Protein 6JUV (pdb70)

Nearest PDB structures (foldseek):
  6juv-assembly1_A  TM=1.005E+00  e=2.113E-29  Pyrococcus yayanosii CH1
  3w6j-assembly1_C  TM=4.391E-01  e=6.725E-09  Geobacillus stearothermophilus
  3w6j-assembly2_E  TM=4.284E-01  e=5.653E-09  Geobacillus stearothermophilus
  1t6s-assembly1_A  TM=4.518E-01  e=2.189E-06  Chlorobaculum tepidum TLS
  3w6k-assembly1_C  TM=7.356E-01  e=2.696E-03  Geobacillus stearothermophilus

Foldseek 3Di:
DCDDVNLLVLLVVCQVVVQDWDALVRCCVVSVPDDSVSVVVSQVVVQVVCVVVVDQDGWDADDDRTIHHGDPVCCVVCVVPDDDDDDPLLVLLQLVQLQCPQDWPVVSCVLRPCVCVVSVVVCVCAQWDWDDDDNTTTIHGDCVVCVVPPHPPPDSVVSNVVSVCVCVPPVVVSVCVVVVVVVVVVVD/DDDVVLLVQLVVCQVPLQAWAALVVCCVVRVPVDSVSNVVSLVVVQVVCVVVVHQDHWDADPARTIHTGQLVCLVVCLVPDQDDDDPLLVLLLLVQLQQFQDWPVVSCVLRPPVCVVSVVVCNSHQKDWHDDDPTTGIYGDCVVCSNPVNSPPDSVVSNVVSVVVCVPVVVVSVVVVVVVVPD

Organism: Pyrococcus yayanosii (strain CH1 / JCM 16557) (NCBI:txid529709)

Secondary structure (DSSP, 8-state):
---HHHHHHHHHHHHHHH-S-EEHHHHHHHH----HHHHHHHHHHHHHHHHHHT-SB---EETTTEE--B-HHHHTTSTT-------HHHHHHHHHHHHH-SEEHHHHHHTTGGGHHHHHHHHH---EEEEEETTEEEEEE-HHHHHHHT-SS--HHHHHHHHHHHHHHH-S---HHHHHHHHHHHH-/--HHHHHHHHHHHHHHH-S-EEHHHHHHHHT---HHHHHHHHHHHHHHHHHTT-SB---EETTTEE--B-HHHHTTTTT--PPP--HHHHHHHHHHHHH-SEEHHHHHHHH-THHHHHHHHHH---EEEEEETTEEEEEE-HHHHHHTT-TT--HHHHHHHHHHHHHHH-S---HHHHHHT--

InterPro domains:
  IPR005234 Chromosome segregation/condensation protein ScpB [PF04079] (9-155)
  IPR005234 Chromosome segregation/condensation protein ScpB [PIRSF019345] (5-175)
  IPR005234 Chromosome segregation/condensation protein ScpB [PTHR34298] (4-189)
  IPR005234 Chromosome segregation/condensation protein ScpB [TIGR00281] (7-176)
  IPR036388 Winged helix-like DNA-binding domain superfamily [G3DSA:1.10.10.10] (3-85)
  IPR036388 Winged helix-like DNA-binding domain superfamily [G3DSA:1.10.10.10] (86-153)
  IPR036390 Winged helix DNA-binding domain superfamily [SSF46785] (3-78)
  IPR036390 Winged helix DNA-binding domain superfamily [SSF46785] (84-152)

B-factor: mean 58.32, std 17.36, range [13.72, 154.05]

CATH classification: 1.10.10.10

Sequence (371 aa):
VDGLLEDKALVEAALFVAGRPLSLKELSKALGIKSLEYLEKLIELIASEYEERKSAIEVVKVLGDKWVQLKQEYSQKVIHLPKPELRAGELKTLALIAYLQPVEQSKIIKLRGSQAYEHIKKLLEGLIYAEPYERTKLLGTTQKFAELYGFPENDPELIKEAFKKVIHSEYADLEKIEKNNRKDKREEDGLLEDKALVEAALFVAGRPLSLKELSKALGIKSLEYLEKLIELIASEYEERKSAIEVVKVLGDKWVQLKQEYSQKVIHLPKPELRAGELKTLALIAYLQPVEQSKIIKLRGSQAYEHIKKLLEGLIYAEPYERTKLLGTTQKFAELYGFPENDPELIKEAFKKVIHSEYADLEKIEKNNRKD

Solvent-accessible surface area: 22368 Å² total

Radius of gyration: 30.1 Å; Cα contacts (8 Å, |Δi|>4): 441; chains: 2; bounding box: 50×96×54 Å

Structure (mmCIF, N/CA/C/O backbone):
data_6JUV
#
_entry.id   6JUV
#
_cell.length_a   92.300
_cell.length_b   92.300
_cell.length_c   111.817
_cell.angle_alpha   90.000
_cell.angle_beta   90.000
_cell.angle_gamma   90.000
#
_symmetry.space_group_name_H-M   'P 41 2 2'
#
loop_
_entity.id
_entity.type
_entity.pdbx_description
1 polymer 'Segregation and condensation protein B'
2 non-polymer 'CHLORIDE ION'
3 water water
#
loop_
_atom_site.group_PDB
_atom_site.id
_atom_site.type_symbol
_atom_site.label_atom_id
_atom_site.label_alt_id
_atom_site.label_comp_id
_atom_site.label_asym_id
_atom_site.label_entity_id
_atom_site.label_seq_id
_atom_site.pdbx_PDB_ins_code
_atom_site.Cartn_x
_atom_site.Cartn_y
_atom_site.Cartn_z
_atom_site.occupancy
_atom_site.B_iso_or_equiv
_atom_site.auth_seq_id
_atom_site.auth_comp_id
_atom_site.auth_asym_id
_atom_site.auth_atom_id
_atom_site.pdbx_PDB_model_num
ATOM 1 N N . VAL A 1 5 ? -30.313 -47.454 7.406 1.00 78.82 0 VAL A N 1
ATOM 2 C CA . VAL A 1 5 ? -31.196 -46.900 6.386 1.00 86.03 0 VAL A CA 1
ATOM 3 C C . VAL A 1 5 ? -30.402 -46.402 5.178 1.00 90.19 0 VAL A C 1
ATOM 4 O O . VAL A 1 5 ? -30.736 -45.375 4.586 1.00 86.59 0 VAL A O 1
ATOM 6 N N . ASP A 1 6 ? -29.354 -47.137 4.820 1.00 89.26 1 ASP A N 1
ATOM 7 C CA . ASP A 1 6 ? -28.524 -46.813 3.659 1.00 90.73 1 ASP A CA 1
ATOM 8 C C . ASP A 1 6 ? -28.971 -47.632 2.447 1.00 83.58 1 ASP A C 1
ATOM 9 O O . ASP A 1 6 ? -28.228 -48.440 1.888 1.00 87.26 1 ASP A O 1
ATOM 14 N N . GLY A 1 7 ? -30.214 -47.396 2.040 1.00 68.93 2 GLY A N 1
ATOM 15 C CA . GLY A 1 7 ? -30.890 -48.260 1.096 1.00 71.56 2 GLY A CA 1
ATOM 16 C C . GLY A 1 7 ? -30.383 -48.123 -0.332 1.00 64.29 2 GLY A C 1
ATOM 17 O O . GLY A 1 7 ? -29.401 -47.443 -0.630 1.00 60.12 2 GLY A O 1
ATOM 18 N N . LEU A 1 8 ? -31.089 -48.812 -1.235 1.00 64.97 3 LEU A N 1
ATOM 19 C CA . LEU A 1 8 ? -30.736 -48.787 -2.653 1.00 57.15 3 LEU A CA 1
ATOM 20 C C . LEU A 1 8 ? -31.315 -47.564 -3.352 1.00 63.11 3 LEU A C 1
ATOM 21 O O . LEU A 1 8 ? -30.637 -46.938 -4.175 1.00 57.42 3 LEU A O 1
ATOM 26 N N . LEU A 1 9 ? -32.562 -47.205 -3.031 1.00 67.64 4 LEU A N 1
ATOM 27 C CA . LEU A 1 9 ? -33.170 -46.013 -3.607 1.00 58.21 4 LEU A CA 1
ATOM 28 C C . LEU A 1 9 ? -32.441 -44.741 -3.196 1.00 70.31 4 LEU A C 1
ATOM 29 O O . LEU A 1 9 ? -32.614 -43.702 -3.842 1.00 72.77 4 LEU A O 1
ATOM 34 N N . GLU A 1 10 ? -31.635 -44.799 -2.135 1.00 71.03 5 GLU A N 1
ATOM 35 C CA . GLU A 1 10 ? -30.807 -43.668 -1.740 1.00 66.91 5 GLU A CA 1
ATOM 36 C C . GLU A 1 10 ? -29.442 -43.694 -2.412 1.00 66.50 5 GLU A C 1
ATOM 37 O O . GLU A 1 10 ? -28.873 -42.630 -2.681 1.00 75.06 5 GLU A O 1
ATOM 43 N N . ASP A 1 11 ? -28.904 -44.885 -2.683 1.00 55.71 6 ASP A N 1
ATOM 44 C CA . ASP A 1 11 ? -27.743 -44.984 -3.562 1.00 62.87 6 ASP A CA 1
ATOM 45 C C . ASP A 1 11 ? -28.058 -44.398 -4.932 1.00 62.81 6 ASP A C 1
ATOM 46 O O . ASP A 1 11 ? -27.291 -43.590 -5.467 1.00 59.40 6 ASP A O 1
ATOM 51 N N . LYS A 1 12 ? -29.201 -44.782 -5.506 1.00 68.03 7 LYS A N 1
ATOM 52 C CA . LYS A 1 12 ? -29.572 -44.305 -6.836 1.00 64.95 7 LYS A CA 1
ATOM 53 C C . LYS A 1 12 ? -29.881 -42.812 -6.829 1.00 63.77 7 LYS A C 1
ATOM 54 O O . LYS A 1 12 ? -29.481 -42.087 -7.747 1.00 62.50 7 LYS A O 1
ATOM 60 N N . ALA A 1 13 ? -30.598 -42.338 -5.807 1.00 60.59 8 ALA A N 1
ATOM 61 C CA . ALA A 1 13 ? -30.909 -40.915 -5.725 1.00 60.95 8 ALA A CA 1
ATOM 62 C C . ALA A 1 13 ? -29.649 -40.078 -5.556 1.00 61.18 8 ALA A C 1
ATOM 63 O O . ALA A 1 13 ? -29.617 -38.913 -5.969 1.00 64.81 8 ALA A O 1
ATOM 65 N N . LEU A 1 14 ? -28.601 -40.651 -4.962 1.00 66.77 9 LEU A N 1
ATOM 66 C CA . LEU A 1 14 ? -27.341 -39.927 -4.844 1.00 68.08 9 LEU A CA 1
ATOM 67 C C . LEU A 1 14 ? -26.608 -39.878 -6.180 1.00 60.13 9 LEU A C 1
ATOM 68 O O . LEU A 1 14 ? -25.952 -38.878 -6.497 1.00 59.02 9 LEU A O 1
ATOM 73 N N . VAL A 1 15 ? -26.709 -40.945 -6.977 1.00 59.85 10 VAL A N 1
ATOM 74 C CA . VAL A 1 15 ? -26.064 -40.960 -8.289 1.00 58.27 10 VAL A CA 1
ATOM 75 C C . VAL A 1 15 ? -26.622 -39.849 -9.167 1.00 59.37 10 VAL A C 1
ATOM 76 O O . VAL A 1 15 ? -25.872 -39.064 -9.761 1.00 62.88 10 VAL A O 1
ATOM 80 N N . GLU A 1 16 ? -27.951 -39.764 -9.261 1.00 55.86 11 GLU A N 1
ATOM 81 C CA . GLU A 1 16 ? -28.568 -38.760 -10.119 1.00 53.75 11 GLU A CA 1
ATOM 82 C C . GLU A 1 16 ? -28.337 -37.349 -9.594 1.00 61.47 11 GLU A C 1
ATOM 83 O O . GLU A 1 16 ? -28.281 -36.398 -10.383 1.00 70.66 11 GLU A O 1
ATOM 89 N N . ALA A 1 17 ? -28.196 -37.190 -8.275 1.00 57.88 12 ALA A N 1
ATOM 90 C CA . ALA A 1 17 ? -27.897 -35.874 -7.723 1.00 55.40 12 ALA A CA 1
ATOM 91 C C . ALA A 1 17 ? -26.506 -35.409 -8.126 1.00 56.81 12 ALA A C 1
ATOM 92 O O . ALA A 1 17 ? -26.287 -34.210 -8.333 1.00 65.34 12 ALA A O 1
ATOM 94 N N . ALA A 1 18 ? -25.561 -36.343 -8.248 1.00 49.97 13 ALA A N 1
ATOM 95 C CA . ALA A 1 18 ? -24.222 -35.990 -8.702 1.00 58.44 13 ALA A CA 1
ATOM 96 C C . ALA A 1 18 ? -24.220 -35.621 -10.179 1.00 61.02 13 ALA A C 1
ATOM 97 O O . ALA A 1 18 ? -23.542 -34.671 -10.586 1.00 63.62 13 ALA A O 1
ATOM 99 N N . LEU A 1 19 ? -24.968 -36.365 -10.998 1.00 60.07 14 LEU A N 1
ATOM 100 C CA . LEU A 1 19 ? -25.051 -36.042 -12.418 1.00 61.01 14 LEU A CA 1
ATOM 101 C C . LEU A 1 19 ? -25.761 -34.715 -12.651 1.00 56.58 14 LEU A C 1
ATOM 102 O O . LEU A 1 19 ? -25.465 -34.019 -13.629 1.00 61.92 14 LEU A O 1
ATOM 107 N N . PHE A 1 20 ? -26.695 -34.351 -11.771 1.00 50.88 15 PHE A N 1
ATOM 108 C CA . PHE A 1 20 ? -27.352 -33.053 -11.879 1.00 56.43 15 PHE A CA 1
ATOM 109 C C . PHE A 1 20 ? -26.386 -31.919 -11.563 1.00 55.65 15 PHE A C 1
ATOM 110 O O . PHE A 1 20 ? -26.282 -30.947 -12.320 1.00 58.86 15 PHE A O 1
ATOM 118 N N . VAL A 1 21 ? -25.667 -32.028 -10.445 1.00 58.70 16 VAL A N 1
ATOM 119 C CA . VAL A 1 21 ? -24.866 -30.908 -9.967 1.00 62.22 16 VAL A CA 1
ATOM 120 C C . VAL A 1 21 ? -23.535 -30.789 -10.700 1.00 60.53 16 VAL A C 1
ATOM 121 O O . VAL A 1 21 ? -22.919 -29.716 -10.677 1.00 63.80 16 VAL A O 1
ATOM 125 N N . ALA A 1 22 ? -23.077 -31.854 -11.360 1.00 59.50 17 ALA A N 1
ATOM 126 C CA . ALA A 1 22 ? -21.795 -31.801 -12.052 1.00 69.19 17 ALA A CA 1
ATOM 127 C C . ALA A 1 22 ? -21.915 -31.082 -13.390 1.00 70.57 17 ALA A C 1
ATOM 128 O O . ALA A 1 22 ? -21.133 -30.173 -13.688 1.00 68.66 17 ALA A O 1
ATOM 130 N N . GLY A 1 23 ? -22.887 -31.480 -14.211 1.00 76.06 18 GLY A N 1
ATOM 131 C CA . GLY A 1 23 ? -23.028 -30.946 -15.548 1.00 76.88 18 GLY A CA 1
ATOM 132 C C . GLY A 1 23 ? -21.932 -31.331 -16.513 1.00 82.22 18 GLY A C 1
ATOM 133 O O . GLY A 1 23 ? -22.044 -31.017 -17.705 1.00 83.46 18 GLY A O 1
ATOM 134 N N . ARG A 1 24 ? -20.884 -32.004 -16.049 1.00 84.43 19 ARG A N 1
ATOM 135 C CA . ARG A 1 24 ? -19.733 -32.404 -16.838 1.00 78.32 19 ARG A CA 1
ATOM 136 C C . ARG A 1 24 ? -19.639 -33.924 -16.889 1.00 78.96 19 ARG A C 1
ATOM 137 O O . ARG A 1 24 ? -20.246 -34.620 -16.065 1.00 75.90 19 ARG A O 1
ATOM 145 N N . PRO A 1 25 ? -18.893 -34.474 -17.849 1.00 79.59 20 PRO A N 1
ATOM 146 C CA . PRO A 1 25 ? -18.689 -35.928 -17.876 1.00 77.51 20 PRO A CA 1
ATOM 147 C C . PRO A 1 25 ? -17.961 -36.421 -16.634 1.00 83.11 20 PRO A C 1
ATOM 148 O O . PRO A 1 25 ? -17.035 -35.778 -16.134 1.00 86.47 20 PRO A O 1
ATOM 152 N N . LEU A 1 26 ? -18.395 -37.578 -16.138 1.00 86.22 21 LEU A N 1
ATOM 153 C CA . LEU A 1 26 ? -17.761 -38.224 -14.999 1.00 82.34 21 LEU A CA 1
ATOM 154 C C . LEU A 1 26 ? -17.796 -39.731 -15.207 1.00 82.85 21 LEU A C 1
ATOM 155 O O . LEU A 1 26 ? -18.794 -40.273 -15.689 1.00 85.30 21 LEU A O 1
ATOM 160 N N . SER A 1 27 ? -16.708 -40.399 -14.840 1.00 85.37 22 SER A N 1
ATOM 161 C CA . SER A 1 27 ? -16.585 -41.838 -15.019 1.00 85.00 22 SER A CA 1
ATOM 162 C C . SER A 1 27 ? -17.010 -42.578 -13.755 1.00 85.06 22 SER A C 1
ATOM 163 O O . SER A 1 27 ? -17.172 -41.993 -12.681 1.00 83.41 22 SER A O 1
ATOM 166 N N . LEU A 1 28 ? -17.202 -43.892 -13.904 1.00 87.16 23 LEU A N 1
ATOM 167 C CA . LEU A 1 28 ? -17.553 -44.723 -12.756 1.00 85.64 23 LEU A CA 1
ATOM 168 C C . LEU A 1 28 ? -16.451 -44.700 -11.706 1.00 81.42 23 LEU A C 1
ATOM 169 O O . LEU A 1 28 ? -16.728 -44.603 -10.505 1.00 75.09 23 LEU A O 1
ATOM 174 N N . LYS A 1 29 ? -15.192 -44.787 -12.141 1.00 79.97 24 LYS A N 1
ATOM 175 C CA . LYS A 1 29 ? -14.072 -44.694 -11.213 1.00 77.18 24 LYS A CA 1
ATOM 176 C C . LYS A 1 29 ? -13.978 -43.322 -10.562 1.00 83.30 24 LYS A C 1
ATOM 177 O O . LYS A 1 29 ? -13.376 -43.198 -9.490 1.00 85.67 24 LYS A O 1
ATOM 179 N N . GLU A 1 30 ? -14.554 -42.291 -11.184 1.00 78.25 25 GLU A N 1
ATOM 180 C CA . GLU A 1 30 ? -14.583 -40.969 -10.568 1.00 82.41 25 GLU A CA 1
ATOM 181 C C . GLU A 1 30 ? -15.731 -40.852 -9.574 1.00 80.78 25 GLU A C 1
ATOM 182 O O . GLU A 1 30 ? -15.544 -40.369 -8.451 1.00 77.71 25 GLU A O 1
ATOM 184 N N . LEU A 1 31 ? -16.929 -41.289 -9.972 1.00 79.80 26 LEU A N 1
ATOM 185 C CA . LEU A 1 31 ? -18.059 -41.290 -9.050 1.00 75.08 26 LEU A CA 1
ATOM 186 C C . LEU A 1 31 ? -17.808 -42.208 -7.862 1.00 82.27 26 LEU A C 1
ATOM 187 O O . LEU A 1 31 ? -18.289 -41.935 -6.757 1.00 83.85 26 LEU A O 1
ATOM 192 N N . SER A 1 32 ? -17.052 -43.291 -8.065 1.00 80.95 27 SER A N 1
ATOM 193 C CA . SER A 1 32 ? -16.792 -44.233 -6.980 1.00 82.01 27 SER A CA 1
ATOM 194 C C . SER A 1 32 ? -16.102 -43.555 -5.803 1.00 86.33 27 SER A C 1
ATOM 195 O O . SER A 1 32 ? -16.345 -43.908 -4.644 1.00 87.01 27 SER A O 1
ATOM 198 N N . LYS A 1 33 ? -15.241 -42.575 -6.080 1.00 84.89 28 LYS A N 1
ATOM 199 C CA . LYS A 1 33 ? -14.518 -41.897 -5.010 1.00 81.32 28 LYS A CA 1
ATOM 200 C C . LYS A 1 33 ? -15.409 -40.896 -4.283 1.00 83.65 28 LYS A C 1
ATOM 201 O O . LYS A 1 33 ? -15.517 -40.929 -3.052 1.00 83.95 28 LYS A O 1
ATOM 203 N N . ALA A 1 34 ? -16.057 -40.000 -5.030 1.00 88.63 29 ALA A N 1
ATOM 204 C CA . ALA A 1 34 ? -16.875 -38.964 -4.405 1.00 86.54 29 ALA A CA 1
ATOM 205 C C . ALA A 1 34 ? -18.143 -39.552 -3.798 1.00 86.06 29 ALA A C 1
ATOM 206 O O . ALA A 1 34 ? -18.471 -39.279 -2.637 1.00 79.54 29 ALA A O 1
ATOM 208 N N . LEU A 1 35 ? -18.871 -40.365 -4.568 1.00 89.35 30 LEU A N 1
ATOM 209 C CA . LEU A 1 35 ? -20.116 -40.939 -4.068 1.00 83.93 30 LEU A CA 1
ATOM 210 C C . LEU A 1 35 ? -19.858 -41.972 -2.981 1.00 85.27 30 LEU A C 1
ATOM 211 O O . LEU A 1 35 ? -20.660 -42.105 -2.050 1.00 77.05 30 LEU A O 1
ATOM 216 N N . GLY A 1 36 ? -18.761 -42.714 -3.088 1.00 85.89 31 GLY A N 1
ATOM 217 C CA . GLY A 1 36 ? -18.437 -43.723 -2.103 1.00 86.43 31 GLY A CA 1
ATOM 218 C C . GLY A 1 36 ? -18.969 -45.107 -2.389 1.00 78.22 31 GLY A C 1
ATOM 219 O O . GLY A 1 36 ? -19.077 -45.917 -1.460 1.00 76.83 31 GLY A O 1
ATOM 220 N N . ILE A 1 37 ? -19.314 -45.407 -3.637 1.00 75.58 32 ILE A N 1
ATOM 221 C CA . ILE A 1 37 ? -19.737 -46.752 -4.005 1.00 76.62 32 ILE A CA 1
ATOM 222 C C . ILE A 1 37 ? -18.500 -47.606 -4.243 1.00 79.39 32 ILE A C 1
ATOM 223 O O . ILE A 1 37 ? -17.502 -47.139 -4.807 1.00 82.07 32 ILE A O 1
ATOM 228 N N . LYS A 1 38 ? -18.551 -48.859 -3.796 1.00 82.27 33 LYS A N 1
ATOM 229 C CA . LYS A 1 38 ? -17.406 -49.767 -3.942 1.00 82.57 33 LYS A CA 1
ATOM 230 C C . LYS A 1 38 ? -17.465 -50.491 -5.285 1.00 77.27 33 LYS A C 1
ATOM 231 O O . LYS A 1 38 ? -16.664 -50.219 -6.184 1.00 67.80 33 LYS A O 1
ATOM 233 N N . SER A 1 39 ? -18.419 -51.408 -5.430 1.00 79.24 34 SER A N 1
ATOM 234 C CA . SER A 1 39 ? -18.548 -52.207 -6.645 1.00 88.93 34 SER A CA 1
ATOM 235 C C . SER A 1 39 ? -18.973 -51.319 -7.810 1.00 86.24 34 SER A C 1
ATOM 236 O O . SER A 1 39 ? -20.104 -50.821 -7.846 1.00 85.80 34 SER A O 1
ATOM 238 N N . LEU A 1 40 ? -18.063 -51.125 -8.771 1.00 76.69 35 LEU A N 1
ATOM 239 C CA . LEU A 1 40 ? -18.395 -50.404 -9.994 1.00 72.80 35 LEU A CA 1
ATOM 240 C C . LEU A 1 40 ? -19.459 -51.124 -10.809 1.00 85.37 35 LEU A C 1
ATOM 241 O O . LEU A 1 40 ? -20.157 -50.480 -11.599 1.00 80.74 35 LEU A O 1
ATOM 243 N N . GLU A 1 41 ? -19.584 -52.444 -10.647 1.00 96.59 36 GLU A N 1
ATOM 244 C CA . GLU A 1 41 ? -20.679 -53.168 -11.281 1.00 90.52 36 GLU A CA 1
ATOM 245 C C . GLU A 1 41 ? -22.024 -52.645 -10.798 1.00 84.02 36 GLU A C 1
ATOM 246 O O . GLU A 1 41 ? -22.943 -52.429 -11.597 1.00 82.18 36 GLU A O 1
ATOM 252 N N . TYR A 1 42 ? -22.150 -52.427 -9.489 1.00 78.09 37 TYR A N 1
ATOM 253 C CA . TYR A 1 42 ? -23.404 -51.947 -8.922 1.00 77.73 37 TYR A CA 1
ATOM 254 C C . TYR A 1 42 ? -23.651 -50.489 -9.291 1.00 80.70 37 TYR A C 1
ATOM 255 O O . TYR A 1 42 ? -24.780 -50.111 -9.627 1.00 79.37 37 TYR A O 1
ATOM 264 N N . LEU A 1 43 ? -22.606 -49.658 -9.241 1.00 78.32 38 LEU A N 1
ATOM 265 C CA . LEU A 1 43 ? -22.760 -48.253 -9.600 1.00 80.49 38 LEU A CA 1
ATOM 266 C C . LEU A 1 43 ? -23.180 -48.099 -11.056 1.00 74.62 38 LEU A C 1
ATOM 267 O O . LEU A 1 43 ? -24.045 -47.276 -11.375 1.00 68.45 38 LEU A O 1
ATOM 272 N N . GLU A 1 44 ? -22.582 -48.888 -11.952 1.00 70.76 39 GLU A N 1
ATOM 273 C CA . GLU A 1 44 ? -22.936 -48.801 -13.365 1.00 69.50 39 GLU A CA 1
ATOM 274 C C . GLU A 1 44 ? -24.391 -49.185 -13.595 1.00 71.55 39 GLU A C 1
ATOM 275 O O . GLU A 1 44 ? -25.089 -48.547 -14.392 1.00 65.30 39 GLU A O 1
ATOM 277 N N . LYS A 1 45 ? -24.867 -50.222 -12.900 1.00 71.75 40 LYS A N 1
ATOM 278 C CA . LYS A 1 45 ? -26.257 -50.643 -13.042 1.00 65.22 40 LYS A CA 1
ATOM 279 C C . LYS A 1 45 ? -27.221 -49.525 -12.674 1.00 67.27 40 LYS A C 1
ATOM 280 O O . LYS A 1 45 ? -28.291 -49.403 -13.280 1.00 62.46 40 LYS A O 1
ATOM 286 N N . LEU A 1 46 ? -26.856 -48.696 -11.693 1.00 66.13 41 LEU A N 1
ATOM 287 C CA . LEU A 1 46 ? -27.722 -47.595 -11.291 1.00 62.82 41 LEU A CA 1
ATOM 288 C C . LEU A 1 46 ? -27.861 -46.552 -12.391 1.00 61.92 41 LEU A C 1
ATOM 289 O O . LEU A 1 46 ? -28.881 -45.857 -12.457 1.00 58.81 41 LEU A O 1
ATOM 294 N N . ILE A 1 47 ? -26.859 -46.425 -13.256 1.00 62.54 42 ILE A N 1
ATOM 295 C CA . ILE A 1 47 ? -26.878 -45.363 -14.255 1.00 64.47 42 ILE A CA 1
ATOM 296 C C . ILE A 1 47 ? -27.608 -45.796 -15.521 1.00 68.63 42 ILE A C 1
ATOM 297 O O . ILE A 1 47 ? -28.302 -44.988 -16.143 1.00 63.68 42 ILE A O 1
ATOM 302 N N . GLU A 1 48 ? -27.463 -47.058 -15.940 1.00 66.61 43 GLU A N 1
ATOM 303 C CA . GLU A 1 48 ? -28.336 -47.565 -16.995 1.00 62.39 43 GLU A CA 1
ATOM 304 C C . GLU A 1 48 ? -29.794 -47.468 -16.575 1.00 59.50 43 GLU A C 1
ATOM 305 O O . GLU A 1 48 ? -30.662 -47.124 -17.384 1.00 54.35 43 GLU A O 1
ATOM 311 N N . LEU A 1 49 ? -30.080 -47.775 -15.312 1.00 61.13 44 LEU A N 1
ATOM 312 C CA . LEU A 1 49 ? -31.421 -47.575 -14.783 1.00 68.36 44 LEU A CA 1
ATOM 313 C C . LEU A 1 49 ? -31.837 -46.117 -14.920 1.00 63.48 44 LEU A C 1
ATOM 314 O O . LEU A 1 49 ? -32.752 -45.792 -15.683 1.00 62.60 44 LEU A O 1
ATOM 319 N N . ILE A 1 50 ? -31.134 -45.216 -14.221 1.00 64.35 45 ILE A N 1
ATOM 320 C CA . ILE A 1 50 ? -31.507 -43.801 -14.207 1.00 71.98 45 ILE A CA 1
ATOM 321 C C . ILE A 1 50 ? -31.581 -43.227 -15.618 1.00 67.96 45 ILE A C 1
ATOM 322 O O . ILE A 1 50 ? -32.286 -42.241 -15.857 1.00 64.39 45 ILE A O 1
ATOM 327 N N . ALA A 1 51 ? -30.870 -43.828 -16.575 1.00 61.66 46 ALA A N 1
ATOM 328 C CA . ALA A 1 51 ? -30.978 -43.371 -17.957 1.00 59.60 46 ALA A CA 1
ATOM 329 C C . ALA A 1 51 ? -32.277 -43.847 -18.596 1.00 66.03 46 ALA A C 1
ATOM 330 O O . ALA A 1 51 ? -32.943 -43.085 -19.309 1.00 66.88 46 ALA A O 1
ATOM 332 N N . SER A 1 52 ? -32.657 -45.102 -18.345 1.00 69.39 47 SER A N 1
ATOM 333 C CA . SER A 1 52 ? -33.867 -45.647 -18.953 1.00 66.97 47 SER A CA 1
ATOM 334 C C . SER A 1 52 ? -35.119 -44.988 -18.389 1.00 63.25 47 SER A C 1
ATOM 335 O O . SER A 1 52 ? -36.090 -44.761 -19.120 1.00 63.50 47 SER A O 1
ATOM 338 N N . GLU A 1 53 ? -35.115 -44.668 -17.092 1.00 57.63 48 GLU A N 1
ATOM 339 C CA . GLU A 1 53 ? -36.285 -44.032 -16.494 1.00 66.94 48 GLU A CA 1
ATOM 340 C C . GLU A 1 53 ? -36.518 -42.639 -17.067 1.00 73.67 48 GLU A C 1
ATOM 341 O O . GLU A 1 53 ? -37.667 -42.190 -17.142 1.00 61.95 48 GLU A O 1
ATOM 347 N N . TYR A 1 54 ? -35.454 -41.945 -17.482 1.00 71.39 49 TYR A N 1
ATOM 348 C CA . TYR A 1 54 ? -35.629 -40.715 -18.247 1.00 69.09 49 TYR A CA 1
ATOM 349 C C . TYR A 1 54 ? -35.990 -40.997 -19.699 1.00 67.45 49 TYR A C 1
ATOM 350 O O . TYR A 1 54 ? -36.684 -40.190 -20.328 1.00 67.18 49 TYR A O 1
ATOM 359 N N . GLU A 1 55 ? -35.527 -42.123 -20.246 1.00 70.35 50 GLU A N 1
ATOM 360 C CA . GLU A 1 55 ? -35.840 -42.470 -21.629 1.00 71.14 50 GLU A CA 1
ATOM 361 C C . GLU A 1 55 ? -37.328 -42.757 -21.796 1.00 73.47 50 GLU A C 1
ATOM 362 O O . GLU A 1 55 ? -37.997 -42.160 -22.647 1.00 64.95 50 GLU A O 1
ATOM 368 N N . GLU A 1 56 ? -37.865 -43.673 -20.985 1.00 70.70 51 GLU A N 1
ATOM 369 C CA . GLU A 1 56 ? -39.293 -43.967 -21.051 1.00 70.20 51 GLU A CA 1
ATOM 370 C C . GLU A 1 56 ? -40.134 -42.774 -20.617 1.00 66.04 51 GLU A C 1
ATOM 371 O O . GLU A 1 56 ? -41.299 -42.659 -21.017 1.00 65.68 51 GLU A O 1
ATOM 377 N N . ARG A 1 57 ? -39.568 -41.877 -19.807 1.00 71.37 52 ARG A N 1
ATOM 378 C CA . ARG A 1 57 ? -40.301 -40.687 -19.390 1.00 73.73 52 ARG A CA 1
ATOM 379 C C . ARG A 1 57 ? -40.538 -39.721 -20.542 1.00 67.33 52 ARG A C 1
ATOM 380 O O . ARG A 1 57 ? -41.422 -38.864 -20.436 1.00 65.27 52 ARG A O 1
ATOM 382 N N . LYS A 1 58 ? -39.777 -39.846 -21.631 1.00 64.60 53 LYS A N 1
ATOM 383 C CA . LYS A 1 58 ? -39.858 -38.924 -22.765 1.00 70.29 53 LYS A CA 1
ATOM 384 C C . LYS A 1 58 ? -39.670 -37.481 -22.305 1.00 73.44 53 LYS A C 1
ATOM 385 O O . LYS A 1 58 ? -40.380 -36.568 -22.732 1.00 69.66 53 LYS A O 1
ATOM 387 N N . SER A 1 59 ? -38.704 -37.281 -21.416 1.00 70.01 54 SER A N 1
ATOM 388 C CA . SER A 1 59 ? -38.400 -35.981 -20.841 1.00 68.31 54 SER A CA 1
ATOM 389 C C . SER A 1 59 ? -37.293 -35.289 -21.629 1.00 70.44 54 SER A C 1
ATOM 390 O O . SER A 1 59 ? -36.504 -35.926 -22.332 1.00 70.13 54 SER A O 1
ATOM 393 N N . ALA A 1 60 ? -37.244 -33.960 -21.497 1.00 64.30 55 ALA A N 1
ATOM 394 C CA . ALA A 1 60 ? -36.257 -33.177 -22.234 1.00 66.22 55 ALA A CA 1
ATOM 395 C C . ALA A 1 60 ? -34.836 -33.494 -21.792 1.00 63.18 55 ALA A C 1
ATOM 396 O O . ALA A 1 60 ? -33.892 -33.336 -22.575 1.00 67.40 55 ALA A O 1
ATOM 398 N N . ILE A 1 61 ? -34.661 -33.932 -20.555 1.00 59.11 56 ILE A N 1
ATOM 399 C CA . ILE A 1 61 ? -33.338 -34.262 -20.043 1.00 56.13 56 ILE A CA 1
ATOM 400 C C . ILE A 1 61 ? -33.007 -35.704 -20.404 1.00 60.27 56 ILE A C 1
ATOM 401 O O . ILE A 1 61 ? -33.891 -36.562 -20.505 1.00 70.68 56 ILE A O 1
ATOM 406 N N . GLU A 1 62 ? -31.720 -35.977 -20.611 1.00 52.48 57 GLU A N 1
ATOM 407 C CA . GLU A 1 62 ? -31.283 -37.318 -20.963 1.00 58.30 57 GLU A CA 1
ATOM 408 C C . GLU A 1 62 ? -29.926 -37.591 -20.331 1.00 56.49 57 GLU A C 1
ATOM 409 O O . GLU A 1 62 ? -29.136 -36.672 -20.097 1.00 63.18 57 GLU A O 1
ATOM 415 N N . VAL A 1 63 ? -29.669 -38.866 -20.055 1.00 57.75 58 VAL A N 1
ATOM 416 C CA . VAL A 1 63 ? -28.413 -39.324 -19.470 1.00 54.74 58 VAL A CA 1
ATOM 417 C C . VAL A 1 63 ? -27.786 -40.307 -20.449 1.00 60.59 58 VAL A C 1
ATOM 418 O O . VAL A 1 63 ? -28.331 -41.393 -20.683 1.00 66.36 58 VAL A O 1
ATOM 422 N N . VAL A 1 64 ? -26.648 -39.927 -21.030 1.00 60.99 59 VAL A N 1
ATOM 423 C CA . VAL A 1 64 ? -25.963 -40.739 -22.027 1.00 59.57 59 VAL A CA 1
ATOM 424 C C . VAL A 1 64 ? -24.502 -40.880 -21.622 1.00 66.30 59 VAL A C 1
ATOM 425 O O . VAL A 1 64 ? -23.958 -40.046 -20.891 1.00 68.68 59 VAL A O 1
ATOM 429 N N . LYS A 1 65 ? -23.868 -41.953 -22.089 1.00 70.07 60 LYS A N 1
ATOM 430 C CA . LYS A 1 65 ? -22.431 -42.129 -21.934 1.00 74.22 60 LYS A CA 1
ATOM 431 C C . LYS A 1 65 ? -21.704 -41.458 -23.095 1.00 79.60 60 LYS A C 1
ATOM 432 O O . LYS A 1 65 ? -22.137 -41.545 -24.248 1.00 73.43 60 LYS A O 1
ATOM 438 N N . VAL A 1 66 ? -20.605 -40.770 -22.781 1.00 74.39 61 VAL A N 1
ATOM 439 C CA . VAL A 1 66 ? -19.812 -40.071 -23.785 1.00 69.60 61 VAL A CA 1
ATOM 440 C C . VAL A 1 66 ? -18.336 -40.381 -23.574 1.00 77.26 61 VAL A C 1
ATOM 441 O O . VAL A 1 66 ? -17.877 -40.589 -22.447 1.00 74.67 61 VAL A O 1
ATOM 445 N N . LEU A 1 67 ? -17.597 -40.420 -24.682 1.00 82.39 62 LEU A N 1
ATOM 446 C CA . LEU A 1 67 ? -16.130 -40.547 -24.698 1.00 78.48 62 LEU A CA 1
ATOM 447 C C . LEU A 1 67 ? -15.741 -41.827 -23.959 1.00 75.10 62 LEU A C 1
ATOM 448 O O . LEU A 1 67 ? -16.296 -42.895 -24.266 1.00 76.32 62 LEU A O 1
ATOM 450 N N . GLY A 1 68 ? -14.815 -41.780 -23.003 1.00 72.95 63 GLY A N 1
ATOM 451 C CA . GLY A 1 68 ? -14.326 -42.984 -22.360 1.00 82.33 63 GLY A CA 1
ATOM 452 C C . GLY A 1 68 ? -15.006 -43.335 -21.051 1.00 86.14 63 GLY A C 1
ATOM 453 O O . GLY A 1 68 ? -14.536 -42.944 -19.977 1.00 70.57 63 GLY A O 1
ATOM 454 N N . ASP A 1 69 ? -16.111 -44.083 -21.137 1.00 85.62 64 ASP A N 1
ATOM 455 C CA . ASP A 1 69 ? -16.848 -44.578 -19.970 1.00 80.26 64 ASP A CA 1
ATOM 456 C C . ASP A 1 69 ? -17.218 -43.450 -19.007 1.00 78.79 64 ASP A C 1
ATOM 457 O O . ASP A 1 69 ? -17.070 -43.576 -17.790 1.00 83.62 64 ASP A O 1
ATOM 459 N N . LYS A 1 70 ? -17.714 -42.341 -19.550 1.00 73.72 65 LYS A N 1
ATOM 460 C CA . LYS A 1 70 ? -18.104 -41.195 -18.741 1.00 79.94 65 LYS A CA 1
ATOM 461 C C . LYS A 1 70 ? -19.556 -40.838 -19.027 1.00 75.19 65 LYS A C 1
ATOM 462 O O . LYS A 1 70 ? -20.000 -40.883 -20.179 1.00 77.42 65 LYS A O 1
ATOM 468 N N . TRP A 1 71 ? -20.294 -40.480 -17.977 1.00 69.61 66 TRP A N 1
ATOM 469 C CA . TRP A 1 71 ? -21.731 -40.273 -18.072 1.00 72.87 66 TRP A CA 1
ATOM 470 C C . TRP A 1 71 ? -22.076 -38.816 -17.790 1.00 65.19 66 TRP A C 1
ATOM 471 O O . TRP A 1 71 ? -21.407 -38.141 -17.002 1.00 68.53 66 TRP A O 1
ATOM 482 N N . VAL A 1 72 ? -23.142 -38.342 -18.438 1.00 61.43 67 VAL A N 1
ATOM 483 C CA . VAL A 1 72 ? -23.545 -36.944 -18.377 1.00 62.94 67 VAL A CA 1
ATOM 484 C C . VAL A 1 72 ? -25.054 -36.852 -18.215 1.00 54.63 67 VAL A C 1
ATOM 485 O O . VAL A 1 72 ? -25.801 -37.768 -18.562 1.00 55.56 67 VAL A O 1
ATOM 497 N N . GLN A 1 74 ? -27.162 -34.197 -19.779 1.00 60.79 69 GLN A N 1
ATOM 498 C CA . GLN A 1 74 ? -27.286 -33.033 -20.640 1.00 63.08 69 GLN A CA 1
ATOM 499 C C . GLN A 1 74 ? -28.756 -32.661 -20.807 1.00 61.13 69 GLN A C 1
ATOM 500 O O . GLN A 1 74 ? -29.647 -33.191 -20.137 1.00 65.49 69 GLN A O 1
ATOM 506 N N . LEU A 1 75 ? -29.007 -31.729 -21.715 1.00 57.68 70 LEU A N 1
ATOM 507 C CA . LEU A 1 75 ? -30.299 -31.541 -22.349 1.00 51.54 70 LEU A CA 1
ATOM 508 C C . LEU A 1 75 ? -30.241 -32.142 -23.748 1.00 68.20 70 LEU A C 1
ATOM 509 O O . LEU A 1 75 ? -29.192 -32.135 -24.398 1.00 71.50 70 LEU A O 1
ATOM 514 N N . LYS A 1 76 ? -31.368 -32.683 -24.205 1.00 67.89 71 LYS A N 1
ATOM 515 C CA . LYS A 1 76 ? -31.433 -33.144 -25.584 1.00 66.11 71 LYS A CA 1
ATOM 516 C C . LYS A 1 76 ? -31.170 -31.982 -26.533 1.00 75.78 71 LYS A C 1
ATOM 517 O O . LYS A 1 76 ? -31.501 -30.830 -26.236 1.00 70.51 71 LYS A O 1
ATOM 523 N N . GLN A 1 77 ? -30.546 -32.294 -27.673 1.00 74.56 72 GLN A N 1
ATOM 524 C CA . GLN A 1 77 ? -30.324 -31.303 -28.722 1.00 70.74 72 GLN A CA 1
ATOM 525 C C . GLN A 1 77 ? -31.606 -30.559 -29.064 1.00 71.76 72 GLN A C 1
ATOM 526 O O . GLN A 1 77 ? -31.615 -29.332 -29.209 1.00 70.93 72 GLN A O 1
ATOM 532 N N . GLU A 1 78 ? -32.706 -31.307 -29.184 1.00 70.28 73 GLU A N 1
ATOM 533 C CA . GLU A 1 78 ? -33.955 -30.758 -29.698 1.00 72.23 73 GLU A CA 1
ATOM 534 C C . GLU A 1 78 ? -34.476 -29.613 -28.839 1.00 78.02 73 GLU A C 1
ATOM 535 O O . GLU A 1 78 ? -35.109 -28.688 -29.359 1.00 77.63 73 GLU A O 1
ATOM 541 N N . TYR A 1 79 ? -34.217 -29.649 -27.534 1.00 75.41 74 TYR A N 1
ATOM 542 C CA . TYR A 1 79 ? -34.718 -28.617 -26.635 1.00 75.21 74 TYR A CA 1
ATOM 543 C C . TYR A 1 79 ? -33.662 -27.597 -26.245 1.00 74.81 74 TYR A C 1
ATOM 544 O O . TYR A 1 79 ? -34.005 -26.435 -26.006 1.00 69.79 74 TYR A O 1
ATOM 553 N N . SER A 1 80 ? -32.391 -28.003 -26.173 1.00 77.34 7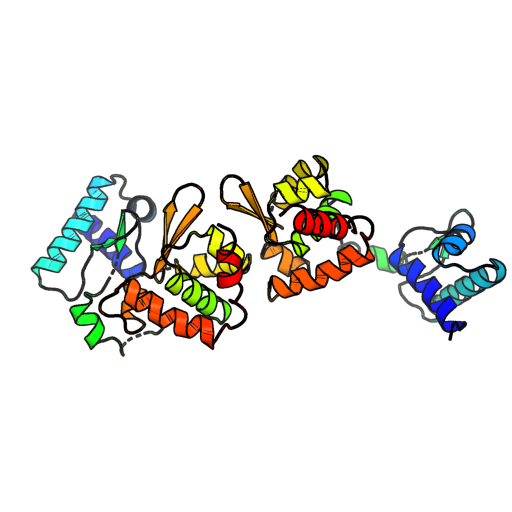5 SER A N 1
ATOM 554 C CA . SER A 1 80 ? -31.332 -27.058 -25.831 1.00 74.23 75 SER A CA 1
ATOM 555 C C . SER A 1 80 ? -31.295 -25.898 -26.817 1.00 72.41 75 SER A C 1
ATOM 556 O O . SER A 1 80 ? -31.072 -24.747 -26.424 1.00 65.07 75 SER A O 1
ATOM 559 N N . GLN A 1 81 ? -31.526 -26.181 -28.102 1.00 71.18 76 GLN A N 1
ATOM 560 C CA . GLN A 1 81 ? -31.563 -25.121 -29.103 1.00 73.36 76 GLN A CA 1
ATOM 561 C C . GLN A 1 81 ? -32.726 -24.166 -28.869 1.00 75.50 76 GLN A C 1
ATOM 562 O O . GLN A 1 81 ? -32.672 -23.006 -29.296 1.00 71.40 76 GLN A O 1
ATOM 564 N N . LYS A 1 82 ? -33.784 -24.629 -28.199 1.00 76.91 77 LYS A N 1
ATOM 565 C CA . LYS A 1 82 ? -34.928 -23.767 -27.927 1.00 69.20 77 LYS A CA 1
ATOM 566 C C . LYS A 1 82 ? -34.674 -22.855 -26.732 1.00 66.69 77 LYS A C 1
ATOM 567 O O . LYS A 1 82 ? -35.101 -21.695 -26.732 1.00 74.18 77 LYS A O 1
ATOM 573 N N . VAL A 1 83 ? -33.980 -23.356 -25.710 1.00 68.06 78 VAL A N 1
ATOM 574 C CA . VAL A 1 83 ? -33.796 -22.617 -24.465 1.00 71.35 78 VAL A CA 1
ATOM 575 C C . VAL A 1 83 ? -32.380 -22.059 -24.379 1.00 72.81 78 VAL A C 1
ATOM 576 O O . VAL A 1 83 ? -31.817 -21.937 -23.284 1.00 67.03 78 VAL A O 1
ATOM 580 N N . ILE A 1 84 ? -31.798 -21.712 -25.530 1.00 76.99 79 ILE A N 1
ATOM 581 C CA . ILE A 1 84 ? -30.457 -21.132 -25.541 1.00 76.35 79 ILE A CA 1
ATOM 582 C C . ILE A 1 84 ? -30.428 -19.835 -24.745 1.00 76.60 79 ILE A C 1
ATOM 583 O O . ILE A 1 84 ? -29.497 -19.583 -23.970 1.00 71.25 79 ILE A O 1
ATOM 588 N N . HIS A 1 85 ? -31.449 -19.000 -24.912 1.00 75.21 80 HIS A N 1
ATOM 589 C CA . HIS A 1 85 ? -31.466 -17.661 -24.342 1.00 73.48 80 HIS A CA 1
ATOM 590 C C . HIS A 1 85 ? -31.756 -17.649 -22.843 1.00 70.02 80 HIS A C 1
ATOM 591 O O . HIS A 1 85 ? -31.919 -16.567 -22.270 1.00 73.32 80 HIS A O 1
ATOM 598 N N . LEU A 1 86 ? -31.821 -18.816 -22.198 1.00 67.49 81 LEU A N 1
ATOM 599 C CA . LEU A 1 86 ? -32.035 -18.901 -20.761 1.00 63.98 81 LEU A CA 1
ATOM 600 C C . LEU A 1 86 ? -30.796 -19.330 -19.989 1.00 67.93 81 LEU A C 1
ATOM 601 O O . LEU A 1 86 ? -30.802 -19.248 -18.755 1.00 68.04 81 LEU A O 1
ATOM 614 N N . PRO A 1 88 ? -27.443 -19.125 -18.054 1.00 64.44 83 PRO A N 1
ATOM 615 C CA . PRO A 1 88 ? -26.764 -18.059 -17.315 1.00 59.45 83 PRO A CA 1
ATOM 616 C C . PRO A 1 88 ? -25.366 -17.820 -17.858 1.00 55.25 83 PRO A C 1
ATOM 617 O O . PRO A 1 88 ? -24.698 -18.728 -18.359 1.00 47.45 83 PRO A O 1
ATOM 621 N N . LYS A 1 89 ? -24.932 -16.567 -17.763 1.00 55.41 84 LYS A N 1
ATOM 622 C CA . LYS A 1 89 ? -23.607 -16.146 -18.213 1.00 56.75 84 LYS A CA 1
ATOM 623 C C . LYS A 1 89 ? -22.909 -15.493 -17.029 1.00 54.80 84 LYS A C 1
ATOM 624 O O . LYS A 1 89 ? -22.889 -14.261 -16.903 1.00 61.45 84 LYS A O 1
ATOM 630 N N . PRO A 1 90 ? -22.327 -16.292 -16.137 1.00 50.55 85 PRO A N 1
ATOM 631 C CA . PRO A 1 90 ? -21.733 -15.730 -14.921 1.00 50.63 85 PRO A CA 1
ATOM 632 C C . PRO A 1 90 ? -20.532 -14.852 -15.232 1.00 43.97 85 PRO A C 1
ATOM 633 O O . PRO A 1 90 ? -19.776 -15.097 -16.174 1.00 51.47 85 PRO A O 1
ATOM 637 N N . GLU A 1 91 ? -20.370 -13.810 -14.417 1.00 43.98 86 GLU A N 1
ATOM 638 C CA . GLU A 1 91 ? -19.273 -12.865 -14.558 1.00 41.33 86 GLU A CA 1
ATOM 639 C C . GLU A 1 91 ? -18.197 -13.032 -13.496 1.00 31.74 86 GLU A C 1
ATOM 640 O O . GLU A 1 91 ? -17.112 -12.460 -13.643 1.00 39.01 86 GLU A O 1
ATOM 646 N N . LEU A 1 92 ? -18.464 -13.797 -12.445 1.00 27.19 87 LEU A N 1
ATOM 647 C CA . LEU A 1 92 ? -17.559 -13.911 -11.314 1.00 31.92 87 LEU A CA 1
ATOM 648 C C . LEU A 1 92 ? -16.770 -15.213 -11.374 1.00 31.58 87 LEU A C 1
ATOM 649 O O . LEU A 1 92 ? -17.261 -16.242 -11.847 1.00 33.90 87 LEU A O 1
ATOM 654 N N . ARG A 1 93 ? -15.532 -15.153 -10.888 1.00 34.02 88 ARG A N 1
ATOM 655 C CA . ARG A 1 93 ? -14.667 -16.317 -10.809 1.00 32.13 88 ARG A CA 1
ATOM 656 C C . ARG A 1 93 ? -14.941 -17.078 -9.513 1.00 30.28 88 ARG A C 1
ATOM 657 O O . ARG A 1 93 ? -15.795 -16.699 -8.708 1.00 37.26 88 ARG A O 1
ATOM 665 N N . ALA A 1 94 ? -14.200 -18.168 -9.304 1.00 39.47 89 ALA A N 1
ATOM 666 C CA . ALA A 1 94 ? -14.387 -18.964 -8.095 1.00 38.46 89 ALA A CA 1
ATOM 667 C C . ALA A 1 94 ? -13.886 -18.236 -6.854 1.00 39.29 89 ALA A C 1
ATOM 668 O O . ALA A 1 94 ? -14.467 -18.387 -5.773 1.00 44.40 89 ALA A O 1
ATOM 670 N N . GLY A 1 95 ? -12.820 -17.451 -6.985 1.00 40.10 90 GLY A N 1
ATOM 671 C CA . GLY A 1 95 ? -12.277 -16.717 -5.859 1.00 36.75 90 GLY A CA 1
ATOM 672 C C . GLY A 1 95 ? -13.118 -15.520 -5.471 1.00 39.51 90 GLY A C 1
ATOM 673 O O . GLY A 1 95 ? -13.342 -15.269 -4.282 1.00 36.98 90 GLY A O 1
ATOM 674 N N . GLU A 1 96 ? -13.585 -14.766 -6.469 1.00 40.87 91 GLU A N 1
ATOM 675 C CA . GLU A 1 96 ? -14.456 -13.627 -6.197 1.00 34.85 91 GLU A CA 1
ATOM 676 C C . GLU A 1 96 ? -15.749 -14.080 -5.532 1.00 39.58 91 GLU A C 1
ATOM 677 O O . GLU A 1 96 ? -16.220 -13.460 -4.572 1.00 41.04 91 GLU A O 1
ATOM 683 N N . LEU A 1 97 ? -16.338 -15.167 -6.036 1.00 41.29 92 LEU A N 1
ATOM 684 C CA . LEU A 1 97 ? -17.550 -15.707 -5.430 1.00 36.87 92 LEU A CA 1
ATOM 685 C C . LEU A 1 97 ? -17.293 -16.204 -4.014 1.00 39.57 92 LEU A C 1
ATOM 686 O O . LEU A 1 97 ? -18.173 -16.104 -3.151 1.00 39.36 92 LEU A O 1
ATOM 691 N N . LYS A 1 98 ? -16.097 -16.740 -3.754 1.00 41.87 93 LYS A N 1
ATOM 692 C CA . LYS A 1 98 ? -15.778 -17.202 -2.408 1.00 42.83 93 LYS A CA 1
ATOM 693 C C . LYS A 1 98 ? -15.623 -16.030 -1.447 1.00 43.09 93 LYS A C 1
ATOM 694 O O . LYS A 1 98 ? -16.077 -16.097 -0.298 1.00 42.40 93 LYS A O 1
ATOM 700 N N . THR A 1 99 ? -14.988 -14.945 -1.898 1.00 42.12 94 THR A N 1
ATOM 701 C CA . THR A 1 99 ? -14.876 -13.756 -1.060 1.00 38.03 94 THR A CA 1
ATOM 702 C C . THR A 1 99 ? -16.230 -13.087 -0.861 1.00 32.66 94 THR A C 1
ATOM 703 O O . THR A 1 99 ? -16.483 -12.504 0.199 1.00 36.57 94 THR A O 1
ATOM 707 N N . LEU A 1 100 ? -17.111 -13.167 -1.861 1.00 33.02 95 LEU A N 1
ATOM 708 C CA . LEU A 1 100 ? -18.445 -12.591 -1.726 1.00 34.43 95 LEU A CA 1
ATOM 709 C C . LEU A 1 100 ? -19.239 -13.287 -0.629 1.00 40.35 95 LEU A C 1
ATOM 710 O O . LEU A 1 100 ? -19.978 -12.637 0.121 1.00 35.50 95 LEU A O 1
ATOM 715 N N . ALA A 1 101 ? -19.103 -14.610 -0.521 1.00 43.72 96 ALA A N 1
ATOM 716 C CA . ALA A 1 101 ? -19.786 -15.338 0.544 1.00 39.07 96 ALA A CA 1
ATOM 717 C C . ALA A 1 101 ? -19.242 -14.949 1.912 1.00 36.81 96 ALA A C 1
ATOM 718 O O . ALA A 1 101 ? -19.999 -14.863 2.886 1.00 43.34 96 ALA A O 1
ATOM 720 N N . LEU A 1 102 ? -17.933 -14.708 2.003 1.00 39.69 97 LEU A N 1
ATOM 721 C CA . LEU A 1 102 ? -17.343 -14.277 3.266 1.00 42.31 97 LEU A CA 1
ATOM 722 C C . LEU A 1 102 ? -17.846 -12.894 3.661 1.00 45.14 97 LEU A C 1
ATOM 723 O O . LEU A 1 102 ? -18.154 -12.647 4.834 1.00 42.46 97 LEU A O 1
ATOM 728 N N . ILE A 1 103 ? -17.941 -11.980 2.693 1.00 41.51 98 ILE A N 1
ATOM 729 C CA . ILE A 1 103 ? -18.445 -10.641 2.980 1.00 39.90 98 ILE A CA 1
ATOM 730 C C . ILE A 1 103 ? -19.928 -10.693 3.325 1.00 44.27 98 ILE A C 1
ATOM 731 O O . ILE A 1 103 ? -20.391 -10.002 4.241 1.00 40.45 98 ILE A O 1
ATOM 736 N N . ALA A 1 104 ? -20.694 -11.522 2.611 1.00 42.19 99 ALA A N 1
ATOM 737 C CA . ALA A 1 104 ? -22.129 -11.616 2.853 1.00 37.42 99 ALA A CA 1
ATOM 738 C C . ALA A 1 104 ? -22.457 -12.223 4.210 1.00 45.71 99 ALA A C 1
ATOM 739 O O . ALA A 1 104 ? -23.585 -12.062 4.689 1.00 42.06 99 ALA A O 1
ATOM 741 N N . TYR A 1 105 ? -21.507 -12.914 4.836 1.00 45.55 100 TYR A N 1
ATOM 742 C CA . TYR A 1 105 ? -21.733 -13.547 6.129 1.00 49.23 100 TYR A CA 1
ATOM 743 C C . TYR A 1 105 ? -21.149 -12.754 7.290 1.00 44.97 100 TYR A C 1
ATOM 744 O O . TYR A 1 105 ? -21.732 -12.751 8.379 1.00 48.68 100 TYR A O 1
ATOM 753 N N . LEU A 1 106 ? -20.026 -12.069 7.080 1.00 44.48 101 LEU A N 1
ATOM 754 C CA . LEU A 1 106 ? -19.402 -11.262 8.120 1.00 45.35 101 LEU A CA 1
ATOM 755 C C . LEU A 1 106 ? -19.902 -9.823 8.151 1.00 45.06 101 LEU A C 1
ATOM 756 O O . LEU A 1 106 ? -19.507 -9.071 9.049 1.00 51.98 101 LEU A O 1
ATOM 761 N N . GLN A 1 107 ? -20.752 -9.423 7.209 1.00 44.84 102 GLN A N 1
ATOM 762 C CA . GLN A 1 107 ? -21.173 -8.028 7.090 1.00 42.94 102 GLN A CA 1
ATOM 763 C C . GLN A 1 107 ? -21.920 -7.522 8.325 1.00 45.87 102 GLN A C 1
ATOM 764 O O . GLN A 1 107 ? -22.709 -8.254 8.922 1.00 48.52 102 GLN A O 1
ATOM 770 N N . PRO A 1 108 ? -21.654 -6.266 8.724 1.00 46.94 103 PRO A N 1
ATOM 771 C CA . PRO A 1 108 ? -20.627 -5.401 8.131 1.00 43.00 103 PRO A CA 1
ATOM 772 C C . PRO A 1 108 ? -19.226 -5.775 8.607 1.00 44.46 103 PRO A C 1
ATOM 773 O O . PRO A 1 108 ? -18.993 -5.888 9.811 1.00 47.91 103 PRO A O 1
ATOM 777 N N . VAL A 1 109 ? -18.305 -5.973 7.668 1.00 42.11 104 VAL A N 1
ATOM 778 C CA . VAL A 1 109 ? -16.976 -6.482 7.972 1.00 45.98 104 VAL A CA 1
ATOM 779 C C . VAL A 1 109 ? -15.934 -5.474 7.502 1.00 46.99 104 VAL A C 1
ATOM 780 O O . VAL A 1 109 ? -16.066 -4.876 6.431 1.00 45.01 104 VAL A O 1
ATOM 784 N N . GLU A 1 110 ? -14.909 -5.279 8.327 1.00 50.78 105 GLU A N 1
ATOM 785 C CA . GLU A 1 110 ? -13.796 -4.416 7.965 1.00 53.17 105 GLU A CA 1
ATOM 786 C C . GLU A 1 110 ? -12.993 -5.045 6.831 1.00 54.18 105 GLU A C 1
ATOM 787 O O . GLU A 1 110 ? -12.741 -6.253 6.821 1.00 56.67 105 GLU A O 1
ATOM 793 N N . GLN A 1 111 ? -12.597 -4.211 5.864 1.00 53.93 106 GLN A N 1
ATOM 794 C CA . GLN A 1 111 ? -11.922 -4.722 4.674 1.00 49.04 106 GLN A CA 1
ATOM 795 C C . GLN A 1 111 ? -10.611 -5.415 5.027 1.00 61.59 106 GLN A C 1
ATOM 796 O O . GLN A 1 111 ? -10.248 -6.423 4.410 1.00 68.36 106 GLN A O 1
ATOM 802 N N . SER A 1 112 ? -9.891 -4.894 6.024 1.00 61.80 107 SER A N 1
ATOM 803 C CA . SER A 1 112 ? -8.627 -5.505 6.420 1.00 59.96 107 SER A CA 1
ATOM 804 C C . SER A 1 112 ? -8.828 -6.915 6.962 1.00 63.54 107 SER A C 1
ATOM 805 O O . SER A 1 112 ? -7.934 -7.761 6.839 1.00 55.94 107 SER A O 1
ATOM 808 N N . LYS A 1 113 ? -9.991 -7.190 7.557 1.00 60.86 108 LYS A N 1
ATOM 809 C CA . LYS A 1 113 ? -10.257 -8.530 8.070 1.00 65.40 108 LYS A CA 1
ATOM 810 C C . LYS A 1 113 ? -10.455 -9.527 6.936 1.00 61.43 108 LYS A C 1
ATOM 811 O O . LYS A 1 113 ? -10.010 -10.677 7.030 1.00 63.57 108 LYS A O 1
ATOM 817 N N . ILE A 1 114 ? -11.123 -9.107 5.858 1.00 54.30 109 ILE A N 1
ATOM 818 C CA . ILE A 1 114 ? -11.321 -9.989 4.710 1.00 54.50 109 ILE A CA 1
ATOM 819 C C . ILE A 1 114 ? -9.979 -10.392 4.114 1.00 56.33 109 ILE A C 1
ATOM 820 O O . ILE A 1 114 ? -9.709 -11.578 3.885 1.00 56.44 109 ILE A O 1
ATOM 825 N N . ILE A 1 115 ? -9.112 -9.408 3.866 1.00 58.22 110 ILE A N 1
ATOM 826 C CA . ILE A 1 115 ? -7.804 -9.666 3.280 1.00 58.90 110 ILE A CA 1
ATOM 827 C C . ILE A 1 115 ? -6.931 -10.500 4.210 1.00 59.62 110 ILE A C 1
ATOM 828 O O . ILE A 1 115 ? -6.021 -11.200 3.750 1.00 55.38 110 ILE A O 1
ATOM 833 N N . LYS A 1 116 ? -7.202 -10.464 5.517 1.00 67.18 111 LYS A N 1
ATOM 834 C CA . LYS A 1 116 ? -6.515 -11.363 6.439 1.00 71.09 111 LYS A CA 1
ATOM 835 C C . LYS A 1 116 ? -6.886 -12.815 6.168 1.00 62.58 111 LYS A C 1
ATOM 836 O O . LYS A 1 116 ? -6.022 -13.699 6.185 1.00 63.37 111 LYS A O 1
ATOM 842 N N . LEU A 1 117 ? -8.166 -13.077 5.916 1.00 52.35 112 LEU A N 1
ATOM 843 C CA . LEU A 1 117 ? -8.685 -14.419 5.696 1.00 57.65 112 LEU A CA 1
ATOM 844 C C . LEU A 1 117 ? -8.698 -14.808 4.220 1.00 60.27 112 LEU A C 1
ATOM 845 O O . LEU A 1 117 ? -9.223 -15.871 3.871 1.00 63.35 112 LEU A O 1
ATOM 850 N N . ARG A 1 118 ? -8.127 -13.967 3.355 1.00 55.58 113 ARG A N 1
ATOM 851 C CA . ARG A 1 118 ? -8.085 -14.187 1.911 1.00 49.10 113 ARG A CA 1
ATOM 852 C C . ARG A 1 118 ? -6.739 -13.870 1.279 1.00 58.89 113 ARG A C 1
ATOM 853 O O . ARG A 1 118 ? -6.487 -14.328 0.158 1.00 65.42 113 ARG A O 1
ATOM 861 N N . GLY A 1 119 ? -5.864 -13.113 1.943 1.00 60.62 114 GLY A N 1
ATOM 862 C CA . GLY A 1 119 ? -4.633 -12.653 1.336 1.00 67.05 114 GLY A CA 1
ATOM 863 C C . GLY A 1 119 ? -4.865 -11.442 0.454 1.00 61.84 114 GLY A C 1
ATOM 864 O O . GLY A 1 119 ? -5.981 -10.941 0.298 1.00 60.44 114 GLY A O 1
ATOM 865 N N . SER A 1 120 ? -3.770 -10.964 -0.145 1.00 57.04 115 SER A N 1
ATOM 866 C CA . SER A 1 120 ? -3.865 -9.884 -1.122 1.00 67.04 115 SER A CA 1
ATOM 867 C C . SER A 1 120 ? -4.684 -10.286 -2.339 1.00 64.65 115 SER A C 1
ATOM 868 O O . SER A 1 120 ? -4.961 -9.436 -3.194 1.00 57.48 115 SER A O 1
ATOM 871 N N . GLN A 1 121 ? -5.060 -11.564 -2.430 1.00 54.30 116 GLN A N 1
ATOM 872 C CA . GLN A 1 121 ? -5.973 -12.036 -3.463 1.00 57.51 116 GLN A CA 1
ATOM 873 C C . GLN A 1 121 ? -7.265 -11.227 -3.476 1.00 56.05 116 GLN A C 1
ATOM 874 O O . GLN A 1 121 ? -7.725 -10.783 -4.535 1.00 53.82 116 GLN A O 1
ATOM 880 N N . ALA A 1 122 ? -7.859 -11.012 -2.300 1.00 56.59 117 ALA A N 1
ATOM 881 C CA . ALA A 1 122 ? -9.161 -10.359 -2.222 1.00 46.45 117 ALA A CA 1
ATOM 882 C C . ALA A 1 122 ? -9.107 -8.867 -2.519 1.00 54.35 117 ALA A C 1
ATOM 883 O O . ALA A 1 122 ? -10.166 -8.254 -2.689 1.00 55.97 117 ALA A O 1
ATOM 885 N N . TYR A 1 123 ? -7.913 -8.269 -2.577 1.00 59.14 118 TYR A N 1
ATOM 886 C CA . TYR A 1 123 ? -7.809 -6.856 -2.930 1.00 55.03 118 TYR A CA 1
ATOM 887 C C . TYR A 1 123 ? -8.434 -6.571 -4.288 1.00 53.48 118 TYR A C 1
ATOM 888 O O . TYR A 1 123 ? -8.997 -5.491 -4.499 1.00 56.76 118 TYR A O 1
ATOM 897 N N . GLU A 1 124 ? -8.353 -7.524 -5.216 1.00 53.88 119 GLU A N 1
ATOM 898 C CA . GLU A 1 124 ? -9.003 -7.381 -6.510 1.00 54.58 119 GLU A CA 1
ATOM 899 C C . GLU A 1 124 ? -10.415 -7.948 -6.527 1.00 53.38 119 GLU A C 1
ATOM 900 O O . GLU A 1 124 ? -11.219 -7.543 -7.374 1.00 58.44 119 GLU A O 1
ATOM 906 N N . HIS A 1 125 ? -10.734 -8.875 -5.620 1.00 45.39 120 HIS A N 1
ATOM 907 C CA . HIS A 1 125 ? -12.107 -9.359 -5.515 1.00 38.92 120 HIS A CA 1
ATOM 908 C C . HIS A 1 125 ? -13.031 -8.271 -4.984 1.00 45.08 120 HIS A C 1
ATOM 909 O O . HIS A 1 125 ? -14.135 -8.076 -5.506 1.00 43.70 120 HIS A O 1
ATOM 916 N N . ILE A 1 126 ? -12.594 -7.552 -3.948 1.00 45.84 121 ILE A N 1
ATOM 917 C CA . ILE A 1 126 ? -13.398 -6.468 -3.390 1.00 43.47 121 ILE A CA 1
ATOM 918 C C . ILE A 1 126 ? -13.590 -5.363 -4.421 1.00 44.62 121 ILE A C 1
ATOM 919 O O . ILE A 1 126 ? -14.681 -4.794 -4.552 1.00 40.49 121 ILE A O 1
ATOM 924 N N . LYS A 1 127 ? -12.532 -5.045 -5.172 1.00 45.77 122 LYS A N 1
ATOM 925 C CA . LYS A 1 127 ? -12.642 -4.037 -6.220 1.00 42.57 122 LYS A CA 1
ATOM 926 C C . LYS A 1 127 ? -13.611 -4.481 -7.308 1.00 43.34 122 LYS A C 1
ATOM 927 O O . LYS A 1 127 ? -14.390 -3.672 -7.826 1.00 48.42 122 LYS A O 1
ATOM 933 N N . LYS A 1 128 ? -13.586 -5.770 -7.658 1.00 40.66 123 LYS A N 1
ATOM 934 C CA . LYS A 1 128 ? -14.498 -6.283 -8.676 1.00 38.15 123 LYS A CA 1
ATOM 935 C C . LYS A 1 128 ? -15.938 -6.302 -8.176 1.00 37.37 123 LYS A C 1
ATOM 936 O O . LYS A 1 128 ? -16.866 -5.991 -8.931 1.00 34.43 123 LYS A O 1
ATOM 942 N N . LEU A 1 129 ? -16.144 -6.659 -6.906 1.00 39.48 124 LEU A N 1
ATOM 943 C CA . LEU A 1 129 ? -17.504 -6.768 -6.384 1.00 31.42 124 LEU A CA 1
ATOM 944 C C . LEU A 1 129 ? -18.137 -5.397 -6.182 1.00 31.43 124 LEU A C 1
ATOM 945 O O . LEU A 1 129 ? -19.341 -5.228 -6.409 1.00 31.07 124 LEU A O 1
ATOM 950 N N . LEU A 1 130 ? -17.350 -4.408 -5.749 1.00 35.73 125 LEU A N 1
ATOM 951 C CA . LEU A 1 130 ? -17.837 -3.031 -5.749 1.00 31.54 125 LEU A CA 1
ATOM 952 C C . LEU A 1 130 ? -18.139 -2.566 -7.165 1.00 34.16 125 LEU A C 1
ATOM 953 O O . LEU A 1 130 ? -19.141 -1.882 -7.406 1.00 36.95 125 LEU A O 1
ATOM 958 N N . GLU A 1 131 ? -17.274 -2.930 -8.115 1.00 38.42 126 GLU A N 1
ATOM 959 C CA . GLU A 1 131 ? -17.516 -2.613 -9.518 1.00 37.47 126 GLU A CA 1
ATOM 960 C C . GLU A 1 131 ? -18.827 -3.220 -10.002 1.00 36.64 126 GLU A C 1
ATOM 961 O O . GLU A 1 131 ? -19.586 -2.577 -10.737 1.00 33.38 126 GLU A O 1
ATOM 975 N N . GLY A 1 133 ? -21.303 -3.775 -8.220 1.00 41.26 128 GLY A N 1
ATOM 976 C CA . GLY A 1 133 ? -22.386 -3.247 -7.417 1.00 34.46 128 GLY A CA 1
ATOM 977 C C . GLY A 1 133 ? -23.036 -4.252 -6.498 1.00 33.33 128 GLY A C 1
ATOM 978 O O . GLY A 1 133 ? -24.181 -4.051 -6.085 1.00 32.44 128 GLY A O 1
ATOM 979 N N . LEU A 1 134 ? -22.337 -5.338 -6.166 1.00 30.20 129 LEU A N 1
ATOM 980 C CA . LEU A 1 134 ? -22.876 -6.349 -5.269 1.00 34.85 129 LEU A CA 1
ATOM 981 C C . LEU A 1 134 ? -22.511 -6.105 -3.811 1.00 34.31 129 LEU A C 1
ATOM 982 O O . LEU A 1 134 ? -23.160 -6.669 -2.922 1.00 30.51 129 LEU A O 1
ATOM 987 N N . ILE A 1 135 ? -21.491 -5.289 -3.545 1.00 32.05 130 ILE A N 1
ATOM 988 C CA . ILE A 1 135 ? -21.105 -4.933 -2.188 1.00 30.75 130 ILE A CA 1
ATOM 989 C C . ILE A 1 135 ? -20.942 -3.422 -2.095 1.00 31.92 130 ILE A C 1
ATOM 990 O O . ILE A 1 135 ? -20.771 -2.726 -3.098 1.00 29.50 130 ILE A O 1
ATOM 995 N N . TYR A 1 136 ? -21.012 -2.918 -0.865 1.00 34.77 131 TYR A N 1
ATOM 996 C CA . TYR A 1 136 ? -20.748 -1.518 -0.575 1.00 31.63 131 TYR A CA 1
ATOM 997 C C . TYR A 1 136 ? -19.469 -1.394 0.243 1.00 32.70 131 TYR A C 1
ATOM 998 O O . TYR A 1 136 ? -19.020 -2.347 0.886 1.00 32.37 131 TYR A O 1
ATOM 1007 N N . ALA A 1 137 ? -18.884 -0.197 0.213 1.00 36.08 132 ALA A N 1
ATOM 1008 C CA . ALA A 1 137 ? -17.682 0.124 0.983 1.00 37.94 132 ALA A CA 1
ATOM 1009 C C . ALA A 1 137 ? -17.915 1.474 1.651 1.00 41.26 132 ALA A C 1
ATOM 1010 O O . ALA A 1 137 ? -17.614 2.523 1.076 1.00 48.44 132 ALA A O 1
ATOM 1012 N N . GLU A 1 138 ? -18.459 1.443 2.864 1.00 44.04 133 GLU A N 1
ATOM 1013 C CA . GLU A 1 138 ? -18.700 2.662 3.621 1.00 46.39 133 GLU A CA 1
ATOM 1014 C C . GLU A 1 138 ? -17.457 3.011 4.429 1.00 53.34 133 GLU A C 1
ATOM 1015 O O . GLU A 1 138 ? -17.029 2.200 5.262 1.00 51.76 133 GLU A O 1
ATOM 1021 N N . PRO A 1 139 ? -16.849 4.178 4.219 1.00 53.98 134 PRO A N 1
ATOM 1022 C CA . PRO A 1 139 ? -15.622 4.515 4.955 1.00 57.29 134 PRO A CA 1
ATOM 1023 C C . PRO A 1 139 ? -15.884 4.634 6.450 1.00 59.77 134 PRO A C 1
ATOM 1024 O O . PRO A 1 139 ? -16.838 5.282 6.884 1.00 58.61 134 PRO A O 1
ATOM 1028 N N . TYR A 1 140 ? -15.021 3.998 7.239 1.00 62.18 135 TYR A N 1
ATOM 1029 C CA . TYR A 1 140 ? -15.178 3.944 8.688 1.00 67.93 135 TYR A CA 1
ATOM 1030 C C . TYR A 1 140 ? -13.810 3.954 9.346 1.00 75.08 135 TYR A C 1
ATOM 1031 O O . TYR A 1 140 ? -13.059 2.984 9.215 1.00 76.30 135 TYR A O 1
ATOM 1040 N N . GLU A 1 141 ? -13.502 5.038 10.052 1.00 76.52 136 GLU A N 1
ATOM 1041 C CA . GLU A 1 141 ? -12.320 5.142 10.910 1.00 74.32 136 GLU A CA 1
ATOM 1042 C C . GLU A 1 141 ? -11.065 4.590 10.224 1.00 79.84 136 GLU A C 1
ATOM 1043 O O . GLU A 1 141 ? -10.513 3.557 10.600 1.00 90.66 136 GLU A O 1
ATOM 1045 N N . ARG A 1 142 ? -10.630 5.320 9.196 1.00 79.14 137 ARG A N 1
ATOM 1046 C CA . ARG A 1 142 ? -9.485 5.050 8.323 1.00 83.98 137 ARG A CA 1
ATOM 1047 C C . ARG A 1 142 ? -9.502 3.678 7.655 1.00 81.38 137 ARG A C 1
ATOM 1048 O O . ARG A 1 142 ? -8.465 3.248 7.132 1.00 81.85 137 ARG A O 1
ATOM 1050 N N . THR A 1 143 ? -10.648 3.002 7.595 1.00 86.83 138 THR A N 1
ATOM 1051 C CA . THR A 1 143 ? -10.763 1.761 6.836 1.00 83.88 138 THR A CA 1
ATOM 1052 C C . THR A 1 143 ? -12.149 1.716 6.194 1.00 74.81 138 THR A C 1
ATOM 1053 O O . THR A 1 143 ? -12.874 2.715 6.163 1.00 78.03 138 THR A O 1
ATOM 1057 N N . LYS A 1 144 ? -12.518 0.550 5.662 1.00 61.89 139 LYS A N 1
ATOM 1058 C CA . LYS A 1 144 ? -13.780 0.371 4.960 1.00 54.61 139 LYS A CA 1
ATOM 1059 C C . LYS A 1 144 ? -14.613 -0.706 5.643 1.00 50.28 139 LYS A C 1
ATOM 1060 O O . LYS A 1 144 ? -14.079 -1.639 6.250 1.00 60.06 139 LYS A O 1
ATOM 1066 N N . LEU A 1 145 ? -15.932 -0.568 5.539 1.00 47.81 140 LEU A N 1
ATOM 1067 C CA . LEU A 1 145 ? -16.874 -1.577 6.005 1.00 43.48 140 LEU A CA 1
ATOM 1068 C C . LEU A 1 145 ? -17.622 -2.146 4.808 1.00 40.08 140 LEU A C 1
ATOM 1069 O O . LEU A 1 145 ? -18.227 -1.396 4.036 1.00 34.40 140 LEU A O 1
ATOM 1074 N N . LEU A 1 146 ? -17.583 -3.467 4.662 1.00 39.91 141 LEU A N 1
ATOM 1075 C CA . LEU A 1 146 ? -18.123 -4.143 3.493 1.00 30.62 141 LEU A CA 1
ATOM 1076 C C . LEU A 1 146 ? -19.394 -4.900 3.853 1.00 31.77 141 LEU A C 1
ATOM 1077 O O . LEU A 1 146 ? -19.500 -5.483 4.936 1.00 41.15 141 LEU A O 1
ATOM 1082 N N . GLY A 1 147 ? -20.352 -4.881 2.933 1.00 29.07 142 GLY A N 1
ATOM 1083 C CA . GLY A 1 147 ? -21.600 -5.603 3.074 1.00 27.31 142 GLY A CA 1
ATOM 1084 C C . GLY A 1 147 ? -22.279 -5.643 1.724 1.00 29.24 142 GLY A C 1
ATOM 1085 O O . GLY A 1 147 ? -21.832 -5.013 0.766 1.00 34.26 142 GLY A O 1
ATOM 1086 N N . THR A 1 148 ? -23.378 -6.386 1.656 1.00 26.49 143 THR A N 1
ATOM 1087 C CA . THR A 1 148 ? -24.063 -6.607 0.392 1.00 33.88 143 THR A CA 1
ATOM 1088 C C . THR A 1 148 ? -25.088 -5.514 0.119 1.00 32.52 143 THR A C 1
ATOM 1089 O O . THR A 1 148 ? -25.706 -4.968 1.037 1.00 35.71 143 THR A O 1
ATOM 1093 N N . THR A 1 149 ? -25.274 -5.214 -1.165 1.00 32.97 144 THR A N 1
ATOM 1094 C CA . THR A 1 149 ? -26.153 -4.144 -1.607 1.00 33.39 144 THR A CA 1
ATOM 1095 C C . THR A 1 149 ? -27.569 -4.661 -1.860 1.00 41.57 144 THR A C 1
ATOM 1096 O O . THR A 1 149 ? -27.891 -5.830 -1.633 1.00 41.30 144 THR A O 1
ATOM 1100 N N . GLN A 1 150 ? -28.430 -3.758 -2.340 1.00 42.41 145 GLN A N 1
ATOM 1101 C CA . GLN A 1 150 ? -29.768 -4.146 -2.774 1.00 43.52 145 GLN A CA 1
ATOM 1102 C C . GLN A 1 150 ? -29.701 -5.057 -3.992 1.00 50.48 145 GLN A C 1
ATOM 1103 O O . GLN A 1 150 ? -30.449 -6.038 -4.090 1.00 56.82 145 GLN A O 1
ATOM 1109 N N . LYS A 1 151 ? -28.810 -4.740 -4.934 1.00 45.93 146 LYS A N 1
ATOM 1110 C CA . LYS A 1 151 ? -28.677 -5.542 -6.146 1.00 42.75 146 LYS A CA 1
ATOM 1111 C C . LYS A 1 151 ? -28.287 -6.978 -5.816 1.00 45.94 146 LYS A C 1
ATOM 1112 O O . LYS A 1 151 ? -28.734 -7.920 -6.481 1.00 47.32 146 LYS A O 1
ATOM 1118 N N . PHE A 1 152 ? -27.460 -7.165 -4.784 1.00 46.29 147 PHE A N 1
ATOM 1119 C CA . PHE A 1 152 ? -27.139 -8.512 -4.324 1.00 41.52 147 PHE A CA 1
ATOM 1120 C C . PHE A 1 152 ? -28.386 -9.234 -3.832 1.00 43.82 147 PHE A C 1
ATOM 1121 O O . PHE A 1 152 ? -28.522 -10.450 -4.011 1.00 48.82 147 PHE A O 1
ATOM 1129 N N . ALA A 1 153 ? -29.309 -8.497 -3.212 1.00 48.60 148 ALA A N 1
ATOM 1130 C CA . ALA A 1 153 ? -30.492 -9.124 -2.637 1.00 52.82 148 ALA A CA 1
ATOM 1131 C C . ALA A 1 153 ? -31.441 -9.621 -3.720 1.00 54.54 148 ALA A C 1
ATOM 1132 O O . ALA A 1 153 ? -31.966 -10.737 -3.627 1.00 53.13 148 ALA A O 1
ATOM 1134 N N . GLU A 1 154 ? -31.670 -8.810 -4.756 1.00 49.67 149 GLU A N 1
ATOM 1135 C CA . GLU A 1 154 ? -32.534 -9.236 -5.853 1.00 54.52 149 GLU A CA 1
ATOM 1136 C C . GLU A 1 154 ? -31.920 -10.404 -6.616 1.00 65.90 149 GLU A C 1
ATOM 1137 O O . GLU A 1 154 ? -32.631 -11.330 -7.024 1.00 68.20 149 GLU A O 1
ATOM 1143 N N . LEU A 1 155 ? -30.600 -10.374 -6.818 1.00 56.96 150 LEU A N 1
ATOM 1144 C CA . LEU A 1 155 ? -29.933 -11.444 -7.552 1.00 55.11 150 LEU A CA 1
ATOM 1145 C C . LEU A 1 155 ? -30.013 -12.771 -6.812 1.00 58.07 150 LEU A C 1
ATOM 1146 O O . LEU A 1 155 ? -30.064 -13.832 -7.446 1.00 65.58 150 LEU A O 1
ATOM 1151 N N . TYR A 1 156 ? -30.029 -12.738 -5.480 1.00 57.64 151 TYR A N 1
ATOM 1152 C CA . TYR A 1 156 ? -29.859 -13.944 -4.681 1.00 54.07 151 TYR A CA 1
ATOM 1153 C C . TYR A 1 156 ? -31.132 -14.363 -3.953 1.00 63.11 151 TYR A C 1
ATOM 1154 O O . TYR A 1 156 ? -31.087 -15.279 -3.126 1.00 64.25 151 TYR A O 1
ATOM 1163 N N . GLY A 1 157 ? -32.262 -13.723 -4.239 1.00 68.84 152 GLY A N 1
ATOM 1164 C CA . GLY A 1 157 ? -33.542 -14.202 -3.764 1.00 76.10 152 GLY A CA 1
ATOM 1165 C C . GLY A 1 157 ? -34.008 -13.651 -2.436 1.00 73.19 152 GLY A C 1
ATOM 1166 O O . GLY A 1 157 ? -34.902 -14.238 -1.824 1.00 75.67 152 GLY A O 1
ATOM 1167 N N . PHE A 1 158 ? -33.430 -12.551 -1.962 1.00 72.81 153 PHE A N 1
ATOM 1168 C CA . PHE A 1 158 ? -33.936 -11.851 -0.786 1.00 65.71 153 PHE A CA 1
ATOM 1169 C C . PHE A 1 158 ? -34.593 -10.549 -1.237 1.00 73.40 153 PHE A C 1
ATOM 1170 O O . PHE A 1 158 ? -33.915 -9.530 -1.405 1.00 72.27 153 PHE A O 1
ATOM 1178 N N . PRO A 1 159 ? -35.906 -10.534 -1.480 1.00 76.77 154 PRO A N 1
ATOM 1179 C CA . PRO A 1 159 ? -36.598 -9.243 -1.617 1.00 84.20 154 PRO A CA 1
ATOM 1180 C C . PRO A 1 159 ? -36.547 -8.413 -0.349 1.00 77.52 154 PRO A C 1
ATOM 1181 O O . PRO A 1 159 ? -36.742 -7.193 -0.414 1.00 74.06 154 PRO A O 1
ATOM 1185 N N . GLU A 1 160 ? -36.300 -9.041 0.803 1.00 76.71 155 GLU A N 1
ATOM 1186 C CA . GLU A 1 160 ? -36.345 -8.329 2.074 1.00 73.04 155 GLU A CA 1
ATOM 1187 C C . GLU A 1 160 ? -35.094 -7.488 2.290 1.00 64.81 155 GLU A C 1
ATOM 1188 O O . GLU A 1 160 ? -35.175 -6.375 2.823 1.00 57.04 155 GLU A O 1
ATOM 1194 N N . ASN A 1 161 ? -33.931 -8.006 1.889 1.00 61.58 156 ASN A N 1
ATOM 1195 C CA . ASN A 1 161 ? -32.632 -7.401 2.201 1.00 57.07 156 ASN A CA 1
ATOM 1196 C C . ASN A 1 161 ? -32.445 -7.244 3.709 1.00 54.82 156 ASN A C 1
ATOM 1197 O O . ASN A 1 161 ? -31.989 -6.207 4.195 1.00 51.53 156 ASN A O 1
ATOM 1202 N N . ASP A 1 162 ? -32.810 -8.281 4.456 1.00 55.34 157 ASP A N 1
ATOM 1203 C CA . ASP A 1 162 ? -32.549 -8.310 5.888 1.00 59.33 157 ASP A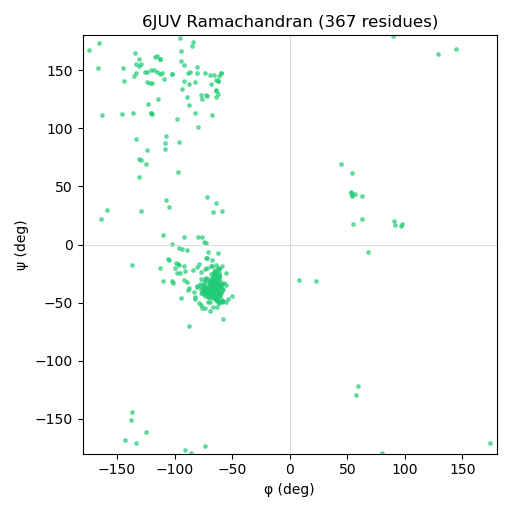 CA 1
ATOM 1204 C C . ASP A 1 162 ? -31.114 -8.777 6.099 1.00 57.72 157 ASP A C 1
ATOM 1205 O O . ASP A 1 162 ? -30.787 -9.929 5.787 1.00 52.83 157 ASP A O 1
ATOM 1210 N N . PRO A 1 163 ? -30.230 -7.916 6.609 1.00 54.39 158 PRO A N 1
ATOM 1211 C CA . PRO A 1 163 ? -28.822 -8.317 6.759 1.00 58.60 158 PRO A CA 1
ATOM 1212 C C . PRO A 1 163 ? -28.622 -9.499 7.690 1.00 67.37 158 PRO A C 1
ATOM 1213 O O . PRO A 1 163 ? -27.618 -10.209 7.553 1.00 61.87 158 PRO A O 1
ATOM 1217 N N . GLU A 1 164 ? -29.543 -9.741 8.624 1.00 63.68 159 GLU A N 1
ATOM 1218 C CA . GLU A 1 164 ? -29.401 -10.879 9.523 1.00 65.81 159 GLU A CA 1
ATOM 1219 C C . GLU A 1 164 ? -29.795 -12.187 8.850 1.00 66.19 159 GLU A C 1
ATOM 1220 O O . GLU A 1 164 ? -29.204 -13.231 9.145 1.00 69.13 159 GLU A O 1
ATOM 1226 N N . LEU A 1 165 ? -30.786 -12.153 7.955 1.00 60.22 160 LEU A N 1
ATOM 1227 C CA . LEU A 1 165 ? -31.144 -13.356 7.212 1.00 59.80 160 LEU A CA 1
ATOM 1228 C C . LEU A 1 165 ? -30.063 -13.735 6.207 1.00 60.34 160 LEU A C 1
ATOM 1229 O O . LEU A 1 165 ? -29.871 -14.923 5.924 1.00 64.59 160 LEU A O 1
ATOM 1234 N N . ILE A 1 166 ? -29.351 -12.747 5.663 1.00 58.70 161 ILE A N 1
ATOM 1235 C CA . ILE A 1 166 ? -28.276 -13.037 4.720 1.00 55.73 161 ILE A CA 1
ATOM 1236 C C . ILE A 1 166 ? -27.059 -13.589 5.453 1.00 51.78 161 ILE A C 1
ATOM 1237 O O . ILE A 1 166 ? -26.401 -14.522 4.976 1.00 59.25 161 ILE A O 1
ATOM 1242 N N . LYS A 1 167 ? -26.744 -13.030 6.625 1.00 54.59 162 LYS A N 1
ATOM 1243 C CA . LYS A 1 167 ? -25.655 -13.570 7.433 1.00 62.46 162 LYS A CA 1
ATOM 1244 C C . LYS A 1 167 ? -25.927 -15.011 7.841 1.00 61.48 162 LYS A C 1
ATOM 1245 O O . LYS A 1 167 ? -24.987 -15.784 8.058 1.00 59.96 162 LYS A O 1
ATOM 1251 N N . GLU A 1 168 ? -27.201 -15.390 7.945 1.00 63.82 163 GLU A N 1
ATOM 1252 C CA . GLU A 1 168 ? -27.559 -16.770 8.254 1.00 67.33 163 GLU A CA 1
ATOM 1253 C C . GLU A 1 168 ? -27.385 -17.673 7.037 1.00 67.78 163 GLU A C 1
ATOM 1254 O O . GLU A 1 168 ? -26.684 -18.689 7.098 1.00 61.83 163 GLU A O 1
ATOM 1260 N N . ALA A 1 169 ? -28.020 -17.307 5.918 1.00 64.49 164 ALA A N 1
ATOM 1261 C CA . ALA A 1 169 ? -28.020 -18.169 4.739 1.00 62.18 164 ALA A CA 1
ATOM 1262 C C . ALA A 1 169 ? -26.613 -18.411 4.207 1.00 55.62 164 ALA A C 1
ATOM 1263 O O . ALA A 1 169 ? -26.353 -19.456 3.599 1.00 54.28 164 ALA A O 1
ATOM 1265 N N . PHE A 1 170 ? -25.699 -17.469 4.419 1.00 51.01 165 PHE A N 1
ATOM 1266 C CA . PHE A 1 170 ? -24.318 -17.641 3.997 1.00 50.59 165 PHE A CA 1
ATOM 1267 C C . PHE A 1 170 ? -23.431 -18.211 5.095 1.00 57.61 165 PHE A C 1
ATOM 1268 O O . PHE A 1 170 ? -22.249 -18.470 4.844 1.00 51.60 165 PHE A O 1
ATOM 1276 N N . LYS A 1 171 ? -23.966 -18.409 6.302 1.00 62.54 166 LYS A N 1
ATOM 1277 C CA . LYS A 1 171 ? -23.260 -19.226 7.282 1.00 65.38 166 LYS A CA 1
ATOM 1278 C C . LYS A 1 171 ? -23.343 -20.701 6.914 1.00 60.40 166 LYS A C 1
ATOM 1279 O O . LYS A 1 171 ? -22.415 -21.466 7.202 1.00 58.52 166 LYS A O 1
ATOM 1285 N N . LYS A 1 172 ? -24.439 -21.112 6.272 1.00 59.09 167 LYS A N 1
ATOM 1286 C CA . LYS A 1 172 ? -24.528 -22.465 5.735 1.00 61.39 167 LYS A CA 1
ATOM 1287 C C . LYS A 1 172 ? -23.603 -22.631 4.536 1.00 56.20 167 LYS A C 1
ATOM 1288 O O . LYS A 1 172 ? -22.887 -23.632 4.424 1.00 58.78 167 LYS A O 1
ATOM 1294 N N . VAL A 1 173 ? -23.610 -21.652 3.627 1.00 56.34 168 VAL A N 1
ATOM 1295 C CA . VAL A 1 173 ? -22.805 -21.741 2.411 1.00 52.29 168 VAL A CA 1
ATOM 1296 C C . VAL A 1 173 ? -21.324 -21.829 2.754 1.00 52.18 168 VAL A C 1
ATOM 1297 O O . VAL A 1 173 ? -20.581 -22.624 2.165 1.00 59.62 168 VAL A O 1
ATOM 1301 N N . ILE A 1 174 ? -20.871 -21.018 3.711 1.00 56.17 169 ILE A N 1
ATOM 1302 C CA . ILE A 1 174 ? -19.464 -21.046 4.095 1.00 62.46 169 ILE A CA 1
ATOM 1303 C C . ILE A 1 174 ? -19.122 -22.366 4.775 1.00 68.16 169 ILE A C 1
ATOM 1304 O O . ILE A 1 174 ? -18.064 -22.952 4.525 1.00 69.70 169 ILE A O 1
ATOM 1309 N N . HIS A 1 175 ? -20.014 -22.862 5.635 1.00 74.13 170 HIS A N 1
ATOM 1310 C CA . HIS A 1 175 ? -19.781 -24.154 6.274 1.00 70.69 170 HIS A CA 1
ATOM 1311 C C . HIS A 1 175 ? -19.796 -25.284 5.251 1.00 69.64 170 HIS A C 1
ATOM 1312 O O . HIS A 1 175 ? -18.935 -26.172 5.273 1.00 77.64 170 HIS A O 1
ATOM 1319 N N . SER A 1 176 ? -20.767 -25.258 4.337 1.00 62.74 171 SER A N 1
ATOM 1320 C CA . SER A 1 176 ? -20.931 -26.353 3.387 1.00 61.15 171 SER A CA 1
ATOM 1321 C C . SER A 1 176 ? -19.791 -26.387 2.375 1.00 63.08 171 SER A C 1
ATOM 1322 O O . SER A 1 176 ? -19.089 -27.397 2.244 1.00 64.26 171 SER A O 1
ATOM 1325 N N . GLU A 1 177 ? -19.586 -25.285 1.655 1.00 65.66 172 GLU A N 1
ATOM 1326 C CA . GLU A 1 177 ? -18.708 -25.278 0.493 1.00 61.02 172 GLU A CA 1
ATOM 1327 C C . GLU A 1 177 ? -17.312 -24.738 0.772 1.00 60.30 172 GLU A C 1
ATOM 1328 O O . GLU A 1 177 ? -16.410 -24.959 -0.044 1.00 60.34 172 GLU A O 1
ATOM 1334 N N . TYR A 1 178 ? -17.103 -24.045 1.891 1.00 64.79 173 TYR A N 1
ATOM 1335 C CA . TYR A 1 178 ? -15.811 -23.437 2.206 1.00 69.05 173 TYR A CA 1
ATOM 1336 C C . TYR A 1 178 ? -15.411 -23.802 3.637 1.00 71.71 173 TYR A C 1
ATOM 1337 O O . TYR A 1 178 ? -15.192 -22.942 4.489 1.00 74.51 173 TYR A O 1
ATOM 1346 N N . ALA A 1 179 ? -15.315 -25.109 3.897 1.00 75.49 174 ALA A N 1
ATOM 1347 C CA . ALA A 1 179 ? -15.056 -25.583 5.253 1.00 76.30 174 ALA A CA 1
ATOM 1348 C C . ALA A 1 179 ? -13.676 -25.171 5.751 1.00 76.35 174 ALA A C 1
ATOM 1349 O O . ALA A 1 179 ? -13.495 -24.964 6.957 1.00 79.36 174 ALA A O 1
ATOM 1351 N N . ASP A 1 180 ? -12.696 -25.056 4.852 1.00 73.31 175 ASP A N 1
ATOM 1352 C CA . ASP A 1 180 ? -11.363 -24.619 5.257 1.00 81.50 175 ASP A CA 1
ATOM 1353 C C . ASP A 1 180 ? -11.401 -23.205 5.823 1.00 85.85 175 ASP A C 1
ATOM 1354 O O . ASP A 1 180 ? -10.796 -22.921 6.864 1.00 86.13 175 ASP A O 1
ATOM 1359 N N . LEU A 1 181 ? -12.116 -22.304 5.148 1.00 84.30 176 LEU A N 1
ATOM 1360 C CA . LEU A 1 181 ? -12.231 -20.932 5.629 1.00 76.56 176 LEU A CA 1
ATOM 1361 C C . LEU A 1 181 ? -13.124 -20.842 6.860 1.00 76.89 176 LEU A C 1
ATOM 1362 O O . LEU A 1 181 ? -12.924 -19.962 7.706 1.00 82.91 176 LEU A O 1
ATOM 1375 N N . GLU A 1 183 ? -13.322 -22.834 9.451 1.00 87.78 178 GLU A N 1
ATOM 1376 C CA . GLU A 1 183 ? -12.481 -22.976 10.634 1.00 89.54 178 GLU A CA 1
ATOM 1377 C C . GLU A 1 183 ? -11.439 -21.869 10.711 1.00 87.63 178 GLU A C 1
ATOM 1378 O O . GLU A 1 183 ? -11.040 -21.472 11.812 1.00 86.74 178 GLU A O 1
ATOM 1384 N N . LYS A 1 184 ? -10.991 -21.364 9.558 1.00 80.60 179 LYS A N 1
ATOM 1385 C CA . LYS A 1 184 ? -10.154 -20.170 9.544 1.00 80.52 179 LYS A CA 1
ATOM 1386 C C . LYS A 1 184 ? -10.902 -18.979 10.133 1.00 80.31 179 LYS A C 1
ATOM 1387 O O . LYS A 1 184 ? -10.282 -18.059 10.678 1.00 73.64 179 LYS A O 1
ATOM 1393 N N . ILE A 1 185 ? -12.234 -18.980 10.025 1.00 82.18 180 ILE A N 1
ATOM 1394 C CA . ILE A 1 185 ? -13.065 -18.093 10.838 1.00 80.77 180 ILE A CA 1
ATOM 1395 C C . ILE A 1 185 ? -12.906 -18.438 12.311 1.00 83.59 180 ILE A C 1
ATOM 1396 O O . ILE A 1 185 ? -12.594 -17.581 13.146 1.00 86.19 180 ILE A O 1
ATOM 1401 N N . GLU A 1 186 ? -13.124 -19.713 12.645 1.00 84.60 181 GLU A N 1
ATOM 1402 C CA . GLU A 1 186 ? -13.120 -20.142 14.039 1.00 83.72 181 GLU A CA 1
ATOM 1403 C C . GLU A 1 186 ? -11.758 -19.930 14.684 1.00 86.61 181 GLU A C 1
ATOM 1404 O O . GLU A 1 186 ? -11.670 -19.466 15.827 1.00 88.22 181 GLU A O 1
ATOM 1410 N N . LYS A 1 187 ? -10.682 -20.262 13.968 1.00 91.19 182 LYS A N 1
ATOM 1411 C CA . LYS A 1 187 ? -9.345 -20.154 14.545 1.00 96.46 182 LYS A CA 1
ATOM 1412 C C . LYS A 1 187 ? -8.996 -18.707 14.867 1.00 93.94 182 LYS A C 1
ATOM 1413 O O . LYS A 1 187 ? -8.318 -18.428 15.863 1.00 101.92 182 LYS A O 1
ATOM 1415 N N . ASN A 1 188 ? -9.458 -17.771 14.037 1.00 87.43 183 ASN A N 1
ATOM 1416 C CA . ASN A 1 188 ? -9.210 -16.359 14.307 1.00 90.70 183 ASN A CA 1
ATOM 1417 C C . ASN A 1 188 ? -10.095 -15.851 15.438 1.00 96.90 183 ASN A C 1
ATOM 1418 O O . ASN A 1 188 ? -9.682 -14.980 16.213 1.00 95.55 183 ASN A O 1
ATOM 1423 N N . ASN A 1 189 ? -11.317 -16.382 15.547 1.00 97.75 184 ASN A N 1
ATOM 1424 C CA . ASN A 1 189 ? -12.182 -16.014 16.665 1.00 95.41 184 ASN A CA 1
ATOM 1425 C C . ASN A 1 189 ? -11.571 -16.447 17.992 1.00 96.12 184 ASN A C 1
ATOM 1426 O O . ASN A 1 189 ? -11.621 -15.704 18.979 1.00 89.96 184 ASN A O 1
ATOM 1431 N N . ARG A 1 190 ? -10.983 -17.646 18.033 1.00 101.63 185 ARG A N 1
ATOM 1432 C CA . ARG A 1 190 ? -10.273 -18.080 19.231 1.00 95.86 185 ARG A CA 1
ATOM 1433 C C . ARG A 1 190 ? -9.043 -17.220 19.492 1.00 99.85 185 ARG A C 1
ATOM 1434 O O . ARG A 1 190 ? -8.647 -17.036 20.649 1.00 99.20 185 ARG A O 1
ATOM 1436 N N . LYS A 1 191 ? -8.428 -16.686 18.435 1.00 100.62 186 LYS A N 1
ATOM 1437 C CA . LYS A 1 191 ? -7.265 -15.824 18.610 1.00 97.73 186 LYS A CA 1
ATOM 1438 C C . LYS A 1 191 ? -7.663 -14.483 19.213 1.00 95.35 186 LYS A C 1
ATOM 1439 O O . LYS A 1 191 ? -7.009 -13.989 20.138 1.00 97.84 186 LYS A O 1
ATOM 1441 N N . ASP A 1 192 ? -8.740 -13.881 18.701 1.00 102.28 187 ASP A N 1
ATOM 1442 C CA . ASP A 1 192 ? -9.192 -12.596 19.227 1.00 103.23 187 ASP A CA 1
ATOM 1443 C C . ASP A 1 192 ? -9.645 -12.719 20.676 1.00 94.50 187 ASP A C 1
ATOM 1444 O O . ASP A 1 192 ? -9.444 -11.800 21.478 1.00 98.56 187 ASP A O 1
ATOM 1449 N N . LYS A 1 193 ? -10.264 -13.848 21.029 1.00 92.82 188 LYS A N 1
ATOM 1450 C CA . LYS A 1 193 ? -10.707 -14.045 22.405 1.00 89.84 188 LYS A CA 1
ATOM 1451 C C . LYS A 1 193 ? -9.520 -14.173 23.352 1.00 93.74 188 LYS A C 1
ATOM 1452 O O . LYS A 1 193 ? -9.561 -13.666 24.480 1.00 90.90 188 LYS A O 1
ATOM 1458 N N . ARG A 1 194 ? -8.451 -14.838 22.909 1.00 101.40 189 ARG A N 1
ATOM 1459 C CA . ARG A 1 194 ? -7.258 -14.961 23.742 1.00 97.79 189 ARG A CA 1
ATOM 1460 C C . ARG A 1 194 ? -6.451 -13.669 23.749 1.00 98.97 189 ARG A C 1
ATOM 1461 O O . ARG A 1 194 ? -5.866 -13.303 24.776 1.00 96.75 189 ARG A O 1
ATOM 1469 N N . GLU A 1 195 ? -6.406 -12.964 22.614 1.00 97.48 190 GLU A N 1
ATOM 1470 C CA . GLU A 1 195 ? -5.540 -11.794 22.499 1.00 98.67 190 GLU A CA 1
ATOM 1471 C C . GLU A 1 195 ? -5.999 -10.662 23.408 1.00 101.87 190 GLU A C 1
ATOM 1472 O O . GLU A 1 195 ? -5.178 -10.038 24.092 1.00 91.10 190 GLU A O 1
ATOM 1474 N N . GLU A 1 196 ? -7.297 -10.376 23.430 1.00 102.14 191 GLU A N 1
ATOM 1475 C CA . GLU A 1 196 ? -7.816 -9.285 24.248 1.00 101.10 191 GLU A CA 1
ATOM 1476 C C . GLU A 1 196 ? -9.011 -9.734 25.083 1.00 97.44 191 GLU A C 1
ATOM 1477 O O . GLU A 1 196 ? -9.013 -9.590 26.306 1.00 97.19 191 GLU A O 1
ATOM 1479 N N . ASP B 1 6 ? -36.152 38.448 -19.523 1.00 81.52 1 ASP B N 1
ATOM 1480 C CA . ASP B 1 6 ? -35.796 38.244 -18.123 1.00 85.59 1 ASP B CA 1
ATOM 1481 C C . ASP B 1 6 ? -36.451 39.296 -17.232 1.00 79.66 1 ASP B C 1
ATOM 1482 O O . ASP B 1 6 ? -37.598 39.698 -17.454 1.00 76.78 1 ASP B O 1
ATOM 1484 N N . GLY B 1 7 ? -35.712 39.741 -16.227 1.00 72.14 2 GLY B N 1
ATOM 1485 C CA . GLY B 1 7 ? -36.203 40.700 -15.256 1.00 62.01 2 GLY B CA 1
ATOM 1486 C C . GLY B 1 7 ? -35.987 40.230 -13.834 1.00 73.00 2 GLY B C 1
ATOM 1487 O O . GLY B 1 7 ? -35.739 39.055 -13.557 1.00 77.49 2 GLY B O 1
ATOM 1488 N N . LEU B 1 8 ? -36.093 41.185 -12.914 1.00 68.50 3 LEU B N 1
ATOM 1489 C CA . LEU B 1 8 ? -35.903 40.880 -11.501 1.00 62.29 3 LEU B CA 1
ATOM 1490 C C . LEU B 1 8 ? -37.096 40.125 -10.931 1.00 58.98 3 LEU B C 1
ATOM 1491 O O . LEU B 1 8 ? -36.944 39.047 -10.348 1.00 63.11 3 LEU B O 1
ATOM 1496 N N . LEU B 1 9 ? -38.298 40.690 -11.081 1.00 56.43 4 LEU B N 1
ATOM 1497 C CA . LEU B 1 9 ? -39.487 40.099 -10.477 1.00 61.50 4 LEU B CA 1
ATOM 1498 C C . LEU B 1 9 ? -39.772 38.697 -10.997 1.00 61.09 4 LEU B C 1
ATOM 1499 O O . LEU B 1 9 ? -40.483 37.938 -10.330 1.00 51.52 4 LEU B O 1
ATOM 1504 N N . GLU B 1 10 ? -39.245 38.338 -12.169 1.00 69.46 5 GLU B N 1
ATOM 1505 C CA . GLU B 1 10 ? -39.393 36.970 -12.654 1.00 69.80 5 GLU B CA 1
ATOM 1506 C C . GLU B 1 10 ? -38.355 36.048 -12.025 1.00 63.43 5 GLU B C 1
ATOM 1507 O O . GLU B 1 10 ? -38.686 34.939 -11.589 1.00 64.30 5 GLU B O 1
ATOM 1513 N N . ASP B 1 11 ? -37.093 36.487 -11.978 1.00 59.95 6 ASP B N 1
ATOM 1514 C CA . ASP B 1 11 ? -36.076 35.726 -11.258 1.00 61.63 6 ASP B CA 1
ATOM 1515 C C . ASP B 1 11 ? -36.432 35.583 -9.784 1.00 56.39 6 ASP B C 1
ATOM 1516 O O . ASP B 1 11 ? -36.134 34.552 -9.172 1.00 52.22 6 ASP B O 1
ATOM 1521 N N . LYS B 1 12 ? -37.066 36.601 -9.199 1.00 65.99 7 LYS B N 1
ATOM 1522 C CA . LYS B 1 12 ? -37.534 36.482 -7.823 1.00 53.78 7 LYS B CA 1
ATOM 1523 C C . LYS B 1 12 ? -38.710 35.520 -7.728 1.00 52.30 7 LYS B C 1
ATOM 1524 O O . LYS B 1 12 ? -38.805 34.740 -6.774 1.00 57.35 7 LYS B O 1
ATOM 1530 N N . ALA B 1 13 ? -39.616 35.560 -8.708 1.00 54.11 8 ALA B N 1
ATOM 1531 C CA . ALA B 1 13 ? -40.742 34.632 -8.706 1.00 52.26 8 ALA B CA 1
ATOM 1532 C C . ALA B 1 13 ? -40.289 33.215 -9.029 1.00 52.25 8 ALA B C 1
ATOM 1533 O O . ALA B 1 13 ? -40.807 32.247 -8.461 1.00 45.89 8 ALA B O 1
ATOM 1535 N N . LEU B 1 14 ? -39.322 33.073 -9.938 1.00 51.06 9 LEU B N 1
ATOM 1536 C CA . LEU B 1 14 ? -38.836 31.744 -10.296 1.00 42.60 9 LEU B CA 1
ATOM 1537 C C . LEU B 1 14 ? -38.154 31.068 -9.113 1.00 44.90 9 LEU B C 1
ATOM 1538 O O . LEU B 1 14 ? -38.344 29.868 -8.883 1.00 46.04 9 LEU B O 1
ATOM 1543 N N . VAL B 1 15 ? -37.358 31.821 -8.352 1.00 47.68 10 VAL B N 1
ATOM 1544 C CA . VAL B 1 15 ? -36.738 31.268 -7.152 1.00 33.60 10 VAL B CA 1
ATOM 1545 C C . VAL B 1 15 ? -37.796 30.989 -6.092 1.00 39.65 10 VAL B C 1
ATOM 1546 O O . VAL B 1 15 ? -37.723 29.988 -5.368 1.00 41.28 10 VAL B O 1
ATOM 1550 N N . GLU B 1 16 ? -38.799 31.865 -5.989 1.00 42.44 11 GLU B N 1
ATOM 1551 C CA . GLU B 1 16 ? -39.893 31.644 -5.050 1.00 35.61 11 GLU B CA 1
ATOM 1552 C C . GLU B 1 16 ? -40.665 30.371 -5.376 1.00 39.82 11 GLU B C 1
ATOM 1553 O O . GLU B 1 16 ? -41.158 29.693 -4.467 1.00 42.80 11 GLU B O 1
ATOM 1559 N N . ALA B 1 17 ? -40.768 30.024 -6.661 1.00 40.28 12 ALA B N 1
ATOM 1560 C CA . ALA B 1 17 ? -41.522 28.836 -7.050 1.00 41.57 12 ALA B CA 1
ATOM 1561 C C . ALA B 1 17 ? -40.788 27.558 -6.666 1.00 40.47 12 ALA B C 1
ATOM 1562 O O . ALA B 1 17 ? -41.418 26.571 -6.267 1.00 43.08 12 ALA B O 1
ATOM 1564 N N . ALA B 1 18 ? -39.459 27.552 -6.783 1.00 34.11 13 ALA B N 1
ATOM 1565 C CA . ALA B 1 18 ? -38.691 26.358 -6.447 1.00 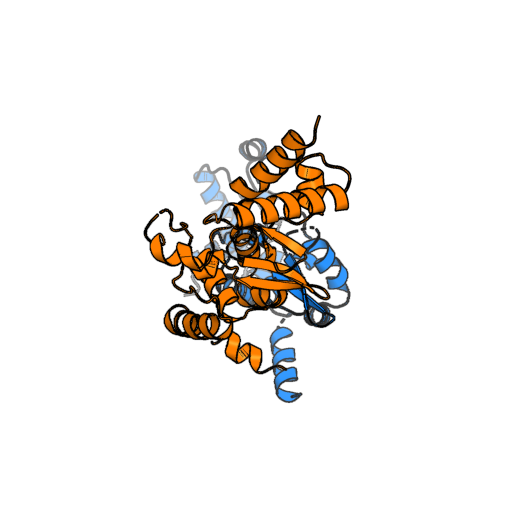36.40 13 ALA B CA 1
ATOM 1566 C C . ALA B 1 18 ? -38.770 26.055 -4.956 1.00 43.67 13 ALA B C 1
ATOM 1567 O O . ALA B 1 18 ? -38.987 24.905 -4.556 1.00 42.52 13 ALA B O 1
ATOM 1569 N N . LEU B 1 19 ? -38.598 27.079 -4.116 1.00 39.64 14 LEU B N 1
ATOM 1570 C CA . LEU B 1 19 ? -38.678 26.875 -2.673 1.00 40.12 14 LEU B CA 1
ATOM 1571 C C . LEU B 1 19 ? -40.073 26.442 -2.244 1.00 42.31 14 LEU B C 1
ATOM 1572 O O . LEU B 1 19 ? -40.219 25.688 -1.274 1.00 43.36 14 LEU B O 1
ATOM 1577 N N . PHE B 1 20 ? -41.105 26.904 -2.953 1.00 39.02 15 PHE B N 1
ATOM 1578 C CA . PHE B 1 20 ? -42.476 26.575 -2.578 1.00 42.22 15 PHE B CA 1
ATOM 1579 C C . PHE B 1 20 ? -42.775 25.096 -2.780 1.00 45.40 15 PHE B C 1
ATOM 1580 O O . PHE B 1 20 ? -43.489 24.486 -1.974 1.00 49.91 15 PHE B O 1
ATOM 1588 N N . VAL B 1 21 ? -42.238 24.499 -3.842 1.00 44.78 16 VAL B N 1
ATOM 1589 C CA . VAL B 1 21 ? -42.627 23.151 -4.242 1.00 49.21 16 VAL B CA 1
ATOM 1590 C C . VAL B 1 21 ? -41.582 22.100 -3.902 1.00 48.12 16 VAL B C 1
ATOM 1591 O O . VAL B 1 21 ? -41.902 20.900 -3.945 1.00 51.53 16 VAL B O 1
ATOM 1595 N N . ALA B 1 22 ? -40.357 22.497 -3.550 1.00 45.10 17 ALA B N 1
ATOM 1596 C CA . ALA B 1 22 ? -39.307 21.515 -3.296 1.00 50.67 17 ALA B CA 1
ATOM 1597 C C . ALA B 1 22 ? -39.644 20.634 -2.100 1.00 51.14 17 ALA B C 1
ATOM 1598 O O . ALA B 1 22 ? -39.342 19.435 -2.097 1.00 59.29 17 ALA B O 1
ATOM 1600 N N . GLY B 1 23 ? -40.271 21.209 -1.076 1.00 51.21 18 GLY B N 1
ATOM 1601 C CA . GLY B 1 23 ? -40.594 20.452 0.118 1.00 59.24 18 GLY B CA 1
ATOM 1602 C C . GLY B 1 23 ? -39.392 19.930 0.868 1.00 54.54 18 GLY B C 1
ATOM 1603 O O . GLY B 1 23 ? -39.517 18.967 1.631 1.00 59.94 18 GLY B O 1
ATOM 1604 N N . ARG B 1 24 ? -38.223 20.540 0.670 1.00 50.76 19 ARG B N 1
ATOM 1605 C CA . ARG B 1 24 ? -36.987 20.127 1.323 1.00 47.38 19 ARG B CA 1
ATOM 1606 C C . ARG B 1 24 ? -35.929 21.212 1.154 1.00 47.76 19 ARG B C 1
ATOM 1607 O O . ARG B 1 24 ? -35.969 21.972 0.178 1.00 56.44 19 ARG B O 1
ATOM 1615 N N . PRO B 1 25 ? -34.984 21.329 2.085 1.00 38.80 20 PRO B N 1
ATOM 1616 C CA . PRO B 1 25 ? -33.935 22.346 1.942 1.00 43.65 20 PRO B CA 1
ATOM 1617 C C . PRO B 1 25 ? -33.061 22.082 0.724 1.00 53.48 20 PRO B C 1
ATOM 1618 O O . PRO B 1 25 ? -32.522 20.987 0.548 1.00 57.29 20 PRO B O 1
ATOM 1622 N N . LEU B 1 26 ? -32.925 23.101 -0.120 1.00 60.71 21 LEU B N 1
ATOM 1623 C CA . LEU B 1 26 ? -32.073 23.045 -1.297 1.00 62.46 21 LEU B CA 1
ATOM 1624 C C . LEU B 1 26 ? -30.873 23.964 -1.118 1.00 58.70 21 LEU B C 1
ATOM 1625 O O . LEU B 1 26 ? -30.961 25.011 -0.469 1.00 54.63 21 LEU B O 1
ATOM 1630 N N . SER B 1 27 ? -29.749 23.566 -1.707 1.00 57.66 22 SER B N 1
ATOM 1631 C CA . SER B 1 27 ? -28.541 24.371 -1.648 1.00 64.34 22 SER B CA 1
ATOM 1632 C C . SER B 1 27 ? -28.555 25.436 -2.743 1.00 61.60 22 SER B C 1
ATOM 1633 O O . SER B 1 27 ? -29.443 25.479 -3.599 1.00 60.64 22 SER B O 1
ATOM 1636 N N . LEU B 1 28 ? -27.548 26.311 -2.705 1.00 56.19 23 LEU B N 1
ATOM 1637 C CA . LEU B 1 28 ? -27.418 27.324 -3.747 1.00 57.34 23 LEU B CA 1
ATOM 1638 C C . LEU B 1 28 ? -27.004 26.696 -5.072 1.00 66.23 23 LEU B C 1
ATOM 1639 O O . LEU B 1 28 ? -27.462 27.123 -6.137 1.00 61.70 23 LEU B O 1
ATOM 1644 N N . LYS B 1 29 ? -26.140 25.679 -5.023 1.00 65.33 24 LYS B N 1
ATOM 1645 C CA . LYS B 1 29 ? -25.699 25.025 -6.250 1.00 60.78 24 LYS B CA 1
ATOM 1646 C C . LYS B 1 29 ? -26.859 24.333 -6.954 1.00 66.27 24 LYS B C 1
ATOM 1647 O O . LYS B 1 29 ? -26.988 24.416 -8.181 1.00 66.62 24 LYS B O 1
ATOM 1649 N N . GLU B 1 30 ? -27.716 23.649 -6.193 1.00 66.73 25 GLU B N 1
ATOM 1650 C CA . GLU B 1 30 ? -28.837 22.937 -6.796 1.00 65.36 25 GLU B CA 1
ATOM 1651 C C . GLU B 1 30 ? -29.835 23.909 -7.413 1.00 63.51 25 GLU B C 1
ATOM 1652 O O . GLU B 1 30 ? -30.308 23.696 -8.535 1.00 61.04 25 GLU B O 1
ATOM 1658 N N . LEU B 1 31 ? -30.163 24.986 -6.694 1.00 66.50 26 LEU B N 1
ATOM 1659 C CA . LEU B 1 31 ? -31.066 25.993 -7.244 1.00 60.40 26 LEU B CA 1
ATOM 1660 C C . LEU B 1 31 ? -30.473 26.647 -8.486 1.00 65.91 26 LEU B C 1
ATOM 1661 O O . LEU B 1 31 ? -31.197 26.954 -9.440 1.00 63.11 26 LEU B O 1
ATOM 1666 N N . SER B 1 32 ? -29.154 26.859 -8.497 1.00 68.17 27 SER B N 1
ATOM 1667 C CA . SER B 1 32 ? -28.514 27.524 -9.628 1.00 71.83 27 SER B CA 1
ATOM 1668 C C . SER B 1 32 ? -28.685 26.719 -10.911 1.00 73.45 27 SER B C 1
ATOM 1669 O O . SER B 1 32 ? -29.072 27.263 -11.953 1.00 70.25 27 SER B O 1
ATOM 1672 N N . LYS B 1 33 ? -28.404 25.415 -10.854 1.00 74.24 28 LYS B N 1
ATOM 1673 C CA . LYS B 1 33 ? -28.515 24.584 -12.048 1.00 76.54 28 LYS B CA 1
ATOM 1674 C C . LYS B 1 33 ? -29.973 24.307 -12.400 1.00 74.82 28 LYS B C 1
ATOM 1675 O O . LYS B 1 33 ? -30.340 24.297 -13.581 1.00 71.92 28 LYS B O 1
ATOM 1681 N N . ALA B 1 34 ? -30.820 24.094 -11.392 1.00 68.59 29 ALA B N 1
ATOM 1682 C CA . ALA B 1 34 ? -32.212 23.753 -11.658 1.00 66.67 29 ALA B CA 1
ATOM 1683 C C . ALA B 1 34 ? -33.017 24.933 -12.186 1.00 64.54 29 ALA B C 1
ATOM 1684 O O . ALA B 1 34 ? -34.068 24.721 -12.802 1.00 57.69 29 ALA B O 1
ATOM 1686 N N . LEU B 1 35 ? -32.553 26.164 -11.972 1.00 68.21 30 LEU B N 1
ATOM 1687 C CA . LEU B 1 35 ? -33.334 27.347 -12.315 1.00 70.66 30 LEU B CA 1
ATOM 1688 C C . LEU B 1 35 ? -32.778 28.142 -13.485 1.00 71.68 30 LEU B C 1
ATOM 1689 O O . LEU B 1 35 ? -33.556 28.757 -14.218 1.00 60.30 30 LEU B O 1
ATOM 1694 N N . GLY B 1 36 ? -31.466 28.153 -13.680 1.00 68.98 31 GLY B N 1
ATOM 1695 C CA . GLY B 1 36 ? -30.861 28.942 -14.728 1.00 67.80 31 GLY B CA 1
ATOM 1696 C C . GLY B 1 36 ? -30.312 30.284 -14.297 1.00 72.98 31 GLY B C 1
ATOM 1697 O O . GLY B 1 36 ? -30.094 31.144 -15.157 1.00 73.13 31 GLY B O 1
ATOM 1698 N N . ILE B 1 37 ? -30.090 30.493 -13.004 1.00 75.62 32 ILE B N 1
ATOM 1699 C CA . ILE B 1 37 ? -29.479 31.714 -12.493 1.00 64.99 32 ILE B CA 1
ATOM 1700 C C . ILE B 1 37 ? -28.002 31.408 -12.277 1.00 68.53 32 ILE B C 1
ATOM 1701 O O . ILE B 1 37 ? -27.637 30.667 -11.357 1.00 71.82 32 ILE B O 1
ATOM 1706 N N . LYS B 1 38 ? -27.148 31.971 -13.135 1.00 75.00 33 LYS B N 1
ATOM 1707 C CA . LYS B 1 38 ? -25.746 31.565 -13.160 1.00 76.41 33 LYS B CA 1
ATOM 1708 C C . LYS B 1 38 ? -24.968 32.094 -11.961 1.00 72.61 33 LYS B C 1
ATOM 1709 O O . LYS B 1 38 ? -23.996 31.460 -11.531 1.00 78.41 33 LYS B O 1
ATOM 1711 N N . SER B 1 39 ? -25.364 33.240 -11.415 1.00 62.39 34 SER B N 1
ATOM 1712 C CA . SER B 1 39 ? -24.639 33.863 -10.314 1.00 79.33 34 SER B CA 1
ATOM 1713 C C . SER B 1 39 ? -25.160 33.346 -8.979 1.00 74.73 34 SER B C 1
ATOM 1714 O O . SER B 1 39 ? -26.364 33.407 -8.708 1.00 73.71 34 SER B O 1
ATOM 1717 N N . LEU B 1 40 ? -24.246 32.853 -8.140 1.00 69.34 35 LEU B N 1
ATOM 1718 C CA . LEU B 1 40 ? -24.650 32.284 -6.858 1.00 73.56 35 LEU B CA 1
ATOM 1719 C C . LEU B 1 40 ? -25.030 33.368 -5.857 1.00 74.62 35 LEU B C 1
ATOM 1720 O O . LEU B 1 40 ? -25.974 33.192 -5.077 1.00 70.49 35 LEU B O 1
ATOM 1725 N N . GLU B 1 41 ? -24.304 34.489 -5.849 1.00 75.20 36 GLU B N 1
ATOM 1726 C CA . GLU B 1 41 ? -24.631 35.552 -4.904 1.00 74.21 36 GLU B CA 1
ATOM 1727 C C . GLU B 1 41 ? -25.884 36.310 -5.325 1.00 69.73 36 GLU B C 1
ATOM 1728 O O . GLU B 1 41 ? -26.665 36.731 -4.465 1.00 68.12 36 GLU B O 1
ATOM 1734 N N . TYR B 1 42 ? -26.094 36.491 -6.632 1.00 63.07 37 TYR B N 1
ATOM 1735 C CA . TYR B 1 42 ? -27.382 36.986 -7.106 1.00 64.41 37 TYR B CA 1
ATOM 1736 C C . TYR B 1 42 ? -28.505 36.040 -6.703 1.00 63.76 37 TYR B C 1
ATOM 1737 O O . TYR B 1 42 ? -29.582 36.480 -6.283 1.00 60.64 37 TYR B O 1
ATOM 1746 N N . LEU B 1 43 ? -28.263 34.733 -6.816 1.00 64.09 38 LEU B N 1
ATOM 1747 C CA . LEU B 1 43 ? -29.273 33.751 -6.437 1.00 58.84 38 LEU B CA 1
ATOM 1748 C C . LEU B 1 43 ? -29.575 33.824 -4.946 1.00 54.25 38 LEU B C 1
ATOM 1749 O O . LEU B 1 43 ? -30.742 33.863 -4.539 1.00 53.20 38 LEU B O 1
ATOM 1754 N N . GLU B 1 44 ? -28.531 33.847 -4.114 1.00 53.32 39 GLU B N 1
ATOM 1755 C CA . GLU B 1 44 ? -28.741 33.947 -2.673 1.00 55.39 39 GLU B CA 1
ATOM 1756 C C . GLU B 1 44 ? -29.402 35.268 -2.303 1.00 56.92 39 GLU B C 1
ATOM 1757 O O . GLU B 1 44 ? -30.239 35.319 -1.393 1.00 48.72 39 GLU B O 1
ATOM 1763 N N . LYS B 1 45 ? -29.052 36.348 -3.007 1.00 61.41 40 LYS B N 1
ATOM 1764 C CA . LYS B 1 45 ? -29.612 37.653 -2.675 1.00 58.08 40 LYS B CA 1
ATOM 1765 C C . LYS B 1 45 ? -31.100 37.722 -2.993 1.00 52.47 40 LYS B C 1
ATOM 1766 O O . LYS B 1 45 ? -31.845 38.434 -2.310 1.00 46.73 40 LYS B O 1
ATOM 1772 N N . LEU B 1 46 ? -31.549 37.000 -4.023 1.00 52.08 41 LEU B N 1
ATOM 1773 C CA . LEU B 1 46 ? -32.982 36.917 -4.288 1.00 48.97 41 LEU B CA 1
ATOM 1774 C C . LEU B 1 46 ? -33.701 36.181 -3.166 1.00 49.29 41 LEU B C 1
ATOM 1775 O O . LEU B 1 46 ? -34.798 36.579 -2.755 1.00 44.30 41 LEU B O 1
ATOM 1780 N N . ILE B 1 47 ? -33.091 35.110 -2.655 1.00 46.62 42 ILE B N 1
ATOM 1781 C CA . ILE B 1 47 ? -33.699 34.339 -1.574 1.00 45.97 42 ILE B CA 1
ATOM 1782 C C . ILE B 1 47 ? -33.830 35.196 -0.321 1.00 42.68 42 ILE B C 1
ATOM 1783 O O . ILE B 1 47 ? -34.870 35.197 0.349 1.00 36.83 42 ILE B O 1
ATOM 1788 N N . GLU B 1 48 ? -32.773 35.940 0.013 1.00 36.56 43 GLU B N 1
ATOM 1789 C CA . GLU B 1 48 ? -32.836 36.827 1.169 1.00 36.78 43 GLU B CA 1
ATOM 1790 C C . GLU B 1 48 ? -33.853 37.941 0.960 1.00 37.32 43 GLU B C 1
ATOM 1791 O O . GLU B 1 48 ? -34.503 38.375 1.918 1.00 33.64 43 GLU B O 1
ATOM 1797 N N . LEU B 1 49 ? -34.007 38.414 -0.280 1.00 43.25 44 LEU B N 1
ATOM 1798 C CA . LEU B 1 49 ? -35.065 39.375 -0.575 1.00 45.26 44 LEU B CA 1
ATOM 1799 C C . LEU B 1 49 ? -36.439 38.749 -0.373 1.00 43.14 44 LEU B C 1
ATOM 1800 O O . LEU B 1 49 ? -37.335 39.370 0.211 1.00 42.58 44 LEU B O 1
ATOM 1805 N N . ILE B 1 50 ? -36.625 37.517 -0.854 1.00 41.47 45 ILE B N 1
ATOM 1806 C CA . ILE B 1 50 ? -37.873 36.799 -0.609 1.00 42.92 45 ILE B CA 1
ATOM 1807 C C . ILE B 1 50 ? -38.072 36.588 0.886 1.00 41.80 45 ILE B C 1
ATOM 1808 O O . ILE B 1 50 ? -39.166 36.796 1.423 1.00 39.62 45 ILE B O 1
ATOM 1813 N N . ALA B 1 51 ? -37.008 36.176 1.580 1.00 40.90 46 ALA B N 1
ATOM 1814 C CA . ALA B 1 51 ? -37.095 35.973 3.023 1.00 38.15 46 ALA B CA 1
ATOM 1815 C C . ALA B 1 51 ? -37.412 37.276 3.744 1.00 41.39 46 ALA B C 1
ATOM 1816 O O . ALA B 1 51 ? -38.221 37.296 4.680 1.00 35.43 46 ALA B O 1
ATOM 1818 N N . SER B 1 52 ? -36.789 38.377 3.319 1.00 44.17 47 SER B N 1
ATOM 1819 C CA . SER B 1 52 ? -37.066 39.665 3.944 1.00 43.95 47 SER B CA 1
ATOM 1820 C C . SER B 1 52 ? -38.493 40.119 3.665 1.00 48.72 47 SER B C 1
ATOM 1821 O O . SER B 1 52 ? -39.187 40.588 4.573 1.00 51.06 47 SER B O 1
ATOM 1824 N N . GLU B 1 53 ? -38.951 39.973 2.419 1.00 47.45 48 GLU B N 1
ATOM 1825 C CA . GLU B 1 53 ? -40.289 40.432 2.056 1.00 36.11 48 GLU B CA 1
ATOM 1826 C C . GLU B 1 53 ? -41.363 39.668 2.821 1.00 40.05 48 GLU B C 1
ATOM 1827 O O . GLU B 1 53 ? -42.288 40.271 3.376 1.00 40.34 48 GLU B O 1
ATOM 1833 N N . TYR B 1 54 ? -41.255 38.336 2.857 1.00 40.36 49 TYR B N 1
ATOM 1834 C CA . TYR B 1 54 ? -42.195 37.526 3.628 1.00 43.15 49 TYR B CA 1
ATOM 1835 C C . TYR B 1 54 ? -42.251 37.972 5.083 1.00 43.08 49 TYR B C 1
ATOM 1836 O O . TYR B 1 54 ? -43.310 37.924 5.719 1.00 40.10 49 TYR B O 1
ATOM 1845 N N . GLU B 1 55 ? -41.114 38.415 5.625 1.00 39.80 50 GLU B N 1
ATOM 1846 C CA . GLU B 1 55 ? -41.069 38.861 7.013 1.00 42.10 50 GLU B CA 1
ATOM 1847 C C . GLU B 1 55 ? -41.801 40.186 7.195 1.00 43.04 50 GLU B C 1
ATOM 1848 O O . GLU B 1 55 ? -42.519 40.373 8.185 1.00 38.46 50 GLU B O 1
ATOM 1854 N N . GLU B 1 56 ? -41.635 41.115 6.248 1.00 37.90 51 GLU B N 1
ATOM 1855 C CA . GLU B 1 56 ? -42.240 42.437 6.388 1.00 34.41 51 GLU B CA 1
ATOM 1856 C C . GLU B 1 56 ? -43.762 42.357 6.403 1.00 43.09 51 GLU B C 1
ATOM 1857 O O . GLU B 1 56 ? -44.416 43.015 7.221 1.00 46.41 51 GLU B O 1
ATOM 1863 N N . ARG B 1 57 ? -44.345 41.556 5.510 1.00 50.99 52 ARG B N 1
ATOM 1864 C CA . ARG B 1 57 ? -45.797 41.422 5.457 1.00 41.09 52 ARG B CA 1
ATOM 1865 C C . ARG B 1 57 ? -46.361 40.624 6.623 1.00 36.32 52 ARG B C 1
ATOM 1866 O O . ARG B 1 57 ? -47.583 40.433 6.674 1.00 41.77 52 ARG B O 1
ATOM 1874 N N . LYS B 1 58 ? -45.516 40.169 7.547 1.00 41.63 53 LYS B N 1
ATOM 1875 C CA . LYS B 1 58 ? -45.928 39.344 8.680 1.00 45.33 53 LYS B CA 1
ATOM 1876 C C . LYS B 1 58 ? -46.692 38.112 8.193 1.00 42.65 53 LYS B C 1
ATOM 1877 O O . LYS B 1 58 ? -47.869 37.903 8.493 1.00 39.43 53 LYS B O 1
ATOM 1883 N N . SER B 1 59 ? -45.987 37.299 7.416 1.00 41.62 54 SER B N 1
ATOM 1884 C CA . SER B 1 59 ? -46.556 36.108 6.808 1.00 46.07 54 SER B CA 1
ATOM 1885 C C . SER B 1 59 ? -46.338 34.894 7.701 1.00 42.96 54 SER B C 1
ATOM 1886 O O . SER B 1 59 ? -45.399 34.843 8.500 1.00 42.61 54 SER B O 1
ATOM 1889 N N . ALA B 1 60 ? -47.223 33.907 7.554 1.00 36.55 55 ALA B N 1
ATOM 1890 C CA . ALA B 1 60 ? -47.065 32.649 8.272 1.00 38.44 55 ALA B CA 1
ATOM 1891 C C . ALA B 1 60 ? -45.911 31.814 7.739 1.00 36.69 55 ALA B C 1
ATOM 1892 O O . ALA B 1 60 ? -45.589 30.780 8.335 1.00 41.59 55 ALA B O 1
ATOM 1894 N N . ILE B 1 61 ? -45.284 32.236 6.647 1.00 36.97 56 ILE B N 1
ATOM 1895 C CA . ILE B 1 61 ? -44.249 31.463 5.975 1.00 34.15 56 ILE B CA 1
ATOM 1896 C C . ILE B 1 61 ? -42.918 32.185 6.128 1.00 39.66 56 ILE B C 1
ATOM 1897 O O . ILE B 1 61 ? -42.857 33.419 6.161 1.00 42.75 56 ILE B O 1
ATOM 1902 N N . GLU B 1 62 ? -41.843 31.405 6.226 1.00 38.14 57 GLU B N 1
ATOM 1903 C CA . GLU B 1 62 ? -40.496 31.945 6.307 1.00 33.06 57 GLU B CA 1
ATOM 1904 C C . GLU B 1 62 ? -39.580 31.195 5.354 1.00 34.50 57 GLU B C 1
ATOM 1905 O O . GLU B 1 62 ? -39.835 30.042 4.995 1.00 39.16 57 GLU B O 1
ATOM 1911 N N . VAL B 1 63 ? -38.508 31.868 4.950 1.00 39.87 58 VAL B N 1
ATOM 1912 C CA . VAL B 1 63 ? -37.422 31.263 4.190 1.00 36.25 58 VAL B CA 1
ATOM 1913 C C . VAL B 1 63 ? -36.151 31.446 5.006 1.00 44.60 58 VAL B C 1
ATOM 1914 O O . VAL B 1 63 ? -35.693 32.579 5.202 1.00 47.44 58 VAL B O 1
ATOM 1918 N N . VAL B 1 64 ? -35.592 30.340 5.493 1.00 41.73 59 VAL B N 1
ATOM 1919 C CA . VAL B 1 64 ? -34.488 30.381 6.442 1.00 43.15 59 VAL B CA 1
ATOM 1920 C C . VAL B 1 64 ? -33.374 29.454 5.978 1.00 46.68 59 VAL B C 1
ATOM 1921 O O . VAL B 1 64 ? -33.607 28.480 5.256 1.00 50.53 59 VAL B O 1
ATOM 1925 N N . LYS B 1 65 ? -32.151 29.771 6.399 1.00 48.73 60 LYS B N 1
ATOM 1926 C CA . LYS B 1 65 ? -31.004 28.909 6.154 1.00 50.82 60 LYS B CA 1
ATOM 1927 C C . LYS B 1 65 ? -30.978 27.773 7.169 1.00 55.02 60 LYS B C 1
ATOM 1928 O O . LYS B 1 65 ? -31.402 27.931 8.317 1.00 50.77 60 LYS B O 1
ATOM 1934 N N . VAL B 1 66 ? -30.481 26.616 6.735 1.00 54.85 61 VAL B N 1
ATOM 1935 C CA . VAL B 1 66 ? -30.438 25.447 7.608 1.00 56.46 61 VAL B CA 1
ATOM 1936 C C . VAL B 1 66 ? -29.072 24.781 7.517 1.00 66.75 61 VAL B C 1
ATOM 1937 O O . VAL B 1 66 ? -28.138 25.333 6.922 1.00 70.40 61 VAL B O 1
ATOM 1941 N N . LEU B 1 67 ? -28.950 23.593 8.109 1.00 72.09 62 LEU B N 1
ATOM 1942 C CA . LEU B 1 67 ? -27.679 22.880 8.115 1.00 74.04 62 LEU B CA 1
ATOM 1943 C C . LEU B 1 67 ? -27.250 22.534 6.696 1.00 72.64 62 LEU B C 1
ATOM 1944 O O . LEU B 1 67 ? -28.027 21.978 5.915 1.00 63.18 62 LEU B O 1
ATOM 1949 N N . GLY B 1 68 ? -26.006 22.872 6.368 1.00 80.27 63 GLY B N 1
ATOM 1950 C CA . GLY B 1 68 ? -25.458 22.632 5.050 1.00 78.03 63 GLY B CA 1
ATOM 1951 C C . GLY B 1 68 ? -25.509 23.809 4.101 1.00 71.11 63 GLY B C 1
ATOM 1952 O O . GLY B 1 68 ? -25.337 23.610 2.892 1.00 69.30 63 GLY B O 1
ATOM 1953 N N . ASP B 1 69 ? -25.731 25.026 4.610 1.00 73.28 64 ASP B N 1
ATOM 1954 C CA . ASP B 1 69 ? -25.886 26.232 3.790 1.00 76.93 64 ASP B CA 1
ATOM 1955 C C . ASP B 1 69 ? -26.976 26.055 2.733 1.00 74.55 64 ASP B C 1
ATOM 1956 O O . ASP B 1 69 ? -26.825 26.467 1.581 1.00 70.66 64 ASP B O 1
ATOM 1958 N N . LYS B 1 70 ? -28.088 25.442 3.128 1.00 70.15 65 LYS B N 1
ATOM 1959 C CA . LYS B 1 70 ? -29.220 25.211 2.244 1.00 66.00 65 LYS B CA 1
ATOM 1960 C C . LYS B 1 70 ? -30.410 26.052 2.689 1.00 60.99 65 LYS B C 1
ATOM 1961 O O . LYS B 1 70 ? -30.488 26.503 3.835 1.00 55.11 65 LYS B O 1
ATOM 1967 N N . TRP B 1 71 ? -31.344 26.263 1.763 1.00 55.28 66 TRP B N 1
ATOM 1968 C CA . TRP B 1 71 ? -32.501 27.116 2.000 1.00 51.64 66 TRP B CA 1
ATOM 1969 C C . TRP B 1 71 ? -33.789 26.318 1.858 1.00 50.16 66 TRP B C 1
ATOM 1970 O O . TRP B 1 71 ? -33.924 25.492 0.950 1.00 51.71 66 TRP B O 1
ATOM 1981 N N 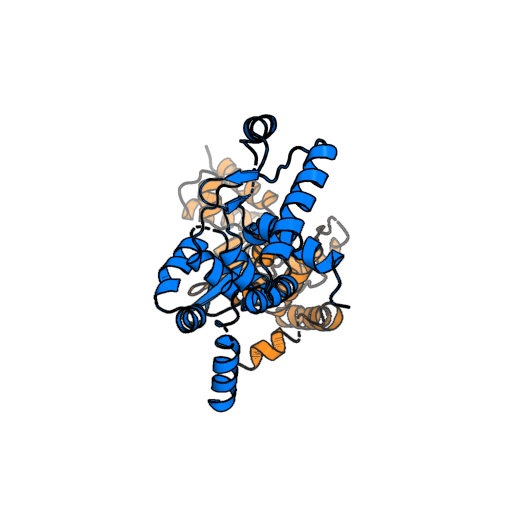. VAL B 1 72 ? -34.737 26.578 2.756 1.00 42.09 67 VAL B N 1
ATOM 1982 C CA . VAL B 1 72 ? -36.013 25.873 2.784 1.00 41.56 67 VAL B CA 1
ATOM 1983 C C . VAL B 1 72 ? -37.127 26.880 3.041 1.00 40.53 67 VAL B C 1
ATOM 1984 O O . VAL B 1 72 ? -36.940 27.861 3.770 1.00 37.43 67 VAL B O 1
ATOM 1996 N N . GLN B 1 74 ? -40.795 27.100 4.733 1.00 41.72 69 GLN B N 1
ATOM 1997 C CA . GLN B 1 74 ? -41.574 26.326 5.688 1.00 37.62 69 GLN B CA 1
ATOM 1998 C C . GLN B 1 74 ? -42.403 27.268 6.546 1.00 37.13 69 GLN B C 1
ATOM 1999 O O . GLN B 1 74 ? -42.208 28.486 6.540 1.00 38.45 69 GLN B O 1
ATOM 2005 N N . LEU B 1 75 ? -43.337 26.681 7.289 1.00 41.68 70 LEU B N 1
ATOM 2006 C CA . LEU B 1 75 ? -44.106 27.435 8.265 1.00 40.74 70 LEU B CA 1
ATOM 2007 C C . LEU B 1 75 ? -43.246 27.768 9.475 1.00 48.16 70 LEU B C 1
ATOM 2008 O O . LEU B 1 75 ? -42.353 27.009 9.860 1.00 56.00 70 LEU B O 1
ATOM 2013 N N . LYS B 1 76 ? -43.525 28.917 10.081 1.00 45.42 71 LYS B N 1
ATOM 2014 C CA . LYS B 1 76 ? -42.965 29.197 11.392 1.00 45.86 71 LYS B CA 1
ATOM 2015 C C . LYS B 1 76 ? -43.513 28.188 12.392 1.00 50.97 71 LYS B C 1
ATOM 2016 O O . LYS B 1 76 ? -44.684 27.804 12.327 1.00 51.07 71 LYS B O 1
ATOM 2022 N N . GLN B 1 77 ? -42.659 27.752 13.322 1.00 60.63 72 GLN B N 1
ATOM 2023 C CA . GLN B 1 77 ? -43.109 26.837 14.365 1.00 58.99 72 GLN B CA 1
ATOM 2024 C C . GLN B 1 77 ? -44.244 27.432 15.186 1.00 53.40 72 GLN B C 1
ATOM 2025 O O . GLN B 1 77 ? -44.972 26.691 15.853 1.00 64.64 72 GLN B O 1
ATOM 2031 N N . GLU B 1 78 ? -44.414 28.754 15.130 1.00 51.50 73 GLU B N 1
ATOM 2032 C CA . GLU B 1 78 ? -45.498 29.417 15.843 1.00 49.59 73 GLU B CA 1
ATOM 2033 C C . GLU B 1 78 ? -46.857 29.038 15.266 1.00 49.74 73 GLU B C 1
ATOM 2034 O O . GLU B 1 78 ? -47.834 28.893 16.009 1.00 52.23 73 GLU B O 1
ATOM 2040 N N . TYR B 1 79 ? -46.939 28.871 13.944 1.00 46.92 74 TYR B N 1
ATOM 2041 C CA . TYR B 1 79 ? -48.201 28.572 13.279 1.00 48.05 74 TYR B CA 1
ATOM 2042 C C . TYR B 1 79 ? -48.384 27.097 12.950 1.00 51.63 74 TYR B C 1
ATOM 2043 O O . TYR B 1 79 ? -49.522 26.669 12.731 1.00 47.74 74 TYR B O 1
ATOM 2052 N N . SER B 1 80 ? -47.301 26.317 12.902 1.00 55.41 75 SER B N 1
ATOM 2053 C CA . SER B 1 80 ? -47.428 24.899 12.581 1.00 46.37 75 SER B CA 1
ATOM 2054 C C . SER B 1 80 ? -48.219 24.153 13.646 1.00 51.14 75 SER B C 1
ATOM 2055 O O . SER B 1 80 ? -48.879 23.152 13.342 1.00 52.05 75 SER B O 1
ATOM 2058 N N . GLN B 1 81 ? -48.165 24.623 14.896 1.00 52.70 76 GLN B N 1
ATOM 2059 C CA . GLN B 1 81 ? -48.946 24.001 15.960 1.00 57.89 76 GLN B CA 1
ATOM 2060 C C . GLN B 1 81 ? -50.439 24.088 15.672 1.00 54.90 76 GLN B C 1
ATOM 2061 O O . GLN B 1 81 ? -51.190 23.143 15.941 1.00 42.99 76 GLN B O 1
ATOM 2067 N N . LYS B 1 82 ? -50.887 25.216 15.119 1.00 55.95 77 LYS B N 1
ATOM 2068 C CA . LYS B 1 82 ? -52.312 25.477 14.970 1.00 50.37 77 LYS B CA 1
ATOM 2069 C C . LYS B 1 82 ? -52.933 24.745 13.788 1.00 49.39 77 LYS B C 1
ATOM 2070 O O . LYS B 1 82 ? -54.162 24.619 13.736 1.00 46.92 77 LYS B O 1
ATOM 2076 N N . VAL B 1 83 ? -52.125 24.261 12.846 1.00 48.49 78 VAL B N 1
ATOM 2077 C CA . VAL B 1 83 ? -52.646 23.576 11.667 1.00 53.30 78 VAL B CA 1
ATOM 2078 C C . VAL B 1 83 ? -51.945 22.236 11.479 1.00 54.34 78 VAL B C 1
ATOM 2079 O O . VAL B 1 83 ? -51.818 21.747 10.351 1.00 49.88 78 VAL B O 1
ATOM 2083 N N . ILE B 1 84 ? -51.491 21.629 12.579 1.00 60.70 79 ILE B N 1
ATOM 2084 C CA . ILE B 1 84 ? -50.848 20.321 12.484 1.00 58.18 79 ILE B CA 1
ATOM 2085 C C . ILE B 1 84 ? -51.840 19.271 12.000 1.00 56.55 79 ILE B C 1
ATOM 2086 O O . ILE B 1 84 ? -51.472 18.352 11.256 1.00 56.15 79 ILE B O 1
ATOM 2091 N N . HIS B 1 85 ? -53.110 19.397 12.388 1.00 53.40 80 HIS B N 1
ATOM 2092 C CA . HIS B 1 85 ? -54.135 18.454 11.953 1.00 59.71 80 HIS B CA 1
ATOM 2093 C C . HIS B 1 85 ? -54.553 18.654 10.502 1.00 47.21 80 HIS B C 1
ATOM 2094 O O . HIS B 1 85 ? -55.448 17.942 10.034 1.00 47.71 80 HIS B O 1
ATOM 2101 N N . LEU B 1 86 ? -53.942 19.595 9.784 1.00 53.39 81 LEU B N 1
ATOM 2102 C CA . LEU B 1 86 ? -54.194 19.771 8.362 1.00 53.69 81 LEU B CA 1
ATOM 2103 C C . LEU B 1 86 ? -53.032 19.322 7.487 1.00 51.97 81 LEU B C 1
ATOM 2104 O O . LEU B 1 86 ? -53.214 19.181 6.273 1.00 50.59 81 LEU B O 1
ATOM 2117 N N . PRO B 1 88 ? -50.831 16.884 5.565 1.00 62.96 83 PRO B N 1
ATOM 2118 C CA . PRO B 1 88 ? -50.904 15.497 5.093 1.00 63.58 83 PRO B CA 1
ATOM 2119 C C . PRO B 1 88 ? -49.796 14.658 5.704 1.00 63.00 83 PRO B C 1
ATOM 2120 O O . PRO B 1 88 ? -48.615 14.874 5.412 1.00 61.18 83 PRO B O 1
ATOM 2124 N N . LYS B 1 89 ? -50.165 13.720 6.566 1.00 64.09 84 LYS B N 1
ATOM 2125 C CA . LYS B 1 89 ? -49.169 12.867 7.199 1.00 58.10 84 LYS B CA 1
ATOM 2126 C C . LYS B 1 89 ? -48.476 12.017 6.141 1.00 61.31 84 LYS B C 1
ATOM 2127 O O . LYS B 1 89 ? -49.149 11.417 5.294 1.00 64.94 84 LYS B O 1
ATOM 2133 N N . PRO B 1 90 ? -47.147 11.948 6.147 1.00 59.09 85 PRO B N 1
ATOM 2134 C CA . PRO B 1 90 ? -46.440 11.217 5.088 1.00 59.08 85 PRO B CA 1
ATOM 2135 C C . PRO B 1 90 ? -46.603 9.713 5.251 1.00 62.77 85 PRO B C 1
ATOM 2136 O O . PRO B 1 90 ? -46.365 9.161 6.328 1.00 61.61 85 PRO B O 1
ATOM 2140 N N . GLU B 1 91 ? -47.017 9.053 4.173 1.00 71.77 86 GLU B N 1
ATOM 2141 C CA . GLU B 1 91 ? -47.042 7.598 4.168 1.00 74.91 86 GLU B CA 1
ATOM 2142 C C . GLU B 1 91 ? -45.615 7.072 4.107 1.00 67.88 86 GLU B C 1
ATOM 2143 O O . GLU B 1 91 ? -44.827 7.480 3.248 1.00 67.76 86 GLU B O 1
ATOM 2149 N N . LEU B 1 92 ? -45.274 6.178 5.030 1.00 56.78 87 LEU B N 1
ATOM 2150 C CA . LEU B 1 92 ? -43.944 5.594 5.065 1.00 58.72 87 LEU B CA 1
ATOM 2151 C C . LEU B 1 92 ? -44.056 4.095 5.289 1.00 52.63 87 LEU B C 1
ATOM 2152 O O . LEU B 1 92 ? -44.948 3.620 5.996 1.00 51.96 87 LEU B O 1
ATOM 2157 N N . ARG B 1 93 ? -43.142 3.357 4.673 1.00 48.08 88 ARG B N 1
ATOM 2158 C CA . ARG B 1 93 ? -43.124 1.909 4.771 1.00 45.31 88 ARG B CA 1
ATOM 2159 C C . ARG B 1 93 ? -42.379 1.476 6.032 1.00 46.91 88 ARG B C 1
ATOM 2160 O O . ARG B 1 93 ? -41.749 2.281 6.721 1.00 46.69 88 ARG B O 1
ATOM 2168 N N . ALA B 1 94 ? -42.468 0.177 6.334 1.00 47.16 89 ALA B N 1
ATOM 2169 C CA . ALA B 1 94 ? -41.947 -0.337 7.598 1.00 43.80 89 ALA B CA 1
ATOM 2170 C C . ALA B 1 94 ? -40.457 -0.050 7.746 1.00 46.07 89 ALA B C 1
ATOM 2171 O O . ALA B 1 94 ? -40.011 0.458 8.781 1.00 45.93 89 ALA B O 1
ATOM 2173 N N . GLY B 1 95 ? -39.668 -0.371 6.718 1.00 34.05 90 GLY B N 1
ATOM 2174 C CA . GLY B 1 95 ? -38.242 -0.102 6.770 1.00 39.01 90 GLY B CA 1
ATOM 2175 C C . GLY B 1 95 ? -37.891 1.370 6.752 1.00 44.59 90 GLY B C 1
ATOM 2176 O O . GLY B 1 95 ? -36.823 1.748 7.245 1.00 38.77 90 GLY B O 1
ATOM 2177 N N . GLU B 1 96 ? -38.767 2.211 6.196 1.00 47.76 91 GLU B N 1
ATOM 2178 C CA . GLU B 1 96 ? -38.492 3.643 6.154 1.00 39.22 91 GLU B CA 1
ATOM 2179 C C . GLU B 1 96 ? -38.656 4.277 7.531 1.00 38.94 91 GLU B C 1
ATOM 2180 O O . GLU B 1 96 ? -37.819 5.085 7.951 1.00 32.89 91 GLU B O 1
ATOM 2186 N N . LEU B 1 97 ? -39.725 3.920 8.248 1.00 38.73 92 LEU B N 1
ATOM 2187 C CA . LEU B 1 97 ? -39.920 4.437 9.600 1.00 34.43 92 LEU B CA 1
ATOM 2188 C C . LEU B 1 97 ? -38.831 3.945 10.544 1.00 44.66 92 LEU B C 1
ATOM 2189 O O . LEU B 1 97 ? -38.412 4.674 11.452 1.00 46.41 92 LEU B O 1
ATOM 2194 N N . LYS B 1 98 ? -38.366 2.708 10.349 1.00 40.68 93 LYS B N 1
ATOM 2195 C CA . LYS B 1 98 ? -37.331 2.152 11.215 1.00 33.04 93 LYS B CA 1
ATOM 2196 C C . LYS B 1 98 ? -36.041 2.956 11.116 1.00 37.37 93 LYS B C 1
ATOM 2197 O O . LYS B 1 98 ? -35.452 3.338 12.134 1.00 35.46 93 LYS B O 1
ATOM 2203 N N . THR B 1 99 ? -35.587 3.223 9.889 1.00 37.76 94 THR B N 1
ATOM 2204 C CA . THR B 1 99 ? -34.390 4.036 9.706 1.00 34.02 94 THR B CA 1
ATOM 2205 C C . THR B 1 99 ? -34.612 5.466 10.180 1.00 38.50 94 THR B C 1
ATOM 2206 O O . THR B 1 99 ? -33.678 6.109 10.672 1.00 41.26 94 THR B O 1
ATOM 2210 N N . LEU B 1 100 ? -35.839 5.975 10.049 1.00 35.61 95 LEU B N 1
ATOM 2211 C CA . LEU B 1 100 ? -36.141 7.316 10.540 1.00 34.41 95 LEU B CA 1
ATOM 2212 C C . LEU B 1 100 ? -36.012 7.383 12.057 1.00 41.11 95 LEU B C 1
ATOM 2213 O O . LEU B 1 100 ? -35.423 8.326 12.599 1.00 42.59 95 LEU B O 1
ATOM 2218 N N . ALA B 1 101 ? -36.557 6.386 12.759 1.00 41.16 96 ALA B N 1
ATOM 2219 C CA . ALA B 1 101 ? -36.443 6.359 14.213 1.00 40.71 96 ALA B CA 1
ATOM 2220 C C . ALA B 1 101 ? -34.994 6.194 14.650 1.00 40.08 96 ALA B C 1
ATOM 2221 O O . ALA B 1 101 ? -34.576 6.757 15.668 1.00 46.87 96 ALA B O 1
ATOM 2223 N N . LEU B 1 102 ? -34.210 5.427 13.890 1.00 36.03 97 LEU B N 1
ATOM 2224 C CA . LEU B 1 102 ? -32.800 5.258 14.222 1.00 38.46 97 LEU B CA 1
ATOM 2225 C C . LEU B 1 102 ? -32.021 6.548 13.988 1.00 45.94 97 LEU B C 1
ATOM 2226 O O . LEU B 1 102 ? -31.121 6.886 14.766 1.00 45.44 97 LEU B O 1
ATOM 2231 N N . ILE B 1 103 ? -32.356 7.281 12.925 1.00 42.41 98 ILE B N 1
ATOM 2232 C CA . ILE B 1 103 ? -31.686 8.550 12.659 1.00 40.82 98 ILE B CA 1
ATOM 2233 C C . ILE B 1 103 ? -32.144 9.612 13.652 1.00 43.67 98 ILE B C 1
ATOM 2234 O O . ILE B 1 103 ? -31.341 10.424 14.129 1.00 39.49 98 ILE B O 1
ATOM 2239 N N . ALA B 1 104 ? -33.436 9.616 13.991 1.00 36.07 99 ALA B N 1
ATOM 2240 C CA . ALA B 1 104 ? -33.953 10.605 14.931 1.00 40.70 99 ALA B CA 1
ATOM 2241 C C . ALA B 1 104 ? -33.356 10.430 16.321 1.00 51.38 99 ALA B C 1
ATOM 2242 O O . ALA B 1 104 ? -33.310 11.388 17.102 1.00 50.61 99 ALA B O 1
ATOM 2244 N N . TYR B 1 105 ? -32.892 9.225 16.646 1.00 52.37 100 TYR B N 1
ATOM 2245 C CA . TYR B 1 105 ? -32.343 8.942 17.966 1.00 42.40 100 TYR B CA 1
ATOM 2246 C C . TYR B 1 105 ? -30.836 9.153 18.041 1.00 44.71 100 TYR B C 1
ATOM 2247 O O . TYR B 1 105 ? -30.324 9.529 19.102 1.00 54.53 100 TYR B O 1
ATOM 2256 N N . LEU B 1 106 ? -30.115 8.944 16.941 1.00 40.54 101 LEU B N 1
ATOM 2257 C CA . LEU B 1 106 ? -28.658 8.978 16.948 1.00 38.50 101 LEU B CA 1
ATOM 2258 C C . LEU B 1 106 ? -28.071 10.269 16.390 1.00 37.39 101 LEU B C 1
ATOM 2259 O O . LEU B 1 106 ? -26.844 10.400 16.347 1.00 36.68 101 LEU B O 1
ATOM 2264 N N . GLN B 1 107 ? -28.902 11.218 15.968 1.00 44.91 102 GLN B N 1
ATOM 2265 C CA . GLN B 1 107 ? -28.414 12.440 15.327 1.00 45.83 102 GLN B CA 1
ATOM 2266 C C . GLN B 1 107 ? -27.514 13.268 16.246 1.00 41.02 102 GLN B C 1
ATOM 2267 O O . GLN B 1 107 ? -27.723 13.298 17.455 1.00 45.33 102 G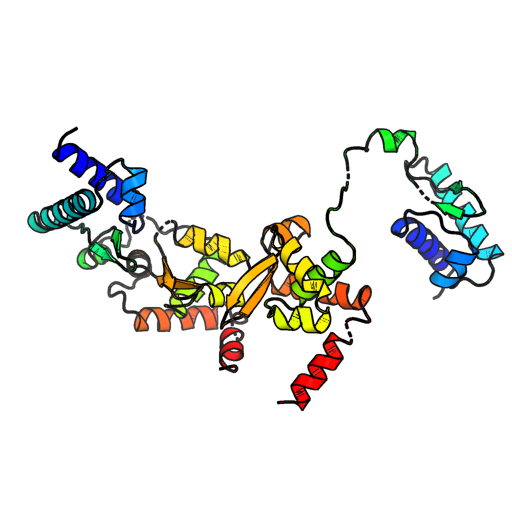LN B O 1
ATOM 2273 N N . PRO B 1 108 ? -26.493 13.931 15.675 1.00 40.44 103 PRO B N 1
ATOM 2274 C CA . PRO B 1 108 ? -26.089 13.839 14.268 1.00 44.24 103 PRO B CA 1
ATOM 2275 C C . PRO B 1 108 ? -25.258 12.588 13.989 1.00 46.46 103 PRO B C 1
ATOM 2276 O O . PRO B 1 108 ? -24.065 12.547 14.293 1.00 45.25 103 PRO B O 1
ATOM 2280 N N . VAL B 1 109 ? -25.893 11.578 13.413 1.00 40.82 104 VAL B N 1
ATOM 2281 C CA . VAL B 1 109 ? -25.271 10.277 13.204 1.00 36.26 104 VAL B CA 1
ATOM 2282 C C . VAL B 1 109 ? -24.617 10.243 11.831 1.00 40.29 104 VAL B C 1
ATOM 2283 O O . VAL B 1 109 ? -25.153 10.779 10.853 1.00 38.84 104 VAL B O 1
ATOM 2287 N N . GLU B 1 110 ? -23.441 9.626 11.761 1.00 46.94 105 GLU B N 1
ATOM 2288 C CA . GLU B 1 110 ? -22.777 9.427 10.484 1.00 39.83 105 GLU B CA 1
ATOM 2289 C C . GLU B 1 110 ? -23.542 8.414 9.642 1.00 42.58 105 GLU B C 1
ATOM 2290 O O . GLU B 1 110 ? -24.130 7.459 10.159 1.00 41.14 105 GLU B O 1
ATOM 2296 N N . GLN B 1 111 ? -23.531 8.633 8.324 1.00 41.77 106 GLN B N 1
ATOM 2297 C CA . GLN B 1 111 ? -24.178 7.690 7.418 1.00 39.66 106 GLN B CA 1
ATOM 2298 C C . GLN B 1 111 ? -23.530 6.313 7.493 1.00 40.98 106 GLN B C 1
ATOM 2299 O O . GLN B 1 111 ? -24.188 5.299 7.234 1.00 41.58 106 GLN B O 1
ATOM 2305 N N . SER B 1 112 ? -22.248 6.257 7.861 1.00 43.21 107 SER B N 1
ATOM 2306 C CA . SER B 1 112 ? -21.570 4.972 7.999 1.00 44.21 107 SER B CA 1
ATOM 2307 C C . SER B 1 112 ? -22.181 4.141 9.120 1.00 46.51 107 SER B C 1
ATOM 2308 O O . SER B 1 112 ? -22.295 2.915 9.003 1.00 53.57 107 SER B O 1
ATOM 2311 N N . LYS B 1 113 ? -22.584 4.790 10.215 1.00 44.52 108 LYS B N 1
ATOM 2312 C CA . LYS B 1 113 ? -23.159 4.056 11.338 1.00 46.39 108 LYS B CA 1
ATOM 2313 C C . LYS B 1 113 ? -24.544 3.518 10.999 1.00 46.37 108 LYS B C 1
ATOM 2314 O O . LYS B 1 113 ? -24.902 2.409 11.411 1.00 45.25 108 LYS B O 1
ATOM 2320 N N . ILE B 1 114 ? -25.336 4.287 10.248 1.00 46.38 109 ILE B N 1
ATOM 2321 C CA . ILE B 1 114 ? -26.691 3.858 9.917 1.00 39.80 109 ILE B CA 1
ATOM 2322 C C . ILE B 1 114 ? -26.660 2.637 9.006 1.00 41.87 109 ILE B C 1
ATOM 2323 O O . ILE B 1 114 ? -27.434 1.689 9.190 1.00 38.71 109 ILE B O 1
ATOM 2328 N N . ILE B 1 115 ? -25.768 2.636 8.013 1.00 46.87 110 ILE B N 1
ATOM 2329 C CA . ILE B 1 115 ? -25.623 1.471 7.145 1.00 42.57 110 ILE B CA 1
ATOM 2330 C C . ILE B 1 115 ? -25.078 0.287 7.934 1.00 43.58 110 ILE B C 1
ATOM 2331 O O . ILE B 1 115 ? -25.460 -0.867 7.698 1.00 43.34 110 ILE B O 1
ATOM 2336 N N . LYS B 1 116 ? -24.184 0.555 8.889 1.00 42.91 111 LYS B N 1
ATOM 2337 C CA . LYS B 1 116 ? -23.626 -0.501 9.727 1.00 40.14 111 LYS B CA 1
ATOM 2338 C C . LYS B 1 116 ? -24.702 -1.199 10.549 1.00 44.39 111 LYS B C 1
ATOM 2339 O O . LYS B 1 116 ? -24.570 -2.387 10.865 1.00 46.95 111 LYS B O 1
ATOM 2345 N N . LEU B 1 117 ? -25.772 -0.485 10.897 1.00 45.05 112 LEU B N 1
ATOM 2346 C CA . LEU B 1 117 ? -26.809 -1.013 11.774 1.00 46.38 112 LEU B CA 1
ATOM 2347 C C . LEU B 1 117 ? -28.022 -1.556 11.031 1.00 44.41 112 LEU B C 1
ATOM 2348 O O . LEU B 1 117 ? -28.733 -2.404 11.581 1.00 41.29 112 LEU B O 1
ATOM 2353 N N . ARG B 1 118 ? -28.279 -1.093 9.806 1.00 38.31 113 ARG B N 1
ATOM 2354 C CA . ARG B 1 118 ? -29.481 -1.473 9.077 1.00 42.58 113 ARG B CA 1
ATOM 2355 C C . ARG B 1 118 ? -29.214 -2.331 7.852 1.00 40.31 113 ARG B C 1
ATOM 2356 O O . ARG B 1 118 ? -30.133 -3.014 7.388 1.00 38.75 113 ARG B O 1
ATOM 2364 N N . GLY B 1 119 ? -27.995 -2.321 7.324 1.00 32.76 114 GLY B N 1
ATOM 2365 C CA . GLY B 1 119 ? -27.722 -2.929 6.040 1.00 39.13 114 GLY B CA 1
ATOM 2366 C C . GLY B 1 119 ? -27.903 -1.939 4.909 1.00 37.58 114 GLY B C 1
ATOM 2367 O O . GLY B 1 119 ? -28.258 -0.772 5.098 1.00 34.20 114 GLY B O 1
ATOM 2368 N N . SER B 1 120 ? -27.657 -2.425 3.691 1.00 45.54 115 SER B N 1
ATOM 2369 C CA . SER B 1 120 ? -27.756 -1.567 2.516 1.00 35.83 115 SER B CA 1
ATOM 2370 C C . SER B 1 120 ? -29.180 -1.115 2.228 1.00 32.98 115 SER B C 1
ATOM 2371 O O . SER B 1 120 ? -29.366 -0.204 1.414 1.00 31.18 115 SER B O 1
ATOM 2374 N N . GLN B 1 121 ? -30.183 -1.725 2.866 1.00 32.81 116 GLN B N 1
ATOM 2375 C CA . GLN B 1 121 ? -31.559 -1.278 2.690 1.00 39.46 116 GLN B CA 1
ATOM 2376 C C . GLN B 1 121 ? -31.761 0.157 3.158 1.00 37.60 116 GLN B C 1
ATOM 2377 O O . GLN B 1 121 ? -32.719 0.809 2.730 1.00 33.47 116 GLN B O 1
ATOM 2383 N N . ALA B 1 122 ? -30.881 0.663 4.026 1.00 36.20 117 ALA B N 1
ATOM 2384 C CA . ALA B 1 122 ? -31.005 2.034 4.502 1.00 30.24 117 ALA B CA 1
ATOM 2385 C C . ALA B 1 122 ? -30.616 3.056 3.442 1.00 30.04 117 ALA B C 1
ATOM 2386 O O . ALA B 1 122 ? -31.023 4.217 3.546 1.00 34.03 117 ALA B O 1
ATOM 2388 N N . TYR B 1 123 ? -29.837 2.653 2.434 1.00 33.57 118 TYR B N 1
ATOM 2389 C CA . TYR B 1 123 ? -29.487 3.567 1.349 1.00 26.29 118 TYR B CA 1
ATOM 2390 C C . TYR B 1 123 ? -30.734 4.151 0.698 1.00 26.93 118 TYR B C 1
ATOM 2391 O O . TYR B 1 123 ? -30.842 5.367 0.511 1.00 34.93 118 TYR B O 1
ATOM 2400 N N . GLU B 1 124 ? -31.691 3.290 0.345 1.00 28.54 119 GLU B N 1
ATOM 2401 C CA . GLU B 1 124 ? -32.915 3.777 -0.279 1.00 29.94 119 GLU B CA 1
ATOM 2402 C C . GLU B 1 124 ? -33.784 4.535 0.718 1.00 33.17 119 GLU B C 1
ATOM 2403 O O . GLU B 1 124 ? -34.513 5.454 0.329 1.00 33.76 119 GLU B O 1
ATOM 2409 N N . HIS B 1 125 ? -33.708 4.177 2.003 1.00 29.38 120 HIS B N 1
ATOM 2410 C CA . HIS B 1 125 ? -34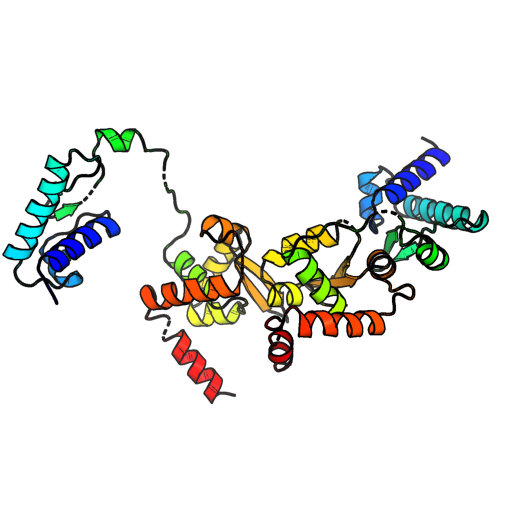.456 4.910 3.019 1.00 28.19 120 HIS B CA 1
ATOM 2411 C C . HIS B 1 125 ? -33.926 6.329 3.180 1.00 28.73 120 HIS B C 1
ATOM 2412 O O . HIS B 1 125 ? -34.709 7.280 3.290 1.00 31.22 120 HIS B O 1
ATOM 2419 N N . ILE B 1 126 ? -32.602 6.492 3.196 1.00 28.19 121 ILE B N 1
ATOM 2420 C CA . ILE B 1 126 ? -32.017 7.821 3.344 1.00 25.73 121 ILE B CA 1
ATOM 2421 C C . ILE B 1 126 ? -32.287 8.667 2.105 1.00 31.79 121 ILE B C 1
ATOM 2422 O O . ILE B 1 126 ? -32.603 9.859 2.207 1.00 29.36 121 ILE B O 1
ATOM 2427 N N . LYS B 1 127 ? -32.170 8.065 0.917 1.00 29.73 122 LYS B N 1
ATOM 2428 C CA . LYS B 1 127 ? -32.496 8.778 -0.315 1.00 34.14 122 LYS B CA 1
ATOM 2429 C C . LYS B 1 127 ? -33.939 9.265 -0.302 1.00 30.64 122 LYS B C 1
ATOM 2430 O O . LYS B 1 127 ? -34.235 10.373 -0.767 1.00 33.08 122 LYS B O 1
ATOM 2436 N N . LYS B 1 128 ? -34.850 8.455 0.238 1.00 29.04 123 LYS B N 1
ATOM 2437 C CA . LYS B 1 128 ? -36.257 8.831 0.272 1.00 35.12 123 LYS B CA 1
ATOM 2438 C C . LYS B 1 128 ? -36.537 9.847 1.373 1.00 37.10 123 LYS B C 1
ATOM 2439 O O . LYS B 1 128 ? -37.276 10.813 1.152 1.00 36.38 123 LYS B O 1
ATOM 2445 N N . LEU B 1 129 ? -35.939 9.661 2.554 1.00 37.72 124 LEU B N 1
ATOM 2446 C CA . LEU B 1 129 ? -36.189 10.577 3.663 1.00 30.27 124 LEU B CA 1
ATOM 2447 C C . LEU B 1 129 ? -35.652 11.974 3.377 1.00 35.01 124 LEU B C 1
ATOM 2448 O O . LEU B 1 129 ? -36.247 12.965 3.816 1.00 36.17 124 LEU B O 1
ATOM 2453 N N . LEU B 1 130 ? -34.532 12.076 2.658 1.00 28.56 125 LEU B N 1
ATOM 2454 C CA . LEU B 1 130 ? -34.048 13.384 2.228 1.00 25.96 125 LEU B CA 1
ATOM 2455 C C . LEU B 1 130 ? -35.022 14.034 1.255 1.00 31.45 125 LEU B C 1
ATOM 2456 O O . LEU B 1 130 ? -35.315 15.230 1.363 1.00 35.31 125 LEU B O 1
ATOM 2461 N N . GLU B 1 131 ? -35.533 13.255 0.298 1.00 38.65 126 GLU B N 1
ATOM 2462 C CA . GLU B 1 131 ? -36.423 13.797 -0.722 1.00 34.95 126 GLU B CA 1
ATOM 2463 C C . GLU B 1 131 ? -37.724 14.314 -0.121 1.00 38.30 126 GLU B C 1
ATOM 2464 O O . GLU B 1 131 ? -38.355 15.212 -0.688 1.00 44.65 126 GLU B O 1
ATOM 2478 N N . GLY B 1 133 ? -37.840 15.758 2.749 1.00 38.56 128 GLY B N 1
ATOM 2479 C CA . GLY B 1 133 ? -37.478 16.825 3.666 1.00 43.80 128 GLY B CA 1
ATOM 2480 C C . GLY B 1 133 ? -37.635 16.471 5.126 1.00 43.22 128 GLY B C 1
ATOM 2481 O O . GLY B 1 133 ? -37.905 17.355 5.946 1.00 50.97 128 GLY B O 1
ATOM 2482 N N . LEU B 1 134 ? -37.477 15.194 5.477 1.00 37.59 129 LEU B N 1
ATOM 2483 C CA . LEU B 1 134 ? -37.580 14.761 6.864 1.00 32.86 129 LEU B CA 1
ATOM 2484 C C . LEU B 1 134 ? -36.233 14.667 7.566 1.00 33.92 129 LEU B C 1
ATOM 2485 O O . LEU B 1 134 ? -36.188 14.756 8.798 1.00 40.40 129 LEU B O 1
ATOM 2490 N N . ILE B 1 135 ? -35.142 14.484 6.819 1.00 32.82 130 ILE B N 1
ATOM 2491 C CA . ILE B 1 135 ? -33.798 14.445 7.380 1.00 32.10 130 ILE B CA 1
ATOM 24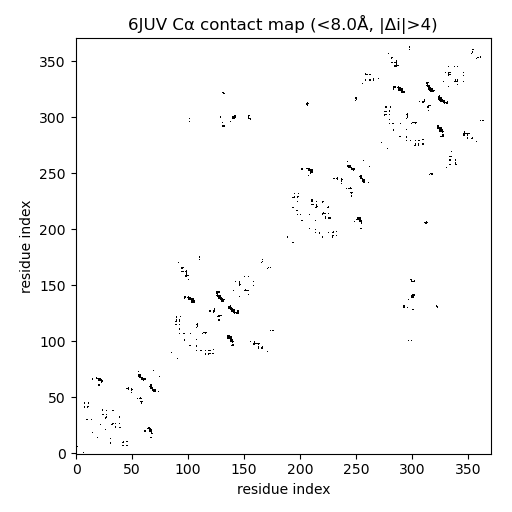92 C C . ILE B 1 135 ? -32.885 15.300 6.513 1.00 34.80 130 ILE B C 1
ATOM 2493 O O . ILE B 1 135 ? -33.226 15.671 5.388 1.00 44.34 130 ILE B O 1
ATOM 2498 N N . TYR B 1 136 ? -31.714 15.622 7.056 1.00 31.85 131 TYR B N 1
ATOM 2499 C CA . TYR B 1 136 ? -30.699 16.361 6.322 1.00 37.24 131 TYR B CA 1
ATOM 2500 C C . TYR B 1 136 ? -29.462 15.495 6.119 1.00 39.24 131 TYR B C 1
ATOM 2501 O O . TYR B 1 136 ? -29.263 14.485 6.798 1.00 34.24 131 TYR B O 1
ATOM 2510 N N . ALA B 1 137 ? -28.630 15.909 5.165 1.00 39.85 132 ALA B N 1
ATOM 2511 C CA . ALA B 1 137 ? -27.372 15.230 4.866 1.00 38.56 132 ALA B CA 1
ATOM 2512 C C . ALA B 1 137 ? -26.297 16.292 4.688 1.00 43.49 132 ALA B C 1
ATOM 2513 O O . ALA B 1 137 ? -26.343 17.071 3.729 1.00 50.77 132 ALA B O 1
ATOM 2515 N N . GLU B 1 138 ? -25.338 16.326 5.609 1.00 39.39 133 GLU B N 1
ATOM 2516 C CA . GLU B 1 138 ? -24.273 17.320 5.601 1.00 49.66 133 GLU B CA 1
ATOM 2517 C C . GLU B 1 138 ? -22.926 16.609 5.575 1.00 48.80 133 GLU B C 1
ATOM 2518 O O . GLU B 1 138 ? -22.636 15.817 6.488 1.00 46.33 133 GLU B O 1
ATOM 2524 N N . PRO B 1 139 ? -22.087 16.843 4.564 1.00 50.59 134 PRO B N 1
ATOM 2525 C CA . PRO B 1 139 ? -20.812 16.119 4.475 1.00 46.34 134 PRO B CA 1
ATOM 2526 C C . PRO B 1 139 ? -19.933 16.362 5.691 1.00 44.06 134 PRO B C 1
ATOM 2527 O O . PRO B 1 139 ? -19.942 17.440 6.290 1.00 56.45 134 PRO B O 1
ATOM 2531 N N . TYR B 1 140 ? -19.160 15.337 6.047 1.00 43.96 135 TYR B N 1
ATOM 2532 C CA . TYR B 1 140 ? -18.344 15.382 7.259 1.00 49.27 135 TYR B CA 1
ATOM 2533 C C . TYR B 1 140 ? -17.286 14.291 7.164 1.00 54.06 135 TYR B C 1
ATOM 2534 O O . TYR B 1 140 ? -17.619 13.103 7.216 1.00 54.00 135 TYR B O 1
ATOM 2543 N N . GLU B 1 141 ? -16.022 14.699 7.030 1.00 60.34 136 GLU B N 1
ATOM 2544 C CA . GLU B 1 141 ? -14.875 13.790 6.925 1.00 62.51 136 GLU B CA 1
ATOM 2545 C C . GLU B 1 141 ? -15.091 12.901 5.707 1.00 61.95 136 GLU B C 1
ATOM 2546 O O . GLU B 1 141 ? -15.236 13.436 4.594 1.00 62.89 136 GLU B O 1
ATOM 2552 N N . ARG B 1 142 ? -15.122 11.578 5.848 1.00 59.05 137 ARG B N 1
ATOM 2553 C CA . ARG B 1 142 ? -15.336 10.675 4.727 1.00 59.09 137 ARG B CA 1
ATOM 2554 C C . ARG B 1 142 ? -16.790 10.245 4.585 1.00 54.16 137 ARG B C 1
ATOM 2555 O O . ARG B 1 142 ? -17.121 9.528 3.636 1.00 52.08 137 ARG B O 1
ATOM 2563 N N . THR B 1 143 ? -17.663 10.668 5.499 1.00 55.57 138 THR B N 1
ATOM 2564 C CA . THR B 1 143 ? -19.065 10.270 5.472 1.00 53.65 138 THR B CA 1
ATOM 2565 C C . THR B 1 143 ? -19.976 11.492 5.471 1.00 50.75 138 THR B C 1
ATOM 2566 O O . THR B 1 143 ? -19.538 12.601 5.147 1.00 50.15 138 THR B O 1
ATOM 2570 N N . LYS B 1 144 ? -21.244 11.297 5.824 1.00 45.54 139 LYS B N 1
ATOM 2571 C CA . LYS B 1 144 ? -22.200 12.383 5.973 1.00 36.04 139 LYS B CA 1
ATOM 2572 C C . LYS B 1 144 ? -22.834 12.313 7.353 1.00 41.02 139 LYS B C 1
ATOM 2573 O O . LYS B 1 144 ? -23.005 11.230 7.919 1.00 43.33 139 LYS B O 1
ATOM 2579 N N . LEU B 1 145 ? -23.182 13.478 7.891 1.00 43.25 140 LEU B N 1
ATOM 2580 C CA . LEU B 1 145 ? -23.921 13.569 9.143 1.00 37.48 140 LEU B CA 1
ATOM 2581 C C . LEU B 1 145 ? -25.410 13.666 8.843 1.00 31.90 140 LEU B C 1
ATOM 2582 O O . LEU B 1 145 ? -25.825 14.443 7.977 1.00 28.32 140 LEU B O 1
ATOM 2587 N N . LEU B 1 146 ? -26.207 12.877 9.557 1.00 32.46 141 LEU B N 1
ATOM 2588 C CA . LEU B 1 146 ? -27.644 12.825 9.353 1.00 33.64 141 LEU B CA 1
ATOM 2589 C C . LEU B 1 146 ? -28.373 13.274 10.610 1.00 38.60 141 LEU B C 1
ATOM 2590 O O . LEU B 1 146 ? -27.883 13.106 11.731 1.00 37.28 141 LEU B O 1
ATOM 2595 N N . GLY B 1 147 ? -29.553 13.845 10.409 1.00 39.14 142 GLY B N 1
ATOM 2596 C CA . GLY B 1 147 ? -30.376 14.298 11.514 1.00 31.48 142 GLY B CA 1
ATOM 2597 C C . GLY B 1 147 ? -31.711 14.765 10.987 1.00 34.86 142 GLY B C 1
ATOM 2598 O O . GLY B 1 147 ? -31.897 14.956 9.783 1.00 38.00 142 GLY B O 1
ATOM 2599 N N . THR B 1 148 ? -32.644 14.951 11.913 1.00 37.43 143 THR B N 1
ATOM 2600 C CA . THR B 1 148 ? -34.001 15.315 11.541 1.00 33.65 143 THR B CA 1
ATOM 2601 C C . THR B 1 148 ? -34.108 16.807 11.251 1.00 34.23 143 THR B C 1
ATOM 2602 O O . THR B 1 148 ? -33.348 17.625 11.779 1.00 33.13 143 THR B O 1
ATOM 2606 N N . THR B 1 149 ? -35.067 17.155 10.396 1.00 36.98 144 THR B N 1
ATOM 2607 C CA . THR B 1 149 ? -35.306 18.537 10.021 1.00 37.07 144 THR B CA 1
ATOM 2608 C C . THR B 1 149 ? -36.411 19.143 10.881 1.00 40.98 144 THR B C 1
ATOM 2609 O O . THR B 1 149 ? -37.014 18.484 11.732 1.00 44.04 144 THR B O 1
ATOM 2613 N N . GLN B 1 150 ? -36.677 20.430 10.646 1.00 43.49 145 GLN B N 1
ATOM 2614 C CA . GLN B 1 150 ? -37.778 21.103 11.326 1.00 37.39 145 GLN B CA 1
ATOM 2615 C C . GLN B 1 150 ? -39.121 20.530 10.894 1.00 43.04 145 GLN B C 1
ATOM 2616 O O . GLN B 1 150 ? -40.038 20.397 11.713 1.00 42.59 145 GLN B O 1
ATOM 2622 N N . LYS B 1 151 ? -39.255 20.186 9.609 1.00 49.16 146 LYS B N 1
ATOM 2623 C CA . LYS B 1 151 ? -40.487 19.565 9.131 1.00 44.54 146 LYS B CA 1
ATOM 2624 C C . LYS B 1 151 ? -40.753 18.250 9.852 1.00 44.24 146 LYS B C 1
ATOM 2625 O O . LYS B 1 151 ? -41.907 17.913 10.142 1.00 42.92 146 LYS B O 1
ATOM 2631 N N . PHE B 1 152 ? -39.694 17.496 10.148 1.00 46.13 147 PHE B N 1
ATOM 2632 C CA . PHE B 1 152 ? -39.840 16.301 10.971 1.00 45.17 147 PHE B CA 1
ATOM 2633 C C . PHE B 1 152 ? -40.403 16.656 12.340 1.00 48.29 147 PHE B C 1
ATOM 2634 O O . PHE B 1 152 ? -41.348 16.021 12.823 1.00 51.64 147 PHE B O 1
ATOM 2642 N N . ALA B 1 153 ? -39.822 17.669 12.983 1.00 49.89 148 ALA B N 1
ATOM 2643 C CA . ALA B 1 153 ? -40.240 18.040 14.330 1.00 50.07 148 ALA B CA 1
ATOM 2644 C C . ALA B 1 153 ? -41.680 18.538 14.341 1.00 51.07 148 ALA B C 1
ATOM 2645 O O . ALA B 1 153 ? -42.487 18.121 15.179 1.00 58.01 148 ALA B O 1
ATOM 2647 N N . GLU B 1 154 ? -42.022 19.429 13.407 1.00 49.69 149 GLU B N 1
ATOM 2648 C CA . GLU B 1 154 ? -43.383 19.950 13.346 1.00 48.59 149 GLU B CA 1
ATOM 2649 C C . GLU B 1 154 ? -44.390 18.857 13.016 1.00 55.96 149 GLU B C 1
ATOM 2650 O O . GLU B 1 154 ? -45.565 18.966 13.384 1.00 60.76 149 GLU B O 1
ATOM 2656 N N . LEU B 1 155 ? -43.954 17.796 12.333 1.00 58.43 150 LEU B N 1
ATOM 2657 C CA . LEU B 1 155 ? -44.875 16.737 11.936 1.00 56.37 150 LEU B CA 1
ATOM 2658 C C . LEU B 1 155 ? -45.165 15.777 13.083 1.00 62.23 150 LEU B C 1
ATOM 2659 O O . LEU B 1 155 ? -46.290 15.279 13.208 1.00 64.50 150 LEU B O 1
ATOM 2664 N N . TYR B 1 156 ? -44.172 15.502 13.927 1.00 61.76 151 TYR B N 1
ATOM 2665 C CA . TYR B 1 156 ? -44.291 14.510 14.991 1.00 64.16 151 TYR B CA 1
ATOM 2666 C C . TYR B 1 156 ? -44.381 15.155 16.371 1.00 67.94 151 TYR B C 1
ATOM 2667 O O . TYR B 1 156 ? -43.826 14.646 17.347 1.00 68.51 151 TYR B O 1
ATOM 2676 N N . GLY B 1 157 ? -45.086 16.278 16.462 1.00 66.12 152 GLY B N 1
ATOM 2677 C CA . GLY B 1 157 ? -45.357 16.894 17.753 1.00 71.11 152 GLY B CA 1
ATOM 2678 C C . GLY B 1 157 ? -44.127 17.348 18.510 1.00 64.02 152 GLY B C 1
ATOM 2679 O O . GLY B 1 157 ? -44.045 17.154 19.728 1.00 73.28 152 GLY B O 1
ATOM 2680 N N . PHE B 1 158 ? -43.166 17.953 17.814 1.00 61.13 153 PHE B N 1
ATOM 2681 C CA . PHE B 1 158 ? -41.973 18.523 18.437 1.00 64.96 153 PHE B CA 1
ATOM 2682 C C . PHE B 1 158 ? -41.873 19.992 18.033 1.00 64.57 153 PHE B C 1
ATOM 2683 O O . PHE B 1 158 ? -40.982 20.377 17.264 1.00 65.72 153 PHE B O 1
ATOM 2691 N N . PRO B 1 159 ? -42.778 20.841 18.536 1.00 71.23 154 PRO B N 1
ATOM 2692 C CA . PRO B 1 159 ? -42.785 22.243 18.088 1.00 73.96 154 PRO B CA 1
ATOM 2693 C C . PRO B 1 159 ? -41.499 22.986 18.394 1.00 72.01 154 PRO B C 1
ATOM 2694 O O . PRO B 1 159 ? -41.165 23.949 17.694 1.00 71.61 154 PRO B O 1
ATOM 2698 N N . GLU B 1 160 ? -40.765 22.570 19.425 1.00 69.40 155 GLU B N 1
ATOM 2699 C CA . GLU B 1 160 ? -39.524 23.239 19.789 1.00 74.70 155 GLU B CA 1
ATOM 2700 C C . GLU B 1 160 ? -38.339 22.751 18.967 1.00 74.57 155 GLU B C 1
ATOM 2701 O O . GLU B 1 160 ? -37.347 23.479 18.844 1.00 68.89 155 GLU B O 1
ATOM 2707 N N . ASN B 1 161 ? -38.431 21.549 18.391 1.00 71.39 156 ASN B N 1
ATOM 2708 C CA . ASN B 1 161 ? -37.322 20.915 17.674 1.00 62.18 156 ASN B CA 1
ATOM 2709 C C . ASN B 1 161 ? -36.071 20.862 18.551 1.00 57.59 156 ASN B C 1
ATOM 2710 O O . ASN B 1 161 ? -34.962 21.177 18.115 1.00 50.60 156 ASN B O 1
ATOM 2715 N N . ASP B 1 162 ? -36.255 20.476 19.810 1.00 60.89 157 ASP B N 1
ATOM 2716 C CA . ASP B 1 162 ? -35.128 20.321 20.722 1.00 64.19 157 ASP B CA 1
ATOM 2717 C C . ASP B 1 162 ? -34.397 19.024 20.401 1.00 54.13 157 ASP B C 1
ATOM 2718 O O . ASP B 1 162 ? -35.032 17.964 20.363 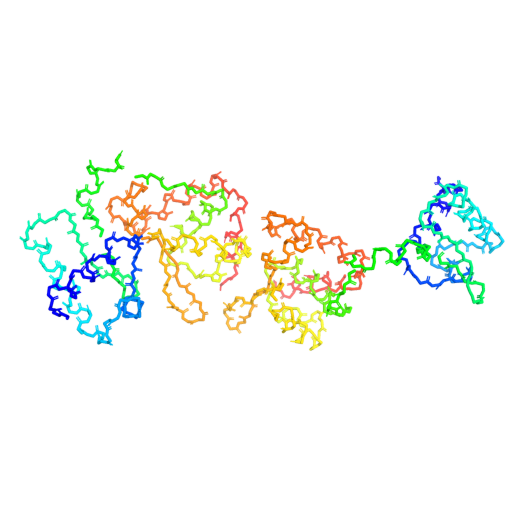1.00 52.40 157 ASP B O 1
ATOM 2723 N N . PRO B 1 163 ? -33.085 19.061 20.152 1.00 51.95 158 PRO B N 1
ATOM 2724 C CA . PRO B 1 163 ? -32.373 17.806 19.852 1.00 55.75 158 PRO B CA 1
ATOM 2725 C C . PRO B 1 163 ? -32.497 16.771 20.957 1.00 60.86 158 PRO B C 1
ATOM 2726 O O . PRO B 1 163 ? -32.827 15.611 20.682 1.00 59.31 158 PRO B O 1
ATOM 2730 N N . GLU B 1 164 ? -32.257 17.166 22.211 1.00 63.23 159 GLU B N 1
ATOM 2731 C CA . GLU B 1 164 ? -32.310 16.207 23.309 1.00 64.88 159 GLU B CA 1
ATOM 2732 C C . GLU B 1 164 ? -33.726 15.694 23.546 1.00 64.34 159 GLU B C 1
ATOM 2733 O O . GLU B 1 164 ? -33.906 14.534 23.935 1.00 64.72 159 GLU B O 1
ATOM 2739 N N . LEU B 1 165 ? -34.738 16.532 23.314 1.00 59.89 160 LEU B N 1
ATOM 2740 C CA . LEU B 1 165 ? -36.116 16.080 23.477 1.00 54.60 160 LEU B CA 1
ATOM 2741 C C . LEU B 1 165 ? -36.484 15.039 22.426 1.00 60.87 160 LEU B C 1
ATOM 2742 O O . LEU B 1 165 ? -37.145 14.041 22.737 1.00 61.12 160 LEU B O 1
ATOM 2747 N N . ILE B 1 166 ? -36.062 15.254 21.178 1.00 62.97 161 ILE B N 1
ATOM 2748 C CA . ILE B 1 166 ? -36.394 14.317 20.109 1.00 58.62 161 ILE B CA 1
ATOM 2749 C C . ILE B 1 166 ? -35.654 12.998 20.304 1.00 60.52 161 ILE B C 1
ATOM 2750 O O . ILE B 1 166 ? -36.198 11.920 20.034 1.00 56.67 161 ILE B O 1
ATOM 2755 N N . LYS B 1 167 ? -34.411 13.059 20.789 1.00 53.71 162 LYS B N 1
ATOM 2756 C CA . LYS B 1 167 ? -33.643 11.839 21.021 1.00 51.25 162 LYS B CA 1
ATOM 2757 C C . LYS B 1 167 ? -34.291 10.976 22.096 1.00 58.89 162 LYS B C 1
ATOM 2758 O O . LYS B 1 167 ? -34.464 9.764 21.916 1.00 62.95 162 LYS B O 1
ATOM 2764 N N . GLU B 1 168 ? -34.653 11.588 23.227 1.00 64.17 163 GLU B N 1
ATOM 2765 C CA . GLU B 1 168 ? -35.204 10.828 24.343 1.00 65.56 163 GLU B CA 1
ATOM 2766 C C . GLU B 1 168 ? -36.519 10.156 23.973 1.00 63.93 163 GLU B C 1
ATOM 2767 O O . GLU B 1 168 ? -36.814 9.059 24.461 1.00 64.03 163 GLU B O 1
ATOM 2769 N N . ALA B 1 169 ? -37.318 10.790 23.114 1.00 61.54 164 ALA B N 1
ATOM 2770 C CA . ALA B 1 169 ? -38.615 10.231 22.753 1.00 64.96 164 ALA B CA 1
ATOM 2771 C C . ALA B 1 169 ? -38.513 9.086 21.756 1.00 63.56 164 ALA B C 1
ATOM 2772 O O . ALA B 1 169 ? -39.427 8.256 21.693 1.00 60.99 164 ALA B O 1
ATOM 2774 N N . PHE B 1 170 ? -37.435 9.022 20.974 1.00 62.70 165 PHE B N 1
ATOM 2775 C CA . PHE B 1 170 ? -37.276 7.957 19.994 1.00 56.98 165 PHE B CA 1
ATOM 2776 C C . PHE B 1 170 ? -36.438 6.796 20.506 1.00 52.19 165 PHE B C 1
ATOM 2777 O O . PHE B 1 170 ? -36.501 5.707 19.927 1.00 51.17 165 PHE B O 1
ATOM 2785 N N . LYS B 1 171 ? -35.660 7.000 21.572 1.00 59.67 166 LYS B N 1
ATOM 2786 C CA . LYS B 1 171 ? -35.120 5.862 22.305 1.00 62.31 166 LYS B CA 1
ATOM 2787 C C . LYS B 1 171 ? -36.246 5.004 22.861 1.00 54.02 166 LYS B C 1
ATOM 2788 O O . LYS B 1 171 ? -36.143 3.772 22.895 1.00 54.59 166 LYS B O 1
ATOM 2794 N N . LYS B 1 172 ? -37.335 5.645 23.292 1.00 50.40 167 LYS B N 1
ATOM 2795 C CA . LYS B 1 172 ? -38.507 4.925 23.766 1.00 58.97 167 LYS B CA 1
ATOM 2796 C C . LYS B 1 172 ? -39.184 4.136 22.656 1.00 61.75 167 LYS B C 1
ATOM 2797 O O . LYS B 1 172 ? -39.896 3.170 22.948 1.00 63.35 167 LYS B O 1
ATOM 2799 N N . VAL B 1 173 ? -38.991 4.529 21.399 1.00 61.88 168 VAL B N 1
ATOM 2800 C CA . VAL B 1 173 ? -39.571 3.797 20.278 1.00 60.33 168 VAL B CA 1
ATOM 2801 C C . VAL B 1 173 ? -38.639 2.691 19.798 1.00 58.53 168 VAL B C 1
ATOM 2802 O O . VAL B 1 173 ? -39.090 1.595 19.457 1.00 54.98 168 VAL B O 1
ATOM 2806 N N . ILE B 1 174 ? -37.331 2.957 19.773 1.00 56.25 169 ILE B N 1
ATOM 2807 C CA . ILE B 1 174 ? -36.377 1.940 19.346 1.00 57.41 169 ILE B CA 1
ATOM 2808 C C . ILE B 1 174 ? -36.295 0.819 20.372 1.00 60.54 169 ILE B C 1
ATOM 2809 O O . ILE B 1 174 ? -36.303 -0.366 20.020 1.00 65.71 169 ILE B O 1
ATOM 2814 N N . HIS B 1 175 ? -36.220 1.173 21.657 1.00 68.27 170 HIS B N 1
ATOM 2815 C CA . HIS B 1 175 ? -36.114 0.160 22.702 1.00 71.31 170 HIS B CA 1
ATOM 2816 C C . HIS B 1 175 ? -37.374 -0.690 22.799 1.00 63.71 170 HIS B C 1
ATOM 2817 O O . HIS B 1 175 ? -37.301 -1.862 23.186 1.00 61.64 170 HIS B O 1
ATOM 2824 N N . SER B 1 176 ? -38.529 -0.131 22.444 1.00 64.14 171 SER B N 1
ATOM 2825 C CA . SER B 1 176 ? -39.795 -0.835 22.611 1.00 67.11 171 SER B CA 1
ATOM 2826 C C . SER B 1 176 ? -40.225 -1.576 21.348 1.00 66.22 171 SER B C 1
ATOM 2827 O O . SER B 1 176 ? -40.631 -2.740 21.419 1.00 65.64 171 SER B O 1
ATOM 2830 N N . GLU B 1 177 ? -40.142 -0.921 20.189 1.00 65.98 172 GLU B N 1
ATOM 2831 C CA . GLU B 1 177 ? -40.663 -1.489 18.952 1.00 58.54 172 GLU B CA 1
ATOM 2832 C C . GLU B 1 177 ? -39.606 -2.182 18.102 1.00 56.63 172 GLU B C 1
ATOM 2833 O O . GLU B 1 177 ? -39.968 -2.952 17.205 1.00 56.91 172 GLU B O 1
ATOM 2839 N N . TYR B 1 178 ? -38.318 -1.935 18.355 1.00 52.51 173 TYR B N 1
ATOM 2840 C CA . TYR B 1 178 ? -37.228 -2.580 17.622 1.00 53.26 173 TYR B CA 1
ATOM 2841 C C . TYR B 1 178 ? -36.221 -3.116 18.644 1.00 55.51 173 TYR B C 1
ATOM 2842 O O . TYR B 1 178 ? -35.129 -2.570 18.815 1.00 56.85 173 TYR B O 1
ATOM 2851 N N . ALA B 1 179 ? -36.602 -4.205 19.318 1.00 54.75 174 ALA B N 1
ATOM 2852 C CA . ALA B 1 179 ? -35.804 -4.711 20.432 1.00 56.36 174 ALA B CA 1
ATOM 2853 C C . ALA B 1 179 ? -34.421 -5.161 19.977 1.00 66.71 174 ALA B C 1
ATOM 2854 O O . ALA B 1 179 ? -33.420 -4.878 20.644 1.00 63.69 174 ALA B O 1
ATOM 2856 N N . ASP B 1 180 ? -34.345 -5.864 18.844 1.00 74.13 175 ASP B N 1
ATOM 2857 C CA . ASP B 1 180 ? -33.053 -6.349 18.367 1.00 68.55 175 ASP B CA 1
ATOM 2858 C C . ASP B 1 180 ? -32.152 -5.196 17.942 1.00 62.70 175 ASP B C 1
ATOM 2859 O O . ASP B 1 180 ? -30.929 -5.260 18.117 1.00 56.60 175 ASP B O 1
ATOM 2864 N N . LEU B 1 181 ? -32.738 -4.133 17.386 1.00 66.08 176 LEU B N 1
ATOM 2865 C CA . LEU B 1 181 ? -31.939 -2.999 16.933 1.00 58.60 176 LEU B CA 1
ATOM 2866 C C . LEU B 1 181 ? -31.285 -2.277 18.105 1.00 59.90 176 LEU B C 1
ATOM 2867 O O . LEU B 1 181 ? -30.139 -1.825 18.000 1.00 58.39 176 LEU B O 1
ATOM 2880 N N . GLU B 1 183 ? -30.367 -3.511 21.113 1.00 62.88 178 GLU B N 1
ATOM 2881 C CA . GLU B 1 183 ? -29.253 -4.294 21.637 1.00 68.02 178 GLU B CA 1
ATOM 2882 C C . GLU B 1 183 ? -28.022 -4.175 20.750 1.00 64.42 178 GLU B C 1
ATOM 2883 O O . GLU B 1 183 ? -26.891 -4.230 21.247 1.00 61.44 178 GLU B O 1
ATOM 2889 N N . LYS B 1 184 ? -28.220 -4.003 19.442 1.00 63.59 179 LYS B N 1
ATOM 2890 C CA . LYS B 1 184 ? -27.086 -3.906 18.530 1.00 58.08 179 LYS B CA 1
ATOM 2891 C C . LYS B 1 184 ? -26.355 -2.578 18.679 1.00 61.47 179 LYS B C 1
ATOM 2892 O O . LYS B 1 184 ? -25.145 -2.509 18.436 1.00 58.97 179 LYS B O 1
ATOM 2898 N N . ILE B 1 185 ? -27.064 -1.520 19.077 1.00 64.91 180 ILE B N 1
ATOM 2899 C CA . ILE B 1 185 ? -26.405 -0.239 19.309 1.00 67.00 180 ILE B CA 1
ATOM 2900 C C . ILE B 1 185 ? -25.591 -0.286 20.596 1.00 63.54 180 ILE B C 1
ATOM 2901 O O . ILE B 1 185 ? -24.466 0.224 20.653 1.00 67.29 180 ILE B O 1
ATOM 2906 N N . GLU B 1 186 ? -26.144 -0.897 21.646 1.00 58.87 181 GLU B N 1
ATOM 2907 C CA . GLU B 1 186 ? -25.435 -0.976 22.920 1.00 67.07 181 GLU B CA 1
ATOM 2908 C C . GLU B 1 186 ? -24.186 -1.839 22.798 1.00 65.64 181 GLU B C 1
ATOM 2909 O O . GLU B 1 186 ? -23.112 -1.467 23.285 1.00 63.30 181 GLU B O 1
ATOM 2915 N N . LYS B 1 187 ? -24.311 -3.002 22.153 1.00 63.92 182 LYS B N 1
ATOM 2916 C CA . LYS B 1 187 ? -23.143 -3.843 21.916 1.00 66.48 182 LYS B CA 1
ATOM 2917 C C . LYS B 1 187 ? -22.129 -3.145 21.019 1.00 71.12 182 LYS B C 1
ATOM 2918 O O . LYS B 1 187 ? -20.920 -3.348 21.177 1.00 78.12 182 LYS B O 1
ATOM 2920 N N . ASN B 1 188 ? -22.599 -2.320 20.079 1.00 74.66 183 ASN B N 1
ATOM 2921 C CA . ASN B 1 188 ? -21.684 -1.578 19.219 1.00 78.72 183 ASN B CA 1
ATOM 2922 C C . ASN B 1 188 ? -20.917 -0.523 20.009 1.00 81.68 183 ASN B C 1
ATOM 2923 O O . ASN B 1 188 ? -19.746 -0.252 19.719 1.00 83.04 183 ASN B O 1
ATOM 2928 N N . ASN B 1 189 ? -21.555 0.073 21.019 1.00 80.57 184 ASN B N 1
ATOM 2929 C CA . ASN B 1 189 ? -20.916 1.121 21.805 1.00 86.41 184 ASN B CA 1
ATOM 2930 C C . ASN B 1 189 ? -19.818 0.595 22.721 1.00 85.47 184 ASN B C 1
ATOM 2931 O O . ASN B 1 189 ? -19.056 1.401 23.265 1.00 85.56 184 ASN B O 1
ATOM 2936 N N . ARG B 1 190 ? -19.714 -0.720 22.902 1.00 81.70 185 ARG B N 1
ATOM 2937 C CA . ARG B 1 190 ? -18.710 -1.314 23.777 1.00 84.47 185 ARG B CA 1
ATOM 2938 C C . ARG B 1 190 ? -17.330 -1.402 23.132 1.00 91.11 185 ARG B C 1
ATOM 2939 O O . ARG B 1 190 ? -16.426 -1.999 23.725 1.00 92.89 185 ARG B O 1
ATOM 2947 N N . LYS B 1 191 ? -17.144 -0.828 21.940 1.00 90.82 186 LYS B N 1
ATOM 2948 C CA . LYS B 1 191 ? -15.885 -0.927 21.202 1.00 91.26 186 LYS B CA 1
ATOM 2949 C C . LYS B 1 191 ? -15.437 0.477 20.786 1.00 99.46 186 LYS B C 1
ATOM 2950 O O . LYS B 1 191 ? -15.506 0.847 19.612 1.00 96.16 186 LYS B O 1
ATOM 2952 N N . ASP B 1 192 ? -14.968 1.252 21.759 1.00 105.72 187 ASP B N 1
ATOM 2953 C CA . ASP B 1 192 ? -14.441 2.590 21.501 1.00 95.98 187 ASP B CA 1
ATOM 2954 C C . ASP B 1 192 ? -13.586 3.065 22.672 1.00 101.42 187 ASP B C 1
ATOM 2955 O O . ASP B 1 192 ? -12.453 3.508 22.489 1.00 98.10 187 ASP B O 1
#